Protein 3DZA (pdb70)

Nearest PDB structures (foldseek):
  3dza-assembly1_C  TM=9.975E-01  e=5.636E-26  Klebsiella pneumoniae subsp. pneumoniae MGH 78578
  6uxt-assembly1_A  TM=9.422E-01  e=3.547E-18  Shigella flexneri 2a str. 2457T
  6a09-assembly1_A  TM=9.112E-01  e=1.491E-15  Salmonella enterica subsp. enterica
  2nw7-assembly1_D  TM=6.677E-01  e=9.201E+00  Xanthomonas campestris pv. campestris
  3bk9-assembly1_A  TM=6.685E-01  e=9.201E+00  Xanthomonas campestris pv. campestris

Structure (mmCIF, N/CA/C/O backbone):
data_3DZA
#
_entry.id   3DZA
#
_cell.length_a   68.207
_cell.length_b   79.016
_cell.length_c   137.990
_cell.angle_alpha   90.000
_cell.angle_beta   90.000
_cell.angle_gamma   90.000
#
_symmetry.space_group_name_H-M   'P 21 21 21'
#
loop_
_entity.id
_entity.type
_entity.pdbx_description
1 polymer 'uncharacterized putative membrane protein'
2 non-polymer 'ZINC ION'
3 non-polymer 1,2-ETHANEDIOL
4 non-polymer 'ACETATE ION'
5 water water
#
loop_
_atom_site.group_PDB
_atom_site.id
_atom_site.type_symbol
_atom_site.label_atom_id
_atom_site.label_alt_id
_atom_site.label_comp_id
_atom_site.label_asym_id
_atom_site.label_entity_id
_atom_site.label_seq_id
_atom_site.pdbx_PDB_ins_code
_atom_site.Cartn_x
_atom_site.Cartn_y
_atom_site.Cartn_z
_atom_site.occupancy
_atom_site.B_iso_or_equiv
_atom_site.auth_seq_id
_atom_site.auth_comp_id
_atom_site.auth_asym_id
_atom_site.auth_atom_id
_atom_site.pdbx_PDB_model_num
ATOM 1 N N . ALA A 1 9 ? 82.024 -15.070 1.736 1.00 34.83 38 ALA A N 1
ATOM 2 C CA . ALA A 1 9 ? 81.589 -15.571 3.070 1.00 34.55 38 ALA A CA 1
ATOM 3 C C . ALA A 1 9 ? 80.759 -14.476 3.761 1.00 35.80 38 ALA A C 1
ATOM 4 O O . ALA A 1 9 ? 81.231 -13.338 3.909 1.00 35.17 38 ALA A O 1
ATOM 6 N N . PRO A 1 10 ? 79.518 -14.807 4.179 1.00 34.59 39 PRO A N 1
ATOM 7 C CA . PRO A 1 10 ? 78.677 -13.781 4.821 1.00 33.75 39 PRO A CA 1
ATOM 8 C C . PRO A 1 10 ? 79.223 -13.353 6.183 1.00 32.04 39 PRO A C 1
ATOM 9 O O . PRO A 1 10 ? 79.975 -14.112 6.818 1.00 30.00 39 PRO A O 1
ATOM 13 N N . ALA A 1 11 ? 78.848 -12.147 6.621 1.00 30.42 40 ALA A N 1
ATOM 14 C CA . ALA A 1 11 ? 79.265 -11.651 7.931 1.00 29.29 40 ALA A CA 1
ATOM 15 C C . ALA A 1 11 ? 78.805 -12.654 9.001 1.00 28.99 40 ALA A C 1
ATOM 16 O O . ALA A 1 11 ? 77.668 -13.141 8.948 1.00 26.88 40 ALA A O 1
ATOM 18 N N . ALA A 1 12 ? 79.697 -12.993 9.933 1.00 27.20 41 ALA A N 1
ATOM 19 C CA . ALA A 1 12 ? 79.303 -13.767 11.119 1.00 28.25 41 ALA A CA 1
ATOM 20 C C . ALA A 1 12 ? 78.541 -12.843 12.066 1.00 27.11 41 ALA A C 1
ATOM 21 O O . ALA A 1 12 ? 78.752 -11.627 12.042 1.00 27.29 41 ALA A O 1
ATOM 23 N N . ALA A 1 13 ? 77.673 -13.422 12.897 1.00 24.05 42 ALA A N 1
ATOM 24 C CA . ALA A 1 13 ? 76.923 -12.633 13.889 1.00 24.06 42 ALA A CA 1
ATOM 25 C C . ALA A 1 13 ? 77.935 -11.959 14.852 1.00 25.34 42 ALA A C 1
ATOM 26 O O . ALA A 1 13 ? 78.945 -12.553 15.249 1.00 25.53 42 ALA A O 1
ATOM 28 N N . ALA A 1 14 ? 77.685 -10.694 15.159 1.00 21.86 43 ALA A N 1
ATOM 29 C CA . ALA A 1 14 ? 78.559 -9.877 16.005 1.00 19.55 43 ALA A CA 1
ATOM 30 C C . ALA A 1 14 ? 77.611 -8.788 16.532 1.00 15.27 43 ALA A C 1
ATOM 31 O O . ALA A 1 14 ? 77.874 -7.596 16.439 1.00 16.28 43 ALA A O 1
ATOM 33 N N . THR A 1 15 ? 76.478 -9.247 17.054 1.00 13.53 44 THR A N 1
ATOM 34 C CA . THR A 1 15 ? 75.320 -8.377 17.261 1.00 11.39 44 THR A CA 1
ATOM 35 C C . THR A 1 15 ? 75.604 -7.228 18.194 1.00 12.28 44 THR A C 1
ATOM 36 O O . THR A 1 15 ? 75.203 -6.089 17.931 1.00 10.87 44 THR A O 1
ATOM 40 N N . THR A 1 16 ? 76.299 -7.491 19.298 1.00 12.59 45 THR A N 1
ATOM 41 C CA . THR A 1 16 ? 76.580 -6.443 20.261 1.00 13.29 45 THR A CA 1
ATOM 42 C C . THR A 1 16 ? 77.433 -5.342 19.623 1.00 13.86 45 THR A C 1
ATOM 43 O O . THR A 1 16 ? 77.102 -4.165 19.722 1.00 11.57 45 THR A O 1
ATOM 47 N N . GLN A 1 17 ? 78.490 -5.735 18.913 1.00 12.03 46 GLN A N 1
ATOM 48 C CA A GLN A 1 17 ? 79.354 -4.762 18.233 0.50 14.28 46 GLN A CA 1
ATOM 49 C CA B GLN A 1 17 ? 79.356 -4.772 18.234 0.50 13.15 46 GLN A CA 1
ATOM 50 C C . GLN A 1 17 ? 78.617 -4.021 17.119 1.00 11.39 46 GLN A C 1
ATOM 51 O O . GLN A 1 17 ? 78.703 -2.810 17.014 1.00 12.48 46 GLN A O 1
ATOM 62 N N . VAL A 1 18 ? 77.863 -4.748 16.304 1.00 10.33 47 VAL A N 1
ATOM 63 C CA . VAL A 1 18 ? 77.135 -4.155 15.183 1.00 8.92 47 VAL A CA 1
ATOM 64 C C . VAL A 1 18 ? 76.090 -3.119 15.683 1.00 9.21 47 VAL A C 1
ATOM 65 O O . VAL A 1 18 ? 75.993 -1.997 15.151 1.00 11.30 47 VAL A O 1
ATOM 69 N N . GLN A 1 19 ? 75.299 -3.522 16.672 1.00 10.37 48 GLN A N 1
ATOM 70 C CA . GLN A 1 19 ? 74.292 -2.601 17.237 1.00 10.16 48 GLN A CA 1
ATOM 71 C C . GLN A 1 19 ? 74.938 -1.389 17.884 1.00 10.65 48 GLN A C 1
ATOM 72 O O . GLN A 1 19 ? 74.438 -0.298 17.765 1.00 11.05 48 GLN A O 1
ATOM 78 N N . LYS A 1 20 ? 76.046 -1.585 18.582 1.00 11.04 49 LYS A N 1
ATOM 79 C CA . LYS A 1 20 ? 76.686 -0.474 19.291 1.00 13.36 49 LYS A CA 1
ATOM 80 C C . LYS A 1 20 ? 77.209 0.558 18.293 1.00 11.59 49 LYS A C 1
ATOM 81 O O . LYS A 1 20 ? 76.997 1.741 18.459 1.00 12.01 49 LYS A O 1
ATOM 87 N N . GLU A 1 21 ? 77.939 0.096 17.284 1.00 10.29 50 GLU A N 1
ATOM 88 C CA A GLU A 1 21 ? 78.489 0.997 16.270 0.50 13.14 50 GLU A CA 1
ATOM 89 C CA B GLU A 1 21 ? 78.492 0.985 16.253 0.50 12.36 50 GLU A CA 1
ATOM 90 C C . GLU A 1 21 ? 77.375 1.743 15.534 1.00 12.54 50 GLU A C 1
ATOM 91 O O . GLU A 1 21 ? 77.454 2.960 15.317 1.00 13.60 50 GLU A O 1
ATOM 102 N N . ALA A 1 22 ? 76.324 1.020 15.165 1.00 11.64 51 ALA A N 1
ATOM 103 C CA . ALA A 1 22 ? 75.201 1.640 14.477 1.00 11.68 51 ALA A CA 1
ATOM 104 C C . ALA A 1 22 ? 74.479 2.622 15.382 1.00 9.91 51 ALA A C 1
ATOM 105 O O . ALA A 1 22 ? 74.163 3.746 14.966 1.00 11.91 51 ALA A O 1
ATOM 107 N N . ALA A 1 23 ? 74.160 2.196 16.607 1.00 9.50 52 ALA A N 1
ATOM 108 C CA . ALA A 1 23 ? 73.411 3.069 17.517 1.00 8.38 52 ALA A CA 1
ATOM 109 C C . ALA A 1 23 ? 74.227 4.324 17.910 1.00 10.63 52 ALA A C 1
ATOM 110 O O . ALA A 1 23 ? 73.675 5.417 18.055 1.00 9.87 52 ALA A O 1
ATOM 112 N N . ASP A 1 24 ? 75.532 4.168 18.102 1.00 10.56 53 ASP A N 1
ATOM 113 C CA . ASP A 1 24 ? 76.363 5.331 18.396 1.00 11.61 53 ASP A CA 1
ATOM 114 C C . ASP A 1 24 ? 76.214 6.410 17.306 1.00 12.30 53 ASP A C 1
ATOM 115 O O . ASP A 1 24 ? 76.017 7.580 17.626 1.00 15.86 53 ASP A O 1
ATOM 120 N N . VAL A 1 25 ? 76.297 6.038 16.032 1.00 13.35 54 VAL A N 1
ATOM 121 C CA . VAL A 1 25 ? 76.134 7.050 14.950 1.00 15.72 54 VAL A CA 1
ATOM 122 C C . VAL A 1 25 ? 74.679 7.534 14.780 1.00 14.25 54 VAL A C 1
ATOM 123 O O . VAL A 1 25 ? 74.429 8.517 14.103 1.00 15.33 54 VAL A O 1
ATOM 127 N N . LEU A 1 26 ? 73.699 6.824 15.356 1.00 13.28 55 LEU A N 1
ATOM 128 C CA . LEU A 1 26 ? 72.306 7.269 15.322 1.00 12.92 55 LEU A CA 1
ATOM 129 C C . LEU A 1 26 ? 71.885 8.061 16.561 1.00 14.34 55 LEU A C 1
ATOM 130 O O . LEU A 1 26 ? 70.709 8.435 16.673 1.00 14.87 55 LEU A O 1
ATOM 135 N N . GLN A 1 27 ? 72.822 8.269 17.497 1.00 12.92 56 GLN A N 1
ATOM 136 C CA . GLN A 1 27 ? 72.506 8.993 18.744 1.00 13.99 56 GLN A CA 1
ATOM 137 C C . GLN A 1 27 ? 71.415 8.272 19.573 1.00 12.53 56 GLN A C 1
ATOM 138 O O . GLN A 1 27 ? 70.556 8.888 20.219 1.00 14.07 56 GLN A O 1
ATOM 141 N N . VAL A 1 28 ? 71.530 6.944 19.595 1.00 9.53 57 VAL A N 1
ATOM 142 C CA . VAL A 1 28 ? 70.659 6.073 20.383 1.00 8.59 57 VAL A CA 1
ATOM 143 C C . VAL A 1 28 ? 71.525 5.289 21.359 1.00 9.43 57 VAL A C 1
ATOM 144 O O . VAL A 1 28 ? 72.516 4.664 20.940 1.00 9.82 57 VAL A O 1
ATOM 148 N N . ALA A 1 29 ? 71.181 5.324 22.656 1.00 6.80 58 ALA A N 1
ATOM 149 C CA . ALA A 1 29 ? 71.937 4.584 23.678 1.00 8.90 58 ALA A CA 1
ATOM 150 C C . ALA A 1 29 ? 71.377 3.174 23.780 1.00 9.51 58 ALA A C 1
ATOM 151 O O . ALA A 1 29 ? 70.502 2.901 24.609 1.00 8.44 58 ALA A O 1
ATOM 153 N N . VAL A 1 30 ? 71.885 2.269 22.938 1.00 8.89 59 VAL A N 1
ATOM 154 C CA . VAL A 1 30 ? 71.395 0.898 22.930 1.00 7.99 59 VAL A CA 1
ATOM 155 C C . VAL A 1 30 ? 71.614 0.230 24.288 1.00 7.81 59 VAL A C 1
ATOM 156 O O . VAL A 1 30 ? 70.857 -0.659 24.669 1.00 7.87 59 VAL A O 1
ATOM 160 N N . GLN A 1 31 ? 72.604 0.714 25.053 1.00 6.81 60 GLN A N 1
ATOM 161 C CA . GLN A 1 31 ? 72.825 0.236 26.406 1.00 7.89 60 GLN A CA 1
ATOM 162 C C . GLN A 1 31 ? 71.583 0.414 27.275 1.00 8.01 60 GLN A C 1
ATOM 163 O O . GLN A 1 31 ? 71.235 -0.475 28.075 1.00 8.62 60 GLN A O 1
ATOM 169 N N . GLY A 1 32 ? 70.872 1.520 27.053 1.00 8.50 61 GLY A N 1
ATOM 170 C CA . GLY A 1 32 ? 69.604 1.732 27.703 1.00 7.55 61 GLY A CA 1
ATOM 171 C C . GLY A 1 32 ? 68.495 0.755 27.264 1.00 6.08 61 GLY A C 1
ATOM 172 O O . GLY A 1 32 ? 67.775 0.183 28.115 1.00 6.74 61 GLY A O 1
ATOM 173 N N . ALA A 1 33 ? 68.364 0.535 25.958 1.00 6.94 62 ALA A N 1
ATOM 174 C CA . ALA A 1 33 ? 67.423 -0.476 25.464 1.00 6.48 62 ALA A CA 1
ATOM 175 C C . ALA A 1 33 ? 67.736 -1.830 26.080 1.00 6.65 62 ALA A C 1
ATOM 176 O O . ALA A 1 33 ? 66.823 -2.580 26.450 1.00 8.02 62 ALA A O 1
ATOM 178 N N . ASN A 1 34 ? 69.021 -2.164 26.164 1.00 7.86 63 ASN A N 1
ATOM 179 C CA . ASN A 1 34 ? 69.431 -3.424 26.768 1.00 7.88 63 ASN A CA 1
ATOM 180 C C . ASN A 1 34 ? 69.023 -3.538 28.239 1.00 6.65 63 ASN A C 1
ATOM 181 O O . ASN A 1 34 ? 68.506 -4.598 28.684 1.00 8.95 63 ASN A O 1
ATOM 186 N N . ALA A 1 35 ? 69.247 -2.463 28.993 1.00 5.71 64 ALA A N 1
ATOM 187 C CA . ALA A 1 35 ? 68.813 -2.387 30.394 1.00 6.31 64 ALA A CA 1
ATOM 188 C C . ALA A 1 35 ? 67.304 -2.588 30.517 1.00 6.15 64 ALA A C 1
ATOM 189 O O . ALA A 1 35 ? 66.829 -3.293 31.398 1.00 6.80 64 ALA A O 1
ATOM 199 N N . ARG A 1 37 ? 65.291 -4.147 28.345 1.00 8.32 66 ARG A N 1
ATOM 200 C CA . ARG A 1 37 ? 64.936 -5.538 28.002 1.00 8.55 66 ARG A CA 1
ATOM 201 C C . ARG A 1 37 ? 65.277 -6.462 29.187 1.00 5.38 66 ARG A C 1
ATOM 202 O O . ARG A 1 37 ? 64.526 -7.396 29.505 1.00 5.40 66 ARG A O 1
ATOM 210 N N . ASP A 1 38 ? 66.393 -6.198 29.854 1.00 7.22 67 ASP A N 1
ATOM 211 C CA . ASP A 1 38 ? 66.728 -6.937 31.073 1.00 6.87 67 ASP A CA 1
ATOM 212 C C . ASP A 1 38 ? 65.562 -6.862 32.055 1.00 5.56 67 ASP A C 1
ATOM 213 O O . ASP A 1 38 ? 65.131 -7.865 32.658 1.00 7.14 67 ASP A O 1
ATOM 218 N N . ILE A 1 39 ? 65.072 -5.634 32.264 1.00 5.10 68 ILE A N 1
ATOM 219 C CA . ILE A 1 39 ? 63.959 -5.361 33.176 1.00 7.13 68 ILE A CA 1
ATOM 220 C C . ILE A 1 39 ? 62.675 -6.142 32.768 1.00 7.32 68 ILE A C 1
ATOM 221 O O . ILE A 1 39 ? 62.014 -6.815 33.590 1.00 6.49 68 ILE A O 1
ATOM 226 N N . GLN A 1 40 ? 62.359 -6.054 31.484 1.00 7.74 69 GLN A N 1
ATOM 227 C CA . GLN A 1 40 ? 61.249 -6.791 30.877 1.00 5.65 69 GLN A CA 1
ATOM 228 C C . GLN A 1 40 ? 61.340 -8.290 31.164 1.00 6.08 69 GLN A C 1
ATOM 229 O O . GLN A 1 40 ? 60.378 -8.927 31.641 1.00 7.32 69 GLN A O 1
ATOM 235 N N . PHE A 1 41 ? 62.502 -8.866 30.864 1.00 6.51 70 PHE A N 1
ATOM 236 C CA . PHE A 1 41 ? 62.713 -10.285 31.068 1.00 8.44 70 PHE A CA 1
ATOM 237 C C . PHE A 1 41 ? 62.702 -10.631 32.564 1.00 7.40 70 PHE A C 1
ATOM 238 O O . PHE A 1 41 ? 62.266 -11.714 32.926 1.00 7.77 70 PHE A O 1
ATOM 246 N N . ALA A 1 42 ? 63.175 -9.736 33.431 1.00 7.88 71 ALA A N 1
ATOM 247 C CA . ALA A 1 42 ? 63.141 -9.966 34.897 1.00 5.69 71 ALA A CA 1
ATOM 248 C C . ALA A 1 42 ? 61.685 -10.149 35.370 1.00 5.45 71 ALA A C 1
ATOM 249 O O . ALA A 1 42 ? 61.375 -11.081 36.131 1.00 7.57 71 ALA A O 1
ATOM 251 N N . ARG A 1 43 ? 60.781 -9.275 34.911 1.00 5.80 72 ARG A N 1
ATOM 252 C CA . ARG A 1 43 ? 59.404 -9.421 35.285 1.00 6.30 72 ARG A CA 1
ATOM 253 C C . ARG A 1 43 ? 58.828 -10.772 34.767 1.00 7.69 72 ARG A C 1
ATOM 254 O O . ARG A 1 43 ? 58.090 -11.479 35.484 1.00 8.22 72 ARG A O 1
ATOM 262 N N . LEU A 1 44 ? 59.159 -11.120 33.530 1.00 7.38 73 LEU A N 1
ATOM 263 C CA . LEU A 1 44 ? 58.721 -12.389 32.960 1.00 7.06 73 LEU A CA 1
ATOM 264 C C . LEU A 1 44 ? 59.213 -13.524 33.861 1.00 7.38 73 LEU A C 1
ATOM 265 O O . LEU A 1 44 ? 58.471 -14.467 34.208 1.00 9.24 73 LEU A O 1
ATOM 270 N N . ALA A 1 45 ? 60.490 -13.456 34.204 1.00 7.35 74 ALA A N 1
ATOM 271 C CA . ALA A 1 45 ? 61.136 -14.531 34.980 1.00 8.62 74 ALA A CA 1
ATOM 272 C C . ALA A 1 45 ? 60.463 -14.721 36.343 1.00 8.60 74 ALA A C 1
ATOM 273 O O . ALA A 1 45 ? 60.198 -15.843 36.778 1.00 8.46 74 ALA A O 1
ATOM 275 N N . LEU A 1 46 ? 60.144 -13.626 37.005 1.00 7.21 75 LEU A N 1
ATOM 276 C CA . LEU A 1 46 ? 59.481 -13.701 38.311 1.00 8.46 75 LEU A CA 1
ATOM 277 C C . LEU A 1 46 ? 58.202 -14.539 38.232 1.00 10.39 75 LEU A C 1
ATOM 278 O O . LEU A 1 46 ? 57.965 -15.413 39.084 1.00 9.02 75 LEU A O 1
ATOM 283 N N . PHE A 1 47 ? 57.406 -14.285 37.208 1.00 10.19 76 PHE A N 1
ATOM 284 C CA . PHE A 1 47 ? 56.118 -14.952 37.063 1.00 10.26 76 PHE A CA 1
ATOM 285 C C . PHE A 1 47 ? 56.220 -16.333 36.467 1.00 10.87 76 PHE A C 1
ATOM 286 O O . PHE A 1 47 ? 55.193 -16.995 36.266 1.00 12.29 76 PHE A O 1
ATOM 294 N N . HIS A 1 48 ? 57.432 -16.770 36.131 1.00 9.55 77 HIS A N 1
ATOM 295 C CA . HIS A 1 48 ? 57.679 -18.181 35.811 1.00 10.15 77 HIS A CA 1
ATOM 296 C C . HIS A 1 48 ? 58.317 -18.926 37.005 1.00 10.71 77 HIS A C 1
ATOM 297 O O . HIS A 1 48 ? 58.807 -20.037 36.857 1.00 13.75 77 HIS A O 1
ATOM 304 N N . GLY A 1 49 ? 58.337 -18.309 38.174 1.00 11.86 78 GLY A N 1
ATOM 305 C CA . GLY A 1 49 ? 58.953 -18.934 39.347 1.00 11.00 78 GLY A CA 1
ATOM 306 C C . GLY A 1 49 ? 60.455 -19.068 39.192 1.00 12.73 78 GLY A C 1
ATOM 307 O O . GLY A 1 49 ? 61.039 -20.040 39.634 1.00 11.88 78 GLY A O 1
ATOM 308 N N . GLN A 1 50 ? 61.071 -18.069 38.562 1.00 11.19 79 GLN A N 1
ATOM 309 C CA . GLN A 1 50 ? 62.512 -18.063 38.331 1.00 11.76 79 GLN A CA 1
ATOM 310 C C . GLN A 1 50 ? 63.200 -16.865 38.972 1.00 12.63 79 GLN A C 1
ATOM 311 O O . GLN A 1 50 ? 63.746 -16.014 38.266 1.00 11.39 79 GLN A O 1
ATOM 317 N N . PRO A 1 51 ? 63.205 -16.809 40.320 1.00 13.47 80 PRO A N 1
ATOM 318 C CA . PRO A 1 51 ? 63.772 -15.636 41.007 1.00 12.78 80 PRO A CA 1
ATOM 319 C C . PRO A 1 51 ? 65.261 -15.391 40.755 1.00 11.17 80 PRO A C 1
ATOM 320 O O . PRO A 1 51 ? 65.716 -14.264 40.776 1.00 13.09 80 PRO A O 1
ATOM 324 N N . ASP A 1 52 ? 66.009 -16.465 40.575 1.00 12.39 81 ASP A N 1
ATOM 325 C CA . ASP A 1 52 ? 67.407 -16.406 40.298 1.00 14.18 81 ASP A CA 1
ATOM 326 C C . ASP A 1 52 ? 67.660 -15.697 38.960 1.00 10.46 81 ASP A C 1
ATOM 327 O O . ASP A 1 52 ? 68.538 -14.840 38.866 1.00 11.59 81 ASP A O 1
ATOM 332 N N . SER A 1 53 ? 66.932 -16.095 37.917 1.00 8.72 82 SER A N 1
ATOM 333 C CA . SER A 1 53 ? 67.046 -15.401 36.618 1.00 9.14 82 SER A CA 1
ATOM 334 C C . SER A 1 53 ? 66.672 -13.921 36.819 1.00 8.95 82 SER A C 1
ATOM 335 O O . SER A 1 53 ? 67.320 -13.040 36.281 1.00 8.73 82 SER A O 1
ATOM 338 N N . ALA A 1 54 ? 65.591 -13.662 37.554 1.00 9.34 83 ALA A N 1
ATOM 339 C CA . ALA A 1 54 ? 65.158 -12.276 37.811 1.00 8.88 83 ALA A CA 1
ATOM 340 C C . ALA A 1 54 ? 66.274 -11.468 38.455 1.00 10.02 83 ALA A C 1
ATOM 341 O O . ALA A 1 54 ? 66.529 -10.328 38.060 1.00 9.60 83 ALA A O 1
ATOM 343 N N . LYS A 1 55 ? 66.976 -12.057 39.435 1.00 10.23 84 LYS A N 1
ATOM 344 C CA . LYS A 1 55 ? 68.108 -11.386 40.089 1.00 11.04 84 LYS A CA 1
ATOM 345 C C . LYS A 1 55 ? 69.238 -11.088 39.103 1.00 11.48 84 LYS A C 1
ATOM 346 O O . LYS A 1 55 ? 69.798 -9.973 39.072 1.00 11.15 84 LYS A O 1
ATOM 352 N N . LYS A 1 56 ? 69.598 -12.085 38.307 1.00 9.48 85 LYS A N 1
ATOM 353 C CA . LYS A 1 56 ? 70.677 -11.887 37.363 1.00 9.78 85 LYS A CA 1
ATOM 354 C C . LYS A 1 56 ? 70.349 -10.783 36.367 1.00 10.35 85 LYS A C 1
ATOM 355 O O . LYS A 1 56 ? 71.220 -9.978 36.014 1.00 9.58 85 LYS A O 1
ATOM 361 N N . LEU A 1 57 ? 69.088 -10.763 35.905 1.00 7.58 86 LEU A N 1
ATOM 362 C CA . LEU A 1 57 ? 68.650 -9.769 34.897 1.00 6.63 86 LEU A CA 1
ATOM 363 C C . LEU A 1 57 ? 68.630 -8.361 35.493 1.00 9.93 86 LEU A C 1
ATOM 364 O O . LEU A 1 57 ? 69.094 -7.383 34.861 1.00 9.95 86 LEU A O 1
ATOM 369 N N . THR A 1 58 ? 68.093 -8.243 36.703 1.00 9.34 87 THR A N 1
ATOM 370 C CA A THR A 1 58 ? 68.036 -6.940 37.385 0.70 7.89 87 THR A CA 1
ATOM 371 C CA B THR A 1 58 ? 68.037 -6.932 37.372 0.30 8.77 87 THR A CA 1
ATOM 372 C C . THR A 1 58 ? 69.430 -6.443 37.736 1.00 8.95 87 THR A C 1
ATOM 373 O O . THR A 1 58 ? 69.720 -5.285 37.609 1.00 8.89 87 THR A O 1
ATOM 380 N N . ASP A 1 59 ? 70.325 -7.345 38.149 1.00 8.80 88 ASP A N 1
ATOM 381 C CA . ASP A 1 59 ? 71.723 -6.977 38.391 1.00 11.58 88 ASP A CA 1
ATOM 382 C C . ASP A 1 59 ? 72.416 -6.500 37.108 1.00 8.16 88 ASP A C 1
ATOM 383 O O . ASP A 1 59 ? 73.167 -5.542 37.133 1.00 9.27 88 ASP A O 1
ATOM 388 N N . ASP A 1 60 ? 72.093 -7.141 35.991 1.00 8.75 89 ASP A N 1
ATOM 389 C CA . ASP A 1 60 ? 72.651 -6.707 34.720 1.00 10.35 89 ASP A CA 1
ATOM 390 C C . ASP A 1 60 ? 72.156 -5.322 34.354 1.00 9.06 89 ASP A C 1
ATOM 391 O O . ASP A 1 60 ? 72.920 -4.506 33.879 1.00 8.59 89 ASP A O 1
ATOM 396 N N . ALA A 1 61 ? 70.865 -5.080 34.554 1.00 7.66 90 ALA A N 1
ATOM 397 C CA . ALA A 1 61 ? 70.301 -3.724 34.326 1.00 7.24 90 ALA A CA 1
ATOM 398 C C . ALA A 1 61 ? 71.048 -2.686 35.163 1.00 8.70 90 ALA A C 1
ATOM 399 O O . ALA A 1 61 ? 71.433 -1.622 34.664 1.00 7.68 90 ALA A O 1
ATOM 401 N N . ALA A 1 62 ? 71.260 -3.000 36.441 1.00 8.27 91 ALA A N 1
ATOM 402 C CA . ALA A 1 62 ? 72.005 -2.120 37.332 1.00 7.59 91 ALA A CA 1
ATOM 403 C C . ALA A 1 62 ? 73.418 -1.837 36.816 1.00 9.52 91 ALA A C 1
ATOM 404 O O . ALA A 1 62 ? 73.867 -0.700 36.852 1.00 9.93 91 ALA A O 1
ATOM 406 N N . ALA A 1 63 ? 74.118 -2.869 36.352 1.00 9.87 92 ALA A N 1
ATOM 407 C CA . ALA A 1 63 ? 75.474 -2.701 35.845 1.00 8.69 92 ALA A CA 1
ATOM 408 C C . ALA A 1 63 ? 75.515 -1.800 34.611 1.00 8.76 92 ALA A C 1
ATOM 409 O O . ALA A 1 63 ? 76.362 -0.902 34.511 1.00 10.82 92 ALA A O 1
ATOM 411 N N . LEU A 1 64 ? 74.557 -1.988 33.713 1.00 8.32 93 LEU A N 1
ATOM 412 C CA . LEU A 1 64 ? 74.481 -1.204 32.479 1.00 9.15 93 LEU A CA 1
ATOM 413 C C . LEU A 1 64 ? 74.174 0.279 32.777 1.00 9.50 93 LEU A C 1
ATOM 414 O O . LEU A 1 64 ? 74.808 1.205 32.239 1.00 9.10 93 LEU A O 1
ATOM 419 N N . LEU A 1 65 ? 73.225 0.490 33.682 1.00 8.79 94 LEU A N 1
ATOM 420 C CA . LEU A 1 65 ? 72.828 1.834 34.065 1.00 9.69 94 LEU A CA 1
ATOM 421 C C . LEU A 1 65 ? 73.920 2.541 34.858 1.00 9.13 94 LEU A C 1
ATOM 422 O O . LEU A 1 65 ? 73.944 3.761 34.909 1.00 10.24 94 LEU A O 1
ATOM 427 N N . ALA A 1 66 ? 74.771 1.773 35.531 1.00 8.42 95 ALA A N 1
ATOM 428 C CA . ALA A 1 66 ? 75.903 2.337 36.317 1.00 9.81 95 ALA A CA 1
ATOM 429 C C . ALA A 1 66 ? 77.046 2.919 35.487 1.00 11.20 95 ALA A C 1
ATOM 430 O O . ALA A 1 66 ? 77.998 3.500 36.058 1.00 13.12 95 ALA A O 1
ATOM 432 N N . ALA A 1 67 ? 77.014 2.726 34.172 1.00 10.12 96 ALA A N 1
ATOM 433 C CA . ALA A 1 67 ? 77.942 3.405 33.268 1.00 9.30 96 ALA A CA 1
ATOM 434 C C . ALA A 1 67 ? 77.942 4.892 33.615 1.00 12.46 96 ALA A C 1
ATOM 435 O O . ALA A 1 67 ? 76.905 5.467 33.980 1.00 11.63 96 ALA A O 1
ATOM 437 N N . ASP A 1 68 ? 79.113 5.530 33.584 1.00 13.41 97 ASP A N 1
ATOM 438 C CA . ASP A 1 68 ? 79.177 6.874 34.169 1.00 15.65 97 ASP A CA 1
ATOM 439 C C . ASP A 1 68 ? 78.375 7.928 33.396 1.00 12.21 97 ASP A C 1
ATOM 440 O O . ASP A 1 68 ? 78.085 7.790 32.194 1.00 11.68 97 ASP A O 1
ATOM 445 N N . ASP A 1 69 ? 78.003 8.985 34.108 1.00 13.41 98 ASP A N 1
ATOM 446 C CA . ASP A 1 69 ? 77.175 10.008 33.522 1.00 13.77 98 ASP A CA 1
ATOM 447 C C . ASP A 1 69 ? 77.773 10.597 32.246 1.00 13.73 98 ASP A C 1
ATOM 448 O O . ASP A 1 69 ? 77.054 10.845 31.279 1.00 12.19 98 ASP A O 1
ATOM 453 N N . ALA A 1 70 ? 79.090 10.811 32.231 1.00 13.70 99 ALA A N 1
ATOM 454 C CA . ALA A 1 70 ? 79.750 11.297 31.021 1.00 14.97 99 ALA A CA 1
ATOM 455 C C . ALA A 1 70 ? 79.432 10.480 29.792 1.00 16.08 99 ALA A C 1
ATOM 456 O O . ALA A 1 70 ? 79.226 11.027 28.707 1.00 16.60 99 ALA A O 1
ATOM 458 N N . SER A 1 71 ? 79.383 9.165 29.950 1.00 14.46 100 SER A N 1
ATOM 459 C CA . SER A 1 71 ? 79.138 8.281 28.831 1.00 14.25 100 SER A CA 1
ATOM 460 C C . SER A 1 71 ? 77.681 8.365 28.306 1.00 12.34 100 SER A C 1
ATOM 461 O O . SER A 1 71 ? 77.479 8.226 27.112 1.00 14.15 100 SER A O 1
ATOM 464 N N . TRP A 1 72 ? 76.702 8.622 29.193 1.00 12.15 101 TRP A N 1
ATOM 465 C CA . TRP A 1 72 ? 75.291 8.785 28.784 1.00 11.11 101 TRP A CA 1
ATOM 466 C C . TRP A 1 72 ? 75.008 10.140 28.109 1.00 11.74 101 TRP A C 1
ATOM 467 O O . TRP A 1 72 ? 74.068 10.279 27.326 1.00 11.23 101 TRP A O 1
ATOM 478 N N . ALA A 1 73 ? 75.869 11.122 28.406 1.00 14.13 102 ALA A N 1
ATOM 479 C CA . ALA A 1 73 ? 75.603 12.540 28.124 1.00 13.92 102 ALA A CA 1
ATOM 480 C C . ALA A 1 73 ? 75.312 12.796 26.643 1.00 11.38 102 ALA A C 1
ATOM 481 O O . ALA A 1 73 ? 74.397 13.580 26.317 1.00 11.40 102 ALA A O 1
ATOM 483 N N . LYS A 1 74 ? 76.050 12.126 25.732 1.00 13.57 103 LYS A N 1
ATOM 484 C CA . LYS A 1 74 ? 75.820 12.353 24.303 1.00 15.83 103 LYS A CA 1
ATOM 485 C C . LYS A 1 74 ? 74.504 11.829 23.794 1.00 14.64 103 LYS A C 1
ATOM 486 O O . LYS A 1 74 ? 74.092 12.189 22.706 1.00 15.36 103 LYS A O 1
ATOM 492 N N . PHE A 1 75 ? 73.829 11.013 24.597 1.00 10.80 104 PHE A N 1
ATOM 493 C CA . PHE A 1 75 ? 72.533 10.473 24.231 1.00 10.36 104 PHE A CA 1
ATOM 494 C C . PHE A 1 75 ? 71.350 11.144 24.936 1.00 11.32 104 PHE A C 1
ATOM 495 O O . PHE A 1 75 ? 70.209 10.790 24.693 1.00 10.73 104 PHE A O 1
ATOM 503 N N . VAL A 1 76 ? 71.635 12.115 25.796 1.00 11.30 105 VAL A N 1
ATOM 504 C CA . VAL A 1 76 ? 70.592 12.893 26.468 1.00 10.26 105 VAL A CA 1
ATOM 505 C C . VAL A 1 76 ? 69.856 13.839 25.521 1.00 11.33 105 VAL A C 1
ATOM 506 O O . VAL A 1 76 ? 70.497 14.606 24.758 1.00 12.47 105 VAL A O 1
ATOM 510 N N . LYS A 1 77 ? 68.522 13.793 25.556 1.00 10.48 106 LYS A N 1
ATOM 511 C CA . LYS A 1 77 ? 67.684 14.722 24.790 1.00 11.75 106 LYS A CA 1
ATOM 512 C C . LYS A 1 77 ? 67.557 15.949 25.664 1.00 12.78 106 LYS A C 1
ATOM 513 O O . LYS A 1 77 ? 66.740 16.015 26.555 1.00 13.31 106 LYS A O 1
ATOM 519 N N . THR A 1 78 ? 68.426 16.926 25.447 1.00 16.89 107 THR A N 1
ATOM 520 C CA . THR A 1 78 ? 68.567 17.986 26.443 1.00 19.17 107 THR A CA 1
ATOM 521 C C . THR A 1 78 ? 67.338 18.892 26.404 1.00 21.09 107 THR A C 1
ATOM 522 O O . THR A 1 78 ? 66.967 19.467 27.444 1.00 22.81 107 THR A O 1
ATOM 526 N N . ASP A 1 79 ? 66.716 18.974 25.217 1.00 20.13 108 ASP A N 1
ATOM 527 C CA . ASP A 1 79 ? 65.481 19.742 24.996 1.00 22.31 108 ASP A CA 1
ATOM 528 C C . ASP A 1 79 ? 64.182 18.936 25.102 1.00 21.32 108 ASP A C 1
ATOM 529 O O . ASP A 1 79 ? 63.162 19.350 24.541 1.00 23.30 108 ASP A O 1
ATOM 534 N N . ALA A 1 80 ? 64.226 17.810 25.812 1.00 19.48 109 ALA A N 1
ATOM 535 C CA . ALA A 1 80 ? 63.037 17.002 26.088 1.00 20.57 109 ALA A CA 1
ATOM 536 C C . ALA A 1 80 ? 62.011 17.870 26.813 1.00 21.28 109 ALA A C 1
ATOM 537 O O . ALA A 1 80 ? 62.327 18.422 27.879 1.00 21.44 109 ALA A O 1
ATOM 539 N N . LYS A 1 81 ? 60.814 17.978 26.223 1.00 20.89 110 LYS A N 1
ATOM 540 C CA . LYS A 1 81 ? 59.743 18.838 26.728 1.00 21.82 110 LYS A CA 1
ATOM 541 C C . LYS A 1 81 ? 58.669 18.146 27.590 1.00 21.75 110 LYS A C 1
ATOM 542 O O . LYS A 1 81 ? 58.017 18.814 28.401 1.00 23.35 110 LYS A O 1
ATOM 546 N N . ALA A 1 82 ? 58.474 16.836 27.417 1.00 15.08 111 ALA A N 1
ATOM 547 C CA . ALA A 1 82 ? 57.529 16.093 28.248 1.00 14.51 111 ALA A CA 1
ATOM 548 C C . ALA A 1 82 ? 58.340 15.233 29.185 1.00 16.53 111 ALA A C 1
ATOM 549 O O . ALA A 1 82 ? 58.904 14.228 28.771 1.00 21.43 111 ALA A O 1
ATOM 551 N N . LYS A 1 83 ? 58.448 15.664 30.422 1.00 9.58 112 LYS A N 1
ATOM 552 C CA . LYS A 1 83 ? 59.111 14.908 31.454 1.00 10.45 112 LYS A CA 1
ATOM 553 C C . LYS A 1 83 ? 58.162 14.558 32.571 1.00 9.91 112 LYS A C 1
ATOM 554 O O . LYS A 1 83 ? 57.358 15.395 32.993 1.00 10.35 112 LYS A O 1
ATOM 568 N N . ILE A 1 85 ? 59.478 13.437 35.558 1.00 10.12 114 ILE A N 1
ATOM 569 C CA . ILE A 1 85 ? 60.229 13.900 36.712 1.00 10.98 114 ILE A CA 1
ATOM 570 C C . ILE A 1 85 ? 61.404 14.694 36.203 1.00 10.30 114 ILE A C 1
ATOM 571 O O . ILE A 1 85 ? 61.796 14.575 35.059 1.00 10.18 114 ILE A O 1
ATOM 576 N N . ALA A 1 86 ? 61.984 15.507 37.071 1.00 9.35 115 ALA A N 1
ATOM 577 C CA . ALA A 1 86 ? 63.127 16.297 36.685 1.00 8.92 115 ALA A CA 1
ATOM 578 C C . ALA A 1 86 ? 64.288 15.312 36.623 1.00 12.31 115 ALA A C 1
ATOM 579 O O . ALA A 1 86 ? 64.678 14.740 37.628 1.00 15.05 115 ALA A O 1
ATOM 581 N N . ASP A 1 87 ? 64.771 15.056 35.425 1.00 11.32 116 ASP A N 1
ATOM 582 C CA . ASP A 1 87 ? 65.820 14.079 35.183 1.00 10.15 116 ASP A CA 1
ATOM 583 C C . ASP A 1 87 ? 66.457 14.343 33.818 1.00 10.96 116 ASP A C 1
ATOM 584 O O . ASP A 1 87 ? 65.945 15.128 33.008 1.00 11.70 116 ASP A O 1
ATOM 589 N N . ARG A 1 88 ? 67.571 13.660 33.591 1.00 10.67 117 ARG A N 1
ATOM 590 C CA . ARG A 1 88 ? 68.207 13.565 32.306 1.00 11.41 117 ARG A CA 1
ATOM 591 C C . ARG A 1 88 ? 67.543 12.423 31.537 1.00 9.49 117 ARG A C 1
ATOM 592 O O . ARG A 1 88 ? 67.692 11.261 31.927 1.00 10.32 117 ARG A O 1
ATOM 600 N N . TYR A 1 89 ? 66.813 12.757 30.472 1.00 9.08 118 TYR A N 1
ATOM 601 C CA . TYR A 1 89 ? 66.155 11.740 29.645 1.00 7.22 118 TYR A CA 1
ATOM 602 C C . TYR A 1 89 ? 67.058 11.353 28.478 1.00 9.11 118 TYR A C 1
ATOM 603 O O . TYR A 1 89 ? 67.468 12.204 27.674 1.00 10.26 118 TYR A O 1
ATOM 612 N N . VAL A 1 90 ? 67.383 10.068 28.429 1.00 6.47 119 VAL A N 1
ATOM 613 C CA . VAL A 1 90 ? 68.261 9.491 27.431 1.00 6.80 119 VAL A CA 1
ATOM 614 C C . VAL A 1 90 ? 67.457 8.858 26.302 1.00 7.12 119 VAL A C 1
ATOM 615 O O . VAL A 1 90 ? 66.464 8.165 26.567 1.00 6.96 119 VAL A O 1
ATOM 619 N N . ILE A 1 91 ? 67.849 9.125 25.069 1.00 7.31 120 ILE A N 1
ATOM 620 C CA . ILE A 1 91 ? 67.230 8.459 23.912 1.00 7.14 120 ILE A CA 1
ATOM 621 C C . ILE A 1 91 ? 67.814 7.061 23.887 1.00 5.57 120 ILE A C 1
ATOM 622 O O . ILE A 1 91 ? 68.976 6.885 23.553 1.00 8.40 120 ILE A O 1
ATOM 627 N N . ILE A 1 92 ? 67.021 6.083 24.350 1.00 7.02 121 ILE A N 1
ATOM 628 C CA . ILE A 1 92 ? 67.495 4.697 24.468 1.00 6.71 121 ILE A CA 1
ATOM 629 C C . ILE A 1 92 ? 67.029 3.796 23.312 1.00 7.55 121 ILE A C 1
ATOM 630 O O . ILE A 1 92 ? 67.535 2.687 23.136 1.00 9.23 121 ILE A O 1
ATOM 635 N N . ASN A 1 93 ? 66.062 4.272 22.555 1.00 7.88 122 ASN A N 1
ATOM 636 C CA . ASN A 1 93 ? 65.544 3.508 21.446 1.00 7.16 122 ASN A CA 1
ATOM 637 C C . ASN A 1 93 ? 64.836 4.467 20.487 1.00 9.02 122 ASN A C 1
ATOM 638 O O . ASN A 1 93 ? 64.407 5.532 20.865 1.00 8.13 122 ASN A O 1
ATOM 643 N N . ALA A 1 94 ? 64.744 4.066 19.234 1.00 8.18 123 ALA A N 1
ATOM 644 C CA . ALA A 1 94 ? 64.092 4.876 18.216 1.00 8.41 123 ALA A CA 1
ATOM 645 C C . ALA A 1 94 ? 63.722 3.960 17.070 1.00 8.53 123 ALA A C 1
ATOM 646 O O . ALA A 1 94 ? 64.357 2.915 16.834 1.00 9.72 123 ALA A O 1
ATOM 648 N N . SER A 1 95 ? 62.691 4.375 16.351 1.00 7.68 124 SER A N 1
ATOM 649 C CA . SER A 1 95 ? 62.205 3.619 15.208 1.00 9.40 124 SER A CA 1
ATOM 650 C C . SER A 1 95 ? 61.592 4.553 14.173 1.00 8.63 124 SER A C 1
ATOM 651 O O . SER A 1 95 ? 61.252 5.700 14.499 1.00 8.43 124 SER A O 1
ATOM 654 N N . ILE A 1 96 ? 61.436 4.059 12.947 1.00 8.78 125 ILE A N 1
ATOM 655 C CA . ILE A 1 96 ? 60.859 4.848 11.865 1.00 7.26 125 ILE A CA 1
ATOM 656 C C . ILE A 1 96 ? 59.358 4.769 11.883 1.00 7.56 125 ILE A C 1
ATOM 657 O O . ILE A 1 96 ? 58.804 3.670 11.949 1.00 8.50 125 ILE A O 1
ATOM 662 N N . ALA A 1 97 ? 58.698 5.929 11.825 1.00 8.05 126 ALA A N 1
ATOM 663 C CA . ALA A 1 97 ? 57.259 6.023 11.548 1.00 8.74 126 ALA A CA 1
ATOM 664 C C . ALA A 1 97 ? 57.107 6.474 10.096 1.00 8.16 126 ALA A C 1
ATOM 665 O O . ALA A 1 97 ? 57.731 7.458 9.682 1.00 9.98 126 ALA A O 1
ATOM 667 N N . LEU A 1 98 ? 56.321 5.727 9.319 1.00 7.36 127 LEU A N 1
ATOM 668 C CA . LEU A 1 98 ? 56.231 5.934 7.866 1.00 8.11 127 LEU A CA 1
ATOM 669 C C . LEU A 1 98 ? 54.796 5.854 7.398 1.00 8.47 127 LEU A C 1
ATOM 670 O O . LEU A 1 98 ? 54.072 4.947 7.782 1.00 8.30 127 LEU A O 1
ATOM 675 N N . SER A 1 99 ? 54.407 6.818 6.563 1.00 8.71 128 SER A N 1
ATOM 676 C CA . SER A 1 99 ? 53.070 6.865 5.986 1.00 7.28 128 SER A CA 1
ATOM 677 C C . SER A 1 99 ? 53.122 7.236 4.507 1.00 9.24 128 SER A C 1
ATOM 678 O O . SER A 1 99 ? 53.732 8.237 4.124 1.00 8.19 128 SER A O 1
ATOM 681 N N . GLU A 1 100 ? 52.499 6.381 3.693 1.00 7.78 129 GLU A N 1
ATOM 682 C CA . GLU A 1 100 ? 52.232 6.673 2.282 1.00 9.09 129 GLU A CA 1
ATOM 683 C C . GLU A 1 100 ? 50.964 5.921 1.883 1.00 7.46 129 GLU A C 1
ATOM 684 O O . GLU A 1 100 ? 50.424 5.161 2.675 1.00 8.84 129 GLU A O 1
ATOM 690 N N . ASP A 1 101 ? 50.492 6.136 0.665 1.00 9.23 130 ASP A N 1
ATOM 691 C CA . ASP A 1 101 ? 49.228 5.539 0.230 1.00 7.62 130 ASP A CA 1
ATOM 692 C C . ASP A 1 101 ? 49.369 4.214 -0.500 1.00 7.72 130 ASP A C 1
ATOM 693 O O . ASP A 1 101 ? 48.350 3.561 -0.769 1.00 9.90 130 ASP A O 1
ATOM 698 N N . TYR A 1 102 ? 50.606 3.837 -0.818 1.00 8.35 131 TYR A N 1
ATOM 699 C CA . TYR A 1 102 ? 50.948 2.553 -1.414 1.00 6.93 131 TYR A CA 1
ATOM 700 C C . TYR A 1 102 ? 50.458 2.439 -2.855 1.00 9.97 131 TYR A C 1
ATOM 701 O O . TYR A 1 102 ? 50.462 1.334 -3.418 1.00 9.65 131 TYR A O 1
ATOM 710 N N . VAL A 1 103 ? 50.050 3.581 -3.429 1.00 8.69 132 VAL A N 1
ATOM 711 C CA . VAL A 1 103 ? 49.670 3.665 -4.839 1.00 10.05 132 VAL A CA 1
ATOM 712 C C . VAL A 1 103 ? 50.845 4.216 -5.627 1.00 11.46 132 VAL A C 1
ATOM 713 O O . VAL A 1 103 ? 51.321 5.324 -5.377 1.00 13.91 132 VAL A O 1
ATOM 717 N N . ALA A 1 104 ? 51.324 3.442 -6.595 1.00 13.50 133 ALA A N 1
ATOM 718 C CA . ALA A 1 104 ? 52.413 3.917 -7.439 1.00 12.59 133 ALA A CA 1
ATOM 719 C C . ALA A 1 104 ? 51.918 4.994 -8.411 1.00 13.47 133 ALA A C 1
ATOM 720 O O . ALA A 1 104 ? 50.833 4.903 -8.994 1.00 15.13 133 ALA A O 1
ATOM 722 N N . THR A 1 105 ? 52.716 6.030 -8.557 1.00 11.64 134 THR A N 1
ATOM 723 C CA . THR A 1 105 ? 52.482 7.058 -9.559 1.00 12.62 134 THR A CA 1
ATOM 724 C C . THR A 1 105 ? 53.828 7.400 -10.147 1.00 11.55 134 THR A C 1
ATOM 725 O O . THR A 1 105 ? 54.855 7.147 -9.545 1.00 11.05 134 THR A O 1
ATOM 729 N N . PRO A 1 106 ? 53.836 7.970 -11.354 1.00 13.29 135 PRO A N 1
ATOM 730 C CA . PRO A 1 106 ? 55.127 8.400 -11.890 1.00 9.54 135 PRO A CA 1
ATOM 731 C C . PRO A 1 106 ? 55.893 9.373 -11.008 1.00 10.78 135 PRO A C 1
ATOM 732 O O . PRO A 1 106 ? 57.084 9.269 -10.858 1.00 11.27 135 PRO A O 1
ATOM 736 N N . GLU A 1 107 ? 55.180 10.309 -10.413 1.00 13.00 136 GLU A N 1
ATOM 737 C CA . GLU A 1 107 ? 55.798 11.259 -9.515 1.00 14.30 136 GLU A CA 1
ATOM 738 C C . GLU A 1 107 ? 56.449 10.583 -8.301 1.00 12.62 136 GLU A C 1
ATOM 739 O O . GLU A 1 107 ? 57.571 10.902 -7.950 1.00 12.09 136 GLU A O 1
ATOM 745 N N . LYS A 1 108 ? 55.772 9.600 -7.706 1.00 10.73 137 LYS A N 1
ATOM 746 C CA A LYS A 1 108 ? 56.344 8.864 -6.587 0.70 11.70 137 LYS A CA 1
ATOM 747 C CA B LYS A 1 108 ? 56.338 8.865 -6.586 0.30 10.88 137 LYS A CA 1
ATOM 748 C C . LYS A 1 108 ? 57.533 8.004 -6.998 1.00 10.01 137 LYS A C 1
ATOM 749 O O . LYS A 1 108 ? 58.550 7.941 -6.272 1.00 10.48 137 LYS A O 1
ATOM 760 N N . GLU A 1 109 ? 57.434 7.354 -8.159 1.00 10.80 138 GLU A N 1
ATOM 761 C CA . GLU A 1 109 ? 58.513 6.513 -8.653 1.00 10.84 138 GLU A CA 1
ATOM 762 C C . GLU A 1 109 ? 59.766 7.335 -8.821 1.00 10.97 138 GLU A C 1
ATOM 763 O O . GLU A 1 109 ? 60.824 6.953 -8.383 1.00 10.74 138 GLU A O 1
ATOM 769 N N . SER A 1 110 ? 59.623 8.476 -9.475 1.00 13.16 139 SER A N 1
ATOM 770 C CA . SER A 1 110 ? 60.742 9.376 -9.662 1.00 12.26 139 SER A CA 1
ATOM 771 C C . SER A 1 110 ? 61.322 9.912 -8.342 1.00 12.27 139 SER A C 1
ATOM 772 O O . SER A 1 110 ? 62.537 9.950 -8.159 1.00 11.16 139 SER A O 1
ATOM 775 N N . ALA A 1 111 ? 60.438 10.270 -7.412 1.00 10.97 140 ALA A N 1
ATOM 776 C CA . ALA A 1 111 ? 60.844 10.795 -6.114 1.00 11.12 140 ALA A CA 1
ATOM 777 C C . ALA A 1 111 ? 61.604 9.715 -5.323 1.00 9.62 140 ALA A C 1
ATOM 778 O O . ALA A 1 111 ? 62.631 9.980 -4.695 1.00 9.97 140 ALA A O 1
ATOM 780 N N . ILE A 1 112 ? 61.112 8.480 -5.371 1.00 8.03 141 ILE A N 1
ATOM 781 C CA . ILE A 1 112 ? 61.778 7.395 -4.650 1.00 10.48 141 ILE A CA 1
ATOM 782 C C . ILE A 1 112 ? 63.188 7.170 -5.207 1.00 11.25 141 ILE A C 1
ATOM 783 O O . ILE A 1 112 ? 64.129 7.006 -4.436 1.00 11.05 141 ILE A O 1
ATOM 788 N N . GLN A 1 113 ? 63.347 7.196 -6.529 1.00 11.87 142 GLN A N 1
ATOM 789 C CA A GLN A 1 113 ? 64.664 7.000 -7.167 0.70 11.45 142 GLN A CA 1
ATOM 790 C CA B GLN A 1 113 ? 64.666 6.984 -7.138 0.30 11.56 142 GLN A CA 1
ATOM 791 C C . GLN A 1 113 ? 65.617 8.117 -6.737 1.00 10.01 142 GLN A C 1
ATOM 792 O O . GLN A 1 113 ? 66.766 7.887 -6.327 1.00 11.99 142 GLN A O 1
ATOM 803 N N . SER A 1 114 ? 65.125 9.333 -6.841 1.00 12.03 143 SER A N 1
ATOM 804 C CA . SER A 1 114 ? 65.881 10.509 -6.431 1.00 12.22 143 SER A CA 1
ATOM 805 C C . SER A 1 114 ? 66.311 10.423 -4.956 1.00 11.81 143 SER A C 1
ATOM 806 O O . SER A 1 114 ? 67.482 10.667 -4.614 1.00 11.98 143 SER A O 1
ATOM 809 N N . ALA A 1 115 ? 65.362 10.073 -4.079 1.00 9.77 144 ALA A N 1
ATOM 810 C CA . ALA A 1 115 ? 65.651 9.906 -2.648 1.00 10.91 144 ALA A CA 1
ATOM 811 C C . ALA A 1 115 ? 66.730 8.854 -2.408 1.00 10.18 144 ALA A C 1
ATOM 812 O O . ALA A 1 115 ? 67.642 9.066 -1.597 1.00 11.05 144 ALA A O 1
ATOM 814 N N . ASN A 1 116 ? 66.610 7.720 -3.097 1.00 10.09 145 ASN A N 1
ATOM 815 C CA . ASN A 1 116 ? 67.597 6.658 -2.998 1.00 9.34 145 ASN A CA 1
ATOM 816 C C . ASN A 1 116 ? 68.984 7.155 -3.334 1.00 8.47 145 ASN A C 1
ATOM 817 O O . ASN A 1 116 ? 69.937 6.852 -2.634 1.00 12.03 145 ASN A O 1
ATOM 822 N N . GLU A 1 117 ? 69.088 7.931 -4.414 1.00 12.45 146 GLU A N 1
ATOM 823 C CA . GLU A 1 117 ? 70.385 8.474 -4.840 1.00 14.24 146 GLU A CA 1
ATOM 824 C C . GLU A 1 117 ? 70.946 9.465 -3.808 1.00 12.85 146 GLU A C 1
ATOM 825 O O . GLU A 1 117 ? 72.146 9.498 -3.543 1.00 13.00 146 GLU A O 1
ATOM 831 N N . LYS A 1 118 ? 70.071 10.255 -3.197 1.00 12.80 147 LYS A N 1
ATOM 832 C CA . LYS A 1 118 ? 70.473 11.186 -2.139 1.00 13.54 147 LYS A CA 1
ATOM 833 C C . LYS A 1 118 ? 70.955 10.447 -0.888 1.00 13.55 147 LYS A C 1
ATOM 834 O O . LYS A 1 118 ? 71.995 10.761 -0.344 1.00 14.57 147 LYS A O 1
ATOM 840 N N . LEU A 1 119 ? 70.221 9.414 -0.463 1.00 12.31 148 LEU A N 1
ATOM 841 C CA . LEU A 1 119 ? 70.633 8.638 0.706 1.00 12.56 148 LEU A CA 1
ATOM 842 C C . LEU A 1 119 ? 71.972 7.939 0.453 1.00 13.68 148 LEU A C 1
ATOM 843 O O . LEU A 1 119 ? 72.769 7.786 1.376 1.00 14.59 148 LEU A O 1
ATOM 848 N N . ALA A 1 120 ? 72.199 7.497 -0.785 1.00 14.26 149 ALA A N 1
ATOM 849 C CA . ALA A 1 120 ? 73.478 6.873 -1.148 1.00 15.46 149 ALA A CA 1
ATOM 850 C C . ALA A 1 120 ? 74.651 7.792 -0.846 1.00 17.31 149 ALA A C 1
ATOM 851 O O . ALA A 1 120 ? 75.732 7.325 -0.485 1.00 19.24 149 ALA A O 1
ATOM 853 N N . LYS A 1 121 ? 74.421 9.099 -0.988 1.00 16.22 150 LYS A N 1
ATOM 854 C CA A LYS A 1 121 ? 75.433 10.130 -0.782 0.70 17.02 150 LYS A CA 1
ATOM 855 C CA B LYS A 1 121 ? 75.482 10.081 -0.755 0.30 16.04 150 LYS A CA 1
ATOM 856 C C . LYS A 1 121 ? 75.366 10.766 0.618 1.00 16.93 150 LYS A C 1
ATOM 857 O O . LYS A 1 121 ? 76.049 11.750 0.884 1.00 18.68 150 LYS A O 1
ATOM 868 N N . GLY A 1 122 ? 74.522 10.232 1.500 1.00 16.51 151 GLY A N 1
ATOM 869 C CA . GLY A 1 122 ? 74.362 10.770 2.853 1.00 17.46 151 GLY A CA 1
ATOM 870 C C . GLY A 1 122 ? 73.576 12.069 2.954 1.00 17.93 151 GLY A C 1
ATOM 871 O O . GLY A 1 122 ? 73.616 12.751 3.988 1.00 20.49 151 GLY A O 1
ATOM 872 N N . ASP A 1 123 ? 72.865 12.417 1.883 1.00 16.01 152 ASP A N 1
ATOM 873 C CA . ASP A 1 123 ? 72.045 13.628 1.833 1.00 16.63 152 ASP A CA 1
ATOM 874 C C . ASP A 1 123 ? 70.674 13.317 2.425 1.00 14.74 152 ASP A C 1
ATOM 875 O O . ASP A 1 123 ? 69.680 13.230 1.720 1.00 16.30 152 ASP A O 1
ATOM 880 N N . GLN A 1 124 ? 70.642 13.169 3.744 1.00 14.12 153 GLN A N 1
ATOM 881 C CA . GLN A 1 124 ? 69.385 12.839 4.452 1.00 13.13 153 GLN A CA 1
ATOM 882 C C . GLN A 1 124 ? 68.291 13.896 4.245 1.00 13.20 153 GLN A C 1
ATOM 883 O O . GLN A 1 124 ? 67.135 13.566 3.931 1.00 12.52 153 GLN A O 1
ATOM 889 N N . LYS A 1 125 ? 68.629 15.165 4.484 1.00 13.05 154 LYS A N 1
ATOM 890 C CA . LYS A 1 125 ? 67.653 16.236 4.322 1.00 14.83 154 LYS A CA 1
ATOM 891 C C . LYS A 1 125 ? 67.037 16.234 2.918 1.00 11.92 154 LYS A C 1
ATOM 892 O O . LYS A 1 125 ? 65.822 16.336 2.775 1.00 11.54 154 LYS A O 1
ATOM 898 N N . GLY A 1 126 ? 67.872 16.139 1.890 1.00 12.93 155 GLY A N 1
ATOM 899 C CA . GLY A 1 126 ? 67.363 16.156 0.533 1.00 12.65 155 GLY A CA 1
ATOM 900 C C . GLY A 1 126 ? 66.437 14.990 0.259 1.00 10.71 155 GLY A C 1
ATOM 901 O O . GLY A 1 126 ? 65.412 15.131 -0.386 1.00 12.11 155 GLY A O 1
ATOM 902 N N . ALA A 1 127 ? 66.826 13.819 0.755 1.00 11.71 156 ALA A N 1
ATOM 903 C CA . ALA A 1 127 ? 66.004 12.608 0.618 1.00 9.64 156 ALA A CA 1
ATOM 904 C C . ALA A 1 127 ? 64.670 12.733 1.302 1.00 9.12 156 ALA A C 1
ATOM 905 O O . ALA A 1 127 ? 63.651 12.488 0.681 1.00 9.00 156 ALA A O 1
ATOM 907 N N . ILE A 1 128 ? 64.660 13.138 2.573 1.00 10.60 157 ILE A N 1
ATOM 908 C CA . ILE A 1 128 ? 63.410 13.250 3.308 1.00 10.41 157 ILE A CA 1
ATOM 909 C C . ILE A 1 128 ? 62.478 14.289 2.674 1.00 11.20 157 ILE A C 1
ATOM 910 O O . ILE A 1 128 ? 61.279 14.059 2.506 1.00 9.21 157 ILE A O 1
ATOM 915 N N . ASP A 1 129 ? 63.043 15.420 2.262 1.00 10.92 158 ASP A N 1
ATOM 916 C CA . ASP A 1 129 ? 62.256 16.471 1.626 1.00 10.95 158 ASP A CA 1
ATOM 917 C C . ASP A 1 129 ? 61.663 15.997 0.287 1.00 9.80 158 ASP A C 1
ATOM 918 O O . ASP A 1 129 ? 60.494 16.245 -0.015 1.00 11.26 158 ASP A O 1
ATOM 923 N N . THR A 1 130 ? 62.445 15.275 -0.496 1.00 8.67 159 THR A N 1
ATOM 924 C CA . THR A 1 130 ? 61.964 14.742 -1.764 1.00 9.37 159 THR A CA 1
ATOM 925 C C . THR A 1 130 ? 60.808 13.755 -1.590 1.00 8.78 159 THR A C 1
ATOM 926 O O . THR A 1 130 ? 59.807 13.826 -2.277 1.00 10.42 159 THR A O 1
ATOM 930 N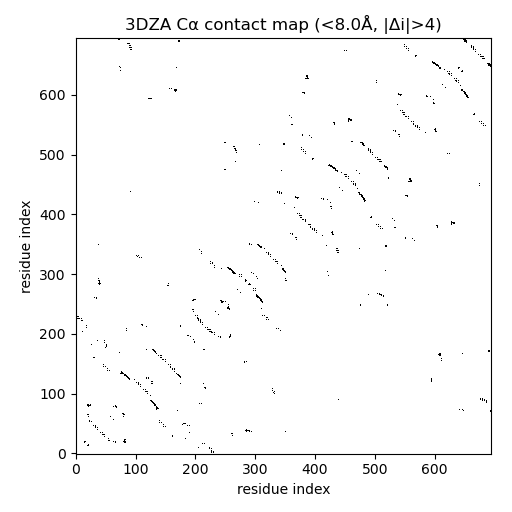 N . LEU A 1 131 ? 60.943 12.860 -0.612 1.00 9.29 160 LEU A N 1
ATOM 931 C CA . LEU A 1 131 ? 59.868 11.916 -0.314 1.00 8.58 160 LEU A CA 1
ATOM 932 C C . LEU A 1 131 ? 58.613 12.664 0.171 1.00 7.86 160 LEU A C 1
ATOM 933 O O . LEU A 1 131 ? 57.467 12.361 -0.237 1.00 9.89 160 LEU A O 1
ATOM 938 N N . ARG A 1 132 ? 58.831 13.609 1.079 1.00 9.74 161 ARG A N 1
ATOM 939 C CA . ARG A 1 132 ? 57.732 14.388 1.655 1.00 10.81 161 ARG A CA 1
ATOM 940 C C . ARG A 1 132 ? 56.914 15.048 0.560 1.00 11.01 161 ARG A C 1
ATOM 941 O O . ARG A 1 132 ? 55.700 15.011 0.610 1.00 9.82 161 ARG A O 1
ATOM 949 N N . LEU A 1 133 ? 57.571 15.663 -0.435 1.00 11.13 162 LEU A N 1
ATOM 950 C CA . LEU A 1 133 ? 56.866 16.390 -1.503 1.00 12.91 162 LEU A CA 1
ATOM 951 C C . LEU A 1 133 ? 56.067 15.433 -2.389 1.00 13.84 162 LEU A C 1
ATOM 952 O O . LEU A 1 133 ? 55.092 15.850 -2.998 1.00 17.36 162 LEU A O 1
ATOM 957 N N . ALA A 1 134 ? 56.474 14.153 -2.424 1.00 13.91 163 ALA A N 1
ATOM 958 C CA . ALA A 1 134 ? 55.762 13.094 -3.151 1.00 12.25 163 ALA A CA 1
ATOM 959 C C . ALA A 1 134 ? 54.714 12.369 -2.315 1.00 12.55 163 ALA A C 1
ATOM 960 O O . ALA A 1 134 ? 54.152 11.398 -2.781 1.00 15.09 163 ALA A O 1
ATOM 962 N N . GLY A 1 135 ? 54.449 12.830 -1.084 1.00 10.57 164 GLY A N 1
ATOM 963 C CA . GLY A 1 135 ? 53.433 12.201 -0.246 1.00 12.45 164 GLY A CA 1
ATOM 964 C C . GLY A 1 135 ? 53.897 10.997 0.557 1.00 10.67 164 GLY A C 1
ATOM 965 O O . GLY A 1 135 ? 53.086 10.183 0.974 1.00 11.81 164 GLY A O 1
ATOM 966 N N . ILE A 1 136 ? 55.201 10.897 0.773 1.00 8.31 165 ILE A N 1
ATOM 967 C CA . ILE A 1 136 ? 55.784 9.860 1.589 1.00 7.46 165 ILE A CA 1
ATOM 968 C C . ILE A 1 136 ? 56.343 10.511 2.825 1.00 8.10 165 ILE A C 1
ATOM 969 O O . ILE A 1 136 ? 57.317 11.255 2.760 1.00 9.93 165 ILE A O 1
ATOM 974 N N . GLY A 1 137 ? 55.692 10.226 3.949 1.00 5.88 166 GLY A N 1
ATOM 975 C CA . GLY A 1 137 ? 56.085 10.812 5.238 1.00 7.86 166 GLY A CA 1
ATOM 976 C C . GLY A 1 137 ? 56.942 9.886 6.061 1.00 8.00 166 GLY A C 1
ATOM 977 O O . GLY A 1 137 ? 56.646 8.717 6.150 1.00 7.48 166 GLY A O 1
ATOM 978 N N . VAL A 1 138 ? 57.999 10.420 6.682 1.00 7.04 167 VAL A N 1
ATOM 979 C CA . VAL A 1 138 ? 58.935 9.623 7.463 1.00 8.51 167 VAL A CA 1
ATOM 980 C C . VAL A 1 138 ? 59.442 10.463 8.631 1.00 11.90 167 VAL A C 1
ATOM 981 O O . VAL A 1 138 ? 60.023 11.538 8.419 1.00 10.05 167 VAL A O 1
ATOM 985 N N . ILE A 1 139 ? 59.188 10.011 9.856 1.00 7.62 168 ILE A N 1
ATOM 986 C CA . ILE A 1 139 ? 59.704 10.659 11.067 1.00 7.19 168 ILE A CA 1
ATOM 987 C C . ILE A 1 139 ? 60.238 9.579 12.018 1.00 8.83 168 ILE A C 1
ATOM 988 O O . ILE A 1 139 ? 60.166 8.390 11.707 1.00 9.65 168 ILE A O 1
ATOM 993 N N . GLU A 1 140 ? 60.811 10.015 13.135 1.00 8.81 169 GLU A N 1
ATOM 994 C CA . GLU A 1 140 ? 61.397 9.134 14.128 1.00 11.02 169 GLU A CA 1
ATOM 995 C C . GLU A 1 140 ? 60.508 9.075 15.390 1.00 10.77 169 GLU A C 1
ATOM 996 O O . GLU A 1 140 ? 60.150 10.121 15.945 1.00 10.87 169 GLU A O 1
ATOM 1002 N N . ASN A 1 141 ? 60.152 7.863 15.834 1.00 9.36 170 ASN A N 1
ATOM 1003 C CA . ASN A 1 141 ? 59.631 7.654 17.181 1.00 8.70 170 ASN A CA 1
ATOM 1004 C C . ASN A 1 141 ? 60.815 7.485 18.109 1.00 8.01 170 ASN A C 1
ATOM 1005 O O . ASN A 1 141 ? 61.813 6.863 17.743 1.00 10.00 170 ASN A O 1
ATOM 1010 N N . GLN A 1 142 ? 60.738 8.125 19.265 1.00 7.46 171 GLN A N 1
ATOM 1011 C CA . GLN A 1 142 ? 61.828 8.065 20.240 1.00 8.86 171 GLN A CA 1
ATOM 1012 C C . GLN A 1 142 ? 61.319 7.570 21.573 1.00 8.35 171 GLN A C 1
ATOM 1013 O O . GLN A 1 142 ? 60.161 7.840 21.968 1.00 10.85 171 GLN A O 1
ATOM 1019 N N . TYR A 1 143 ? 62.198 6.849 22.268 1.00 7.67 172 TYR A N 1
ATOM 1020 C CA . TYR A 1 143 ? 61.903 6.314 23.595 1.00 7.39 172 TYR A CA 1
ATOM 1021 C C . TYR A 1 143 ? 62.903 6.881 24.564 1.00 8.86 172 TYR A C 1
ATOM 1022 O O . TYR A 1 143 ? 64.096 6.684 24.372 1.00 7.66 172 TYR A O 1
ATOM 1031 N N . LEU A 1 144 ? 62.418 7.607 25.571 1.00 6.76 173 LEU A N 1
ATOM 1032 C CA . LEU A 1 144 ? 63.262 8.442 26.439 1.00 7.84 173 LEU A CA 1
ATOM 1033 C C . LEU A 1 144 ? 63.262 7.889 27.846 1.00 7.46 173 LEU A C 1
ATOM 1034 O O . LEU A 1 144 ? 62.192 7.771 28.442 1.00 7.53 173 LEU A O 1
ATOM 1047 N N . PRO A 1 146 ? 64.440 8.187 31.866 1.00 7.35 175 PRO A N 1
ATOM 1048 C CA . PRO A 1 146 ? 65.019 9.070 32.892 1.00 7.21 175 PRO A CA 1
ATOM 1049 C C . PRO A 1 146 ? 66.155 8.328 33.581 1.00 9.15 175 PRO A C 1
ATOM 1050 O O . PRO A 1 146 ? 65.948 7.277 34.190 1.00 7.53 175 PRO A O 1
ATOM 1054 N N . LEU A 1 147 ? 67.355 8.868 33.465 1.00 7.42 176 LEU A N 1
ATOM 1055 C CA . LEU A 1 147 ? 68.560 8.143 33.912 1.00 9.22 176 LEU A CA 1
ATOM 1056 C C . LEU A 1 147 ? 68.594 7.884 35.427 1.00 9.32 176 LEU A C 1
ATOM 1057 O O . LEU A 1 147 ? 68.746 6.733 35.866 1.00 8.89 176 LEU A O 1
ATOM 1062 N N . ASN A 1 148 ? 68.426 8.938 36.226 1.00 9.60 177 ASN A N 1
ATOM 1063 C CA A ASN A 1 148 ? 68.543 8.746 37.667 0.70 10.13 177 ASN A CA 1
ATOM 1064 C CA B ASN A 1 148 ? 68.492 8.828 37.693 0.30 8.86 177 ASN A CA 1
ATOM 1065 C C . ASN A 1 148 ? 67.345 7.994 38.228 1.00 7.66 177 ASN A C 1
ATOM 1066 O O . ASN A 1 148 ? 67.514 7.101 39.073 1.00 9.96 177 ASN A O 1
ATOM 1075 N N . GLN A 1 149 ? 66.153 8.285 37.732 1.00 7.36 178 GLN A N 1
ATOM 1076 C CA . GLN A 1 149 ? 64.960 7.567 38.233 1.00 9.03 178 GLN A CA 1
ATOM 1077 C C . GLN A 1 149 ? 64.989 6.051 37.904 1.00 8.07 178 GLN A C 1
ATOM 1078 O O . GLN A 1 149 ? 64.534 5.217 38.710 1.00 9.71 178 GLN A O 1
ATOM 1084 N N . THR A 1 150 ? 65.503 5.695 36.736 1.00 7.66 179 THR A N 1
ATOM 1085 C CA . THR A 1 150 ? 65.580 4.288 36.356 1.00 10.09 179 THR A CA 1
ATOM 1086 C C . THR A 1 150 ? 66.623 3.549 37.207 1.00 8.27 179 THR A C 1
ATOM 1087 O O . THR A 1 150 ? 66.332 2.459 37.722 1.00 7.88 179 THR A O 1
ATOM 1091 N N . ARG A 1 151 ? 67.809 4.162 37.391 1.00 9.15 180 ARG A N 1
ATOM 1092 C CA . ARG A 1 151 ? 68.804 3.672 38.368 1.00 9.05 180 ARG A CA 1
ATOM 1093 C C . ARG A 1 151 ? 68.181 3.412 39.726 1.00 10.05 180 ARG A C 1
ATOM 1094 O O . ARG A 1 151 ? 68.407 2.385 40.315 1.00 8.88 180 ARG A O 1
ATOM 1102 N N . LYS A 1 152 ? 67.394 4.366 40.216 1.00 8.84 181 LYS A N 1
ATOM 1103 C CA A LYS A 1 152 ? 66.728 4.266 41.519 0.50 8.59 181 LYS A CA 1
ATOM 1104 C CA B LYS A 1 152 ? 66.728 4.268 41.511 0.50 10.00 181 LYS A CA 1
ATOM 1105 C C . LYS A 1 152 ? 65.738 3.108 41.552 1.00 7.95 181 LYS A C 1
ATOM 1106 O O . LYS A 1 152 ? 65.732 2.295 42.481 1.00 7.93 181 LYS A O 1
ATOM 1115 N N . ALA A 1 153 ? 64.934 2.988 40.515 1.00 7.70 182 ALA A N 1
ATOM 1116 C CA . ALA A 1 153 ? 63.914 1.917 40.446 1.00 5.28 182 ALA A CA 1
ATOM 1117 C C . ALA A 1 153 ? 64.585 0.534 40.431 1.00 8.19 182 ALA A C 1
ATOM 1118 O O . ALA A 1 153 ? 64.129 -0.417 41.088 1.00 7.39 182 ALA A O 1
ATOM 1120 N N . VAL A 1 154 ? 65.672 0.412 39.671 1.00 7.42 183 VAL A N 1
ATOM 1121 C CA . VAL A 1 154 ? 66.362 -0.881 39.574 1.00 8.61 183 VAL A CA 1
ATOM 1122 C C . VAL A 1 154 ? 66.983 -1.270 40.920 1.00 9.20 183 VAL A C 1
ATOM 1123 O O . VAL A 1 154 ? 66.812 -2.404 41.364 1.00 8.80 183 VAL A O 1
ATOM 1127 N N . ALA A 1 155 ? 67.663 -0.320 41.580 1.00 7.70 184 ALA A N 1
ATOM 1128 C CA . ALA A 1 155 ? 68.185 -0.542 42.928 1.00 9.21 184 ALA A CA 1
ATOM 1129 C C . ALA A 1 155 ? 67.107 -0.959 43.943 1.00 8.51 184 ALA A C 1
ATOM 1130 O O . ALA A 1 155 ? 67.278 -1.877 44.772 1.00 8.64 184 ALA A O 1
ATOM 1132 N N . GLN A 1 156 ? 65.950 -0.316 43.844 1.00 8.35 185 GLN A N 1
ATOM 1133 C CA . GLN A 1 156 ? 64.849 -0.604 44.718 1.00 10.65 185 GLN A CA 1
ATOM 1134 C C . GLN A 1 156 ? 64.340 -2.025 44.454 1.00 8.18 185 GLN A C 1
ATOM 1135 O O . GLN A 1 156 ? 64.036 -2.769 45.390 1.00 8.41 185 GLN A O 1
ATOM 1141 N N . SER A 1 157 ? 64.289 -2.410 43.180 1.00 8.05 186 SER A N 1
ATOM 1142 C CA A SER A 1 157 ? 63.860 -3.749 42.801 0.70 6.86 186 SER A CA 1
ATOM 1143 C CA B SER A 1 157 ? 63.863 -3.762 42.810 0.30 8.08 186 SER A CA 1
ATOM 1144 C C . SER A 1 157 ? 64.866 -4.810 43.313 1.00 7.85 186 SER A C 1
ATOM 1145 O O . SER A 1 157 ? 64.471 -5.884 43.774 1.00 9.39 186 SER A O 1
ATOM 1150 N N . GLN A 1 158 ? 66.154 -4.493 43.254 1.00 8.10 187 GLN A N 1
ATOM 1151 C CA . GLN A 1 158 ? 67.180 -5.427 43.759 1.00 9.30 187 GLN A CA 1
ATOM 1152 C C . GLN A 1 158 ? 66.957 -5.745 45.237 1.00 10.08 187 GLN A C 1
ATOM 1153 O O . GLN A 1 158 ? 67.050 -6.894 45.671 1.00 9.96 187 GLN A O 1
ATOM 1159 N N . GLU A 1 159 ? 66.646 -4.701 46.002 1.00 10.50 188 GLU A N 1
ATOM 1160 C CA . GLU A 1 159 ? 66.408 -4.824 47.438 1.00 10.92 188 GLU A CA 1
ATOM 1161 C C . GLU A 1 159 ? 65.148 -5.620 47.735 1.00 9.17 188 GLU A C 1
ATOM 1162 O O . GLU A 1 159 ? 65.145 -6.518 48.597 1.00 11.93 188 GLU A O 1
ATOM 1168 N N . LEU A 1 160 ? 64.077 -5.343 47.008 1.00 8.24 189 LEU A N 1
ATOM 1169 C CA . LEU A 1 160 ? 62.844 -6.131 47.167 1.00 8.00 189 LEU A CA 1
ATOM 1170 C C . LEU A 1 160 ? 63.075 -7.621 46.819 1.00 10.11 189 LEU A C 1
ATOM 1171 O O . LEU A 1 160 ? 62.547 -8.508 47.496 1.00 9.79 189 LEU A O 1
ATOM 1176 N N . LEU A 1 161 ? 63.807 -7.903 45.748 1.00 9.11 190 LEU A N 1
ATOM 1177 C CA . LEU A 1 161 ? 64.094 -9.293 45.348 1.00 8.40 190 LEU A CA 1
ATOM 1178 C C . LEU A 1 161 ? 64.850 -9.997 46.472 1.00 10.86 190 LEU A C 1
ATOM 1179 O O . LEU A 1 161 ? 64.553 -11.138 46.796 1.00 10.93 190 LEU A O 1
ATOM 1184 N N . LYS A 1 162 ? 65.831 -9.305 47.045 1.00 12.08 191 LYS A N 1
ATOM 1185 C CA . LYS A 1 162 ? 66.608 -9.876 48.184 1.00 12.51 191 LYS A CA 1
ATOM 1186 C C . LYS A 1 162 ? 65.729 -10.252 49.373 1.00 12.33 191 LYS A C 1
ATOM 1187 O O . LYS A 1 162 ? 65.983 -11.228 50.089 1.00 14.04 191 LYS A O 1
ATOM 1193 N N . ALA A 1 163 ? 64.719 -9.423 49.606 1.00 12.04 192 ALA A N 1
ATOM 1194 C CA . ALA A 1 163 ? 63.715 -9.639 50.645 1.00 11.71 192 ALA A CA 1
ATOM 1195 C C . ALA A 1 163 ? 62.624 -10.662 50.275 1.00 12.86 192 ALA A C 1
ATOM 1196 O O . ALA A 1 163 ? 61.741 -10.943 51.091 1.00 11.57 192 ALA A O 1
ATOM 1198 N N . GLY A 1 164 ? 62.668 -11.208 49.060 1.00 11.17 193 GLY A N 1
ATOM 1199 C CA . GLY A 1 164 ? 61.707 -12.167 48.584 1.00 11.07 193 GLY A CA 1
ATOM 1200 C C . GLY A 1 164 ? 60.346 -11.583 48.220 1.00 11.47 193 GLY A C 1
ATOM 1201 O O . GLY A 1 164 ? 59.351 -12.329 48.076 1.00 11.59 193 GLY A O 1
ATOM 1202 N N . LYS A 1 165 ? 60.320 -10.259 48.044 1.00 9.28 194 LYS A N 1
ATOM 1203 C CA A LYS A 1 165 ? 59.099 -9.529 47.690 0.70 10.30 194 LYS A CA 1
ATOM 1204 C CA B LYS A 1 165 ? 59.091 -9.534 47.695 0.30 9.78 194 LYS A CA 1
ATOM 1205 C C . LYS A 1 165 ? 58.981 -9.403 46.176 1.00 10.49 194 LYS A C 1
ATOM 1206 O O . LYS A 1 165 ? 59.121 -8.302 45.593 1.00 7.44 194 LYS A O 1
ATOM 1217 N N . TYR A 1 166 ? 58.726 -10.554 45.547 1.00 7.75 195 TYR A N 1
ATOM 1218 C CA . TYR A 1 166 ? 58.760 -10.703 44.089 1.00 7.06 195 TYR A CA 1
ATOM 1219 C C . TYR A 1 166 ? 57.649 -9.924 43.397 1.00 7.81 195 TYR A C 1
ATOM 1220 O O . TYR A 1 166 ? 57.923 -9.205 42.428 1.00 7.94 195 TYR A O 1
ATOM 1229 N N . TYR A 1 167 ? 56.424 -10.034 43.894 1.00 7.11 196 TYR A N 1
ATOM 1230 C CA . TYR A 1 167 ? 55.312 -9.262 43.268 1.00 7.33 196 TYR A CA 1
ATOM 1231 C C . TYR A 1 167 ? 55.599 -7.739 43.286 1.00 7.30 196 TYR A C 1
ATOM 1232 O O . TYR A 1 167 ? 55.490 -7.016 42.279 1.00 6.99 196 TYR A O 1
ATOM 1241 N N . GLU A 1 168 ? 56.000 -7.230 44.433 1.00 8.41 197 GLU A N 1
ATOM 1242 C CA . GLU A 1 168 ? 56.367 -5.814 44.604 1.00 9.60 197 GLU A CA 1
ATOM 1243 C C . GLU A 1 168 ? 57.546 -5.376 43.696 1.00 7.70 197 GLU A C 1
ATOM 1244 O O . GLU A 1 168 ? 57.520 -4.305 43.072 1.00 6.55 197 GLU A O 1
ATOM 1250 N N . ALA A 1 169 ? 58.578 -6.202 43.630 1.00 7.11 198 ALA A N 1
ATOM 1251 C CA . ALA A 1 169 ? 59.701 -5.929 42.741 1.00 7.29 198 ALA A CA 1
ATOM 1252 C C . ALA A 1 169 ? 59.182 -5.836 41.290 1.00 7.40 198 ALA A C 1
ATOM 1253 O O . ALA A 1 169 ? 59.544 -4.917 40.536 1.00 7.10 198 ALA A O 1
ATOM 1255 N N . ASN A 1 170 ? 58.306 -6.766 40.907 1.00 5.05 199 ASN A N 1
ATOM 1256 C CA . ASN A 1 170 ? 57.660 -6.697 39.612 1.00 6.53 199 ASN A CA 1
ATOM 1257 C C . ASN A 1 170 ? 57.005 -5.334 39.358 1.00 5.29 199 ASN A C 1
ATOM 1258 O O . ASN A 1 170 ? 57.156 -4.774 38.257 1.00 6.05 199 ASN A O 1
ATOM 1263 N N . LEU A 1 171 ? 56.247 -4.801 40.329 1.00 4.85 200 LEU A N 1
ATOM 1264 C CA . LEU A 1 171 ? 55.549 -3.519 40.128 1.00 6.24 200 LEU A CA 1
ATOM 1265 C C . LEU A 1 171 ? 56.511 -2.317 40.063 1.00 5.86 200 LEU A C 1
ATOM 1266 O O . LEU A 1 171 ? 56.278 -1.354 39.327 1.00 6.49 200 LEU A O 1
ATOM 1271 N N . VAL A 1 172 ? 57.596 -2.363 40.833 1.00 6.38 201 VAL A N 1
ATOM 1272 C CA . VAL A 1 172 ? 58.634 -1.322 40.727 1.00 6.41 201 VAL A CA 1
ATOM 1273 C C . VAL A 1 172 ? 59.230 -1.301 39.328 1.00 7.19 201 VAL A C 1
ATOM 1274 O O . VAL A 1 172 ? 59.406 -0.247 38.732 1.00 6.70 201 VAL A O 1
ATOM 1278 N N . LEU A 1 173 ? 59.531 -2.488 38.812 1.00 5.80 202 LEU A N 1
ATOM 1279 C CA . LEU A 1 173 ? 60.061 -2.648 37.463 1.00 7.68 202 LEU A CA 1
ATOM 1280 C C . LEU A 1 173 ? 59.025 -2.203 36.418 1.00 6.35 202 LEU A C 1
ATOM 1281 O O . LEU A 1 173 ? 59.365 -1.557 35.421 1.00 7.31 202 LEU A O 1
ATOM 1286 N N . LYS A 1 174 ? 57.770 -2.531 36.663 1.00 6.58 203 LYS A N 1
ATOM 1287 C CA A LYS A 1 174 ? 56.678 -2.054 35.816 0.50 8.12 203 LYS A CA 1
ATOM 1288 C CA B LYS A 1 174 ? 56.675 -2.054 35.813 0.50 7.93 203 LYS A CA 1
ATOM 1289 C C . LYS A 1 174 ? 56.662 -0.526 35.765 1.00 7.83 203 LYS A C 1
ATOM 1290 O O . LYS A 1 174 ? 56.639 0.065 34.693 1.00 7.88 203 LYS A O 1
ATOM 1301 N N . GLY A 1 175 ? 56.720 0.107 36.928 1.00 7.26 204 GLY A N 1
ATOM 1302 C CA . GLY A 1 175 ? 56.838 1.559 37.004 1.00 7.67 204 GLY A CA 1
ATOM 1303 C C . GLY A 1 175 ? 58.056 2.072 36.219 1.00 5.23 204 GLY A C 1
ATOM 1304 O O . GLY A 1 175 ? 57.993 3.101 35.535 1.00 7.79 204 GLY A O 1
ATOM 1305 N N . ALA A 1 176 ? 59.194 1.399 36.306 1.00 6.69 205 ALA A N 1
ATOM 1306 C CA . ALA A 1 176 ? 60.348 1.804 35.510 1.00 7.86 205 ALA A CA 1
ATOM 1307 C C . ALA A 1 176 ? 60.052 1.776 34.002 1.00 7.22 205 ALA A C 1
ATOM 1308 O O . ALA A 1 176 ? 60.418 2.693 33.285 1.00 5.44 205 ALA A O 1
ATOM 1310 N N . GLU A 1 177 ? 59.345 0.745 33.540 1.00 7.13 206 GLU A N 1
ATOM 1311 C CA . GLU A 1 177 ? 58.973 0.663 32.131 1.00 7.11 206 GLU A CA 1
ATOM 1312 C C . GLU A 1 177 ? 58.026 1.798 31.783 1.00 6.28 206 GLU A C 1
ATOM 1313 O O . GLU A 1 177 ? 58.122 2.412 30.705 1.00 7.37 206 GLU A O 1
ATOM 1319 N N . GLU A 1 178 ? 57.113 2.072 32.700 1.00 5.99 207 GLU A N 1
ATOM 1320 C CA . GLU A 1 178 ? 56.099 3.133 32.527 1.00 6.76 207 GLU A CA 1
ATOM 1321 C C . GLU A 1 178 ? 56.679 4.545 32.520 1.00 8.89 207 GLU A C 1
ATOM 1322 O O . GLU A 1 178 ? 56.022 5.489 32.071 1.00 7.74 207 GLU A O 1
ATOM 1328 N N . GLY A 1 179 ? 57.893 4.667 33.044 1.00 6.63 208 GLY A N 1
ATOM 1329 C CA . GLY A 1 179 ? 58.670 5.910 33.040 1.00 6.92 208 GLY A CA 1
ATOM 1330 C C . GLY A 1 179 ? 59.285 6.226 31.718 1.00 6.38 208 GLY A C 1
ATOM 1331 O O . GLY A 1 179 ? 59.820 7.331 31.534 1.00 7.26 208 GLY A O 1
ATOM 1332 N N . ILE A 1 180 ? 59.240 5.281 30.772 1.00 6.65 209 ILE A N 1
ATOM 1333 C CA . ILE A 1 180 ? 59.803 5.524 29.425 1.00 6.68 209 ILE A CA 1
ATOM 1334 C C . ILE A 1 180 ? 58.804 6.393 28.681 1.00 8.84 209 ILE A C 1
ATOM 1335 O O . ILE A 1 180 ? 57.664 5.994 28.479 1.00 9.36 209 ILE A O 1
ATOM 1340 N N . VAL A 1 181 ? 59.255 7.570 28.266 1.00 8.07 210 VAL A N 1
ATOM 1341 C CA . VAL A 1 181 ? 58.410 8.548 27.576 1.00 7.66 210 VAL A CA 1
ATOM 1342 C C . VAL A 1 181 ? 58.545 8.399 26.061 1.00 9.08 210 VAL A C 1
ATOM 1343 O O . VAL A 1 181 ? 59.659 8.292 25.548 1.00 7.97 210 VAL A O 1
ATOM 1347 N N . VAL A 1 182 ? 57.396 8.390 25.377 1.00 8.91 211 VAL A N 1
ATOM 1348 C CA . VAL A 1 182 ? 57.372 8.268 23.926 1.00 10.50 211 VAL A CA 1
ATOM 1349 C C . VAL A 1 182 ? 57.299 9.658 23.334 1.00 11.74 211 VAL A C 1
ATOM 1350 O O . VAL A 1 182 ? 56.535 10.499 23.796 1.00 12.73 211 VAL A O 1
ATOM 1354 N N . ASP A 1 183 ? 58.116 9.903 22.321 1.00 10.19 212 ASP A N 1
ATOM 1355 C CA . ASP A 1 183 ? 58.124 11.208 21.666 1.00 10.70 212 ASP A CA 1
ATOM 1356 C C . ASP A 1 183 ? 58.285 10.940 20.164 1.00 11.31 212 ASP A C 1
ATOM 1357 O O . ASP A 1 183 ? 58.464 9.791 19.733 1.00 9.39 212 ASP A O 1
ATOM 1362 N N . SER A 1 184 ? 58.129 11.985 19.379 1.00 9.36 213 SER A N 1
ATOM 1363 C CA A SER A 1 184 ? 58.417 11.922 17.955 0.50 10.02 213 SER A CA 1
ATOM 1364 C CA B SER A 1 184 ? 58.403 11.921 17.951 0.50 10.13 213 SER A CA 1
ATOM 1365 C C . SER A 1 184 ? 59.263 13.107 17.559 1.00 10.84 213 SER A C 1
ATOM 1366 O O . SER A 1 184 ? 59.166 14.194 18.142 1.00 11.47 213 SER A O 1
ATOM 1371 N N . GLU A 1 185 ? 60.069 12.919 16.534 1.00 9.89 214 GLU A N 1
ATOM 1372 C CA . GLU A 1 185 ? 60.903 14.008 16.043 1.00 13.01 214 GLU A CA 1
ATOM 1373 C C . GLU A 1 185 ? 61.110 13.859 14.538 1.00 12.42 214 GLU A C 1
ATOM 1374 O O . GLU A 1 185 ? 61.170 12.744 14.013 1.00 10.74 214 GLU A O 1
ATOM 1388 N N . LEU A 1 187 ? 63.303 13.744 11.264 1.00 13.08 216 LEU A N 1
ATOM 1389 C CA . LEU A 1 187 ? 64.576 13.022 11.072 1.00 15.74 216 LEU A CA 1
ATOM 1390 C C . LEU A 1 187 ? 65.797 13.893 10.943 1.00 21.46 216 LEU A C 1
ATOM 1391 O O . LEU A 1 187 ? 66.915 13.504 11.374 1.00 24.33 216 LEU A O 1
ATOM 1396 N N . VAL A 1 188 ? 65.596 15.042 10.322 1.00 22.86 217 VAL A N 1
ATOM 1397 C CA . VAL A 1 188 ? 66.644 16.030 10.227 1.00 28.50 217 VAL A CA 1
ATOM 1398 C C . VAL A 1 188 ? 66.711 16.836 11.528 1.00 30.45 217 VAL A C 1
ATOM 1399 O O . VAL A 1 188 ? 67.764 16.856 12.187 1.00 34.70 217 VAL A O 1
ATOM 1403 N N . ALA B 1 9 ? 81.937 -7.698 45.018 1.00 58.37 38 ALA B N 1
ATOM 1404 C CA . ALA B 1 9 ? 81.512 -6.517 44.208 1.00 57.26 38 ALA B CA 1
ATOM 1405 C C . ALA B 1 9 ? 80.220 -6.834 43.441 1.00 57.24 38 ALA B C 1
ATOM 1406 O O . ALA B 1 9 ? 79.829 -8.004 43.342 1.00 57.55 38 ALA B O 1
ATOM 1408 N N . PRO B 1 10 ? 79.552 -5.793 42.893 1.00 56.00 39 PRO B N 1
ATOM 1409 C CA . PRO B 1 10 ? 78.363 -6.021 42.066 1.00 54.33 39 PRO B CA 1
ATOM 1410 C C . PRO B 1 10 ? 78.698 -6.808 40.802 1.00 52.04 39 PRO B C 1
ATOM 1411 O O . PRO B 1 10 ? 79.836 -6.737 40.313 1.00 50.59 39 PRO B O 1
ATOM 1415 N N . ALA B 1 11 ? 77.715 -7.546 40.282 1.00 49.63 40 ALA B N 1
ATOM 1416 C CA . ALA B 1 11 ? 77.852 -8.198 38.980 1.00 47.30 40 ALA B CA 1
ATOM 1417 C C . ALA B 1 11 ? 78.149 -7.137 37.910 1.00 45.00 40 ALA B C 1
ATOM 1418 O O . ALA B 1 11 ? 77.412 -6.148 37.798 1.00 43.53 40 ALA B O 1
ATOM 1420 N N . ALA B 1 12 ? 79.250 -7.329 37.172 1.00 42.27 41 ALA B N 1
ATOM 1421 C CA . ALA B 1 12 ? 79.544 -6.546 35.956 1.00 39.91 41 ALA B CA 1
ATOM 1422 C C . ALA B 1 12 ? 78.622 -7.020 34.840 1.00 36.26 41 ALA B C 1
ATOM 1423 O O . ALA B 1 12 ? 78.082 -8.140 34.904 1.00 34.65 41 ALA B O 1
ATOM 1425 N N . ALA B 1 13 ? 78.436 -6.184 33.821 1.00 31.33 42 ALA B N 1
ATOM 1426 C CA . ALA B 1 13 ? 77.484 -6.524 32.752 1.00 30.11 42 ALA B CA 1
ATOM 1427 C C . ALA B 1 13 ? 78.000 -7.708 31.926 1.00 28.58 42 ALA B C 1
ATOM 1428 O O . ALA B 1 13 ? 79.196 -7.805 31.633 1.00 30.63 42 ALA B O 1
ATOM 1430 N N . ALA B 1 14 ? 77.091 -8.618 31.596 1.00 25.69 43 ALA B N 1
ATOM 1431 C CA . ALA B 1 14 ? 77.354 -9.736 30.695 1.00 20.34 43 ALA B CA 1
ATOM 1432 C C . ALA B 1 14 ? 76.015 -9.970 30.029 1.00 15.42 43 ALA B C 1
ATOM 1433 O O . ALA B 1 14 ? 75.389 -11.038 30.166 1.00 12.62 43 ALA B O 1
ATOM 1435 N N . THR B 1 15 ? 75.544 -8.935 29.338 1.00 14.21 44 THR B N 1
ATOM 1436 C CA . THR B 1 15 ? 74.155 -8.861 28.945 1.00 11.77 44 THR B CA 1
ATOM 1437 C C . THR B 1 15 ? 73.733 -9.961 27.998 1.00 10.46 44 THR B C 1
ATOM 1438 O O . THR B 1 15 ? 72.682 -10.575 28.187 1.00 9.81 44 THR B O 1
ATOM 1442 N N . THR B 1 16 ? 74.545 -10.239 26.977 1.00 10.76 45 THR B N 1
ATOM 1443 C CA . THR B 1 16 ? 74.173 -11.270 26.029 1.00 10.39 45 THR B CA 1
ATOM 1444 C C . THR B 1 16 ? 74.036 -12.624 26.733 1.00 11.52 45 THR B C 1
ATOM 1445 O O . THR B 1 16 ? 73.088 -13.367 26.482 1.00 10.21 45 THR B O 1
ATOM 1449 N N . GLN B 1 17 ? 74.984 -12.950 27.610 1.00 11.29 46 GLN B N 1
ATOM 1450 C CA . GLN B 1 17 ? 74.923 -14.230 28.328 1.00 9.87 46 GLN B CA 1
ATOM 1451 C C . GLN B 1 17 ? 73.720 -14.288 29.273 1.00 10.04 46 GLN B C 1
ATOM 1452 O O . GLN B 1 17 ? 72.990 -15.273 29.289 1.00 8.99 46 GLN B O 1
ATOM 1458 N N . VAL B 1 18 ? 73.522 -13.239 30.062 1.00 9.82 47 VAL B N 1
ATOM 1459 C CA . VAL B 1 18 ? 72.394 -13.196 31.010 1.00 7.15 47 VAL B CA 1
ATOM 1460 C C . VAL B 1 18 ? 71.042 -13.286 30.313 1.00 8.15 47 VAL B C 1
ATOM 1461 O O . VAL B 1 18 ? 70.186 -14.081 30.694 1.00 8.98 47 VAL B O 1
ATOM 1465 N N . GLN B 1 19 ? 70.870 -12.501 29.245 1.00 8.95 48 GLN B N 1
ATOM 1466 C CA . GLN B 1 19 ? 69.633 -12.580 28.462 1.00 8.75 48 GLN B CA 1
ATOM 1467 C C . GLN B 1 19 ? 69.408 -13.959 27.824 1.00 10.05 48 GLN B C 1
ATOM 1468 O O . GLN B 1 19 ? 68.260 -14.466 27.849 1.00 9.12 48 GLN B O 1
ATOM 1474 N N . LYS B 1 20 ? 70.466 -14.562 27.267 1.00 9.19 49 LYS B N 1
ATOM 1475 C CA . LYS B 1 20 ? 70.338 -15.866 26.626 1.00 10.91 49 LYS B CA 1
ATOM 1476 C C . LYS B 1 20 ? 69.911 -16.943 27.633 1.00 9.71 49 LYS B C 1
ATOM 1477 O O . LYS B 1 20 ? 68.976 -17.737 27.382 1.00 10.32 49 LYS B O 1
ATOM 1483 N N . GLU B 1 21 ? 70.629 -17.014 28.757 1.00 8.99 50 GLU B N 1
ATOM 1484 C CA . GLU B 1 21 ? 70.367 -18.034 29.754 1.00 8.82 50 GLU B CA 1
ATOM 1485 C C . GLU B 1 21 ? 68.946 -17.895 30.316 1.00 10.04 50 GLU B C 1
ATOM 1486 O O . GLU B 1 21 ? 68.241 -18.903 30.483 1.00 9.97 50 GLU B O 1
ATOM 1492 N N . ALA B 1 22 ? 68.521 -16.662 30.579 1.00 9.86 51 ALA B N 1
ATOM 1493 C CA . ALA B 1 22 ? 67.145 -16.408 31.048 1.00 10.54 51 ALA B CA 1
ATOM 1494 C C . ALA B 1 22 ? 66.122 -16.727 29.985 1.00 10.63 51 ALA B C 1
ATOM 1495 O O . ALA B 1 22 ? 65.140 -17.424 30.273 1.00 10.64 51 ALA B O 1
ATOM 1497 N N . ALA B 1 23 ? 66.325 -16.215 28.761 1.00 9.46 52 ALA B N 1
ATOM 1498 C CA . ALA B 1 23 ? 65.366 -16.481 27.691 1.00 8.73 52 ALA B CA 1
ATOM 1499 C C . ALA B 1 23 ? 65.247 -17.975 27.356 1.00 8.94 52 ALA B C 1
ATOM 1500 O O . ALA B 1 23 ? 64.133 -18.488 27.094 1.00 9.83 52 ALA B O 1
ATOM 1502 N N . ASP B 1 24 ? 66.385 -18.690 27.403 1.00 9.31 53 ASP B N 1
ATOM 1503 C CA . ASP B 1 24 ? 66.365 -20.124 27.152 1.00 10.63 53 ASP B CA 1
ATOM 1504 C C . ASP B 1 24 ? 65.437 -20.847 28.113 1.00 11.42 53 ASP B C 1
ATOM 1505 O O . ASP B 1 24 ? 64.638 -21.688 27.696 1.00 12.59 53 ASP B O 1
ATOM 1510 N N . VAL B 1 25 ? 65.510 -20.506 29.407 1.00 10.60 54 VAL B N 1
ATOM 1511 C CA . VAL B 1 25 ? 64.653 -21.198 30.386 1.00 15.17 54 VAL B CA 1
ATOM 1512 C C . VAL B 1 25 ? 63.205 -20.712 30.289 1.00 13.49 54 VAL B C 1
ATOM 1513 O O . VAL B 1 25 ? 62.290 -21.436 30.636 1.00 15.18 54 VAL B O 1
ATOM 1517 N N . LEU B 1 26 ? 63.004 -19.520 29.755 1.00 12.60 55 LEU B N 1
ATOM 1518 C CA . LEU B 1 26 ? 61.662 -18.971 29.505 1.00 11.82 55 LEU B CA 1
ATOM 1519 C C . LEU B 1 26 ? 61.017 -19.410 28.168 1.00 14.24 55 LEU B C 1
ATOM 1520 O O . LEU B 1 26 ? 59.911 -19.004 27.886 1.00 13.51 55 LEU B O 1
ATOM 1525 N N . GLN B 1 27 ? 61.721 -20.200 27.347 1.00 13.01 56 GLN B N 1
ATOM 1526 C CA A GLN B 1 27 ? 61.210 -20.591 26.031 0.70 15.08 56 GLN B CA 1
ATOM 1527 C CA B GLN B 1 27 ? 61.226 -20.591 26.022 0.30 13.27 56 GLN B CA 1
ATOM 1528 C C . GLN B 1 27 ? 60.950 -19.372 25.133 1.00 12.64 56 GLN B C 1
ATOM 1529 O O . GLN B 1 27 ? 59.956 -19.324 24.392 1.00 15.00 56 GLN B O 1
ATOM 1540 N N . VAL B 1 28 ? 61.841 -18.380 25.206 1.00 10.59 57 VAL B N 1
ATOM 1541 C CA . VAL B 1 28 ? 61.784 -17.178 24.348 1.00 10.71 57 VAL B CA 1
ATOM 1542 C C . VAL B 1 28 ? 63.083 -17.119 23.552 1.00 9.32 57 VAL B C 1
ATOM 1543 O O . VAL B 1 28 ? 64.188 -17.212 24.130 1.00 8.35 57 VAL B O 1
ATOM 1547 N N . ALA B 1 29 ? 62.958 -17.013 22.229 1.00 8.37 58 ALA B N 1
ATOM 1548 C CA . ALA B 1 29 ? 64.153 -16.976 21.355 1.00 9.12 58 ALA B CA 1
ATOM 1549 C C . ALA B 1 29 ? 64.686 -15.554 21.234 1.00 7.05 58 ALA B C 1
ATOM 1550 O O . ALA B 1 29 ? 64.402 -14.872 20.262 1.00 8.20 58 ALA B O 1
ATOM 1552 N N . VAL B 1 30 ? 65.471 -15.108 22.212 1.00 7.13 59 VAL B N 1
ATOM 1553 C CA . VAL B 1 30 ? 66.067 -13.756 22.187 1.00 8.54 59 VAL B CA 1
ATOM 1554 C C . VAL B 1 30 ? 66.884 -13.493 20.918 1.00 9.20 59 VAL B C 1
ATOM 1555 O O . VAL B 1 30 ? 66.927 -12.371 20.418 1.00 9.77 59 VAL B O 1
ATOM 1559 N N . GLN B 1 31 ? 67.436 -14.549 20.327 1.00 9.43 60 GLN B N 1
ATOM 1560 C CA . GLN B 1 31 ? 68.125 -14.408 19.040 1.00 8.11 60 GLN B CA 1
ATOM 1561 C C . GLN B 1 31 ? 67.212 -13.740 17.976 1.00 8.08 60 GLN B C 1
ATOM 1562 O O . GLN B 1 31 ? 67.665 -12.887 17.199 1.00 8.96 60 GLN B O 1
ATOM 1568 N N . GLY B 1 32 ? 65.946 -14.133 17.983 1.00 7.37 61 GLY B N 1
ATOM 1569 C CA . GLY B 1 32 ? 64.909 -13.550 17.146 1.00 7.01 61 GLY B CA 1
ATOM 1570 C C . GLY B 1 32 ? 64.621 -12.087 17.462 1.00 8.66 61 GLY B C 1
ATOM 1571 O O . GLY B 1 32 ? 64.524 -11.243 16.555 1.00 7.10 61 GLY B O 1
ATOM 1572 N N . ALA B 1 33 ? 64.475 -11.784 18.749 1.00 8.92 62 ALA B N 1
ATOM 1573 C CA . ALA B 1 33 ? 64.301 -10.387 19.189 1.00 10.15 62 ALA B CA 1
ATOM 1574 C C . ALA B 1 33 ? 65.481 -9.530 18.683 1.00 8.39 62 ALA B C 1
ATOM 1575 O O . ALA B 1 33 ? 65.313 -8.397 18.188 1.00 8.00 62 ALA B O 1
ATOM 1577 N N . ASN B 1 34 ? 66.680 -10.084 18.769 1.00 6.22 63 ASN B N 1
ATOM 1578 C CA . ASN B 1 34 ? 67.885 -9.376 18.340 1.00 6.72 63 ASN B CA 1
ATOM 1579 C C . ASN B 1 34 ? 67.908 -9.115 16.825 1.00 5.98 63 ASN B C 1
ATOM 1580 O O . ASN B 1 34 ? 68.276 -8.029 16.360 1.00 7.99 63 ASN B O 1
ATOM 1585 N N . ALA B 1 35 ? 67.491 -10.116 16.054 1.00 7.14 64 ALA B N 1
ATOM 1586 C CA . ALA B 1 35 ? 67.366 -9.961 14.608 1.00 7.64 64 ALA B CA 1
ATOM 1587 C C . ALA B 1 35 ? 66.370 -8.875 14.276 1.00 7.09 64 ALA B C 1
ATOM 1588 O O . ALA B 1 35 ? 66.594 -8.039 13.388 1.00 7.14 64 ALA B O 1
ATOM 1598 N N . ARG B 1 37 ? 65.507 -6.338 16.185 1.00 7.50 66 ARG B N 1
ATOM 1599 C CA . ARG B 1 37 ? 66.051 -5.040 16.565 1.00 8.75 66 ARG B CA 1
ATOM 1600 C C . ARG B 1 37 ? 67.075 -4.573 15.524 1.00 7.42 66 ARG B C 1
ATOM 1601 O O . ARG B 1 37 ? 67.110 -3.395 15.188 1.00 7.83 66 ARG B O 1
ATOM 1609 N N . ASP B 1 38 ? 67.911 -5.479 15.024 1.00 8.17 67 ASP B N 1
ATOM 1610 C CA . ASP B 1 38 ? 68.783 -5.185 13.871 1.00 7.45 67 ASP B CA 1
ATOM 1611 C C . ASP B 1 38 ? 67.980 -4.590 12.685 1.00 7.73 67 ASP B C 1
ATOM 1612 O O . ASP B 1 38 ? 68.418 -3.581 12.098 1.00 9.97 67 ASP B O 1
ATOM 1617 N N . ILE B 1 39 ? 66.841 -5.212 12.335 1.00 8.13 68 ILE B N 1
ATOM 1618 C CA . ILE B 1 39 ? 65.971 -4.804 11.235 1.00 7.01 68 ILE B CA 1
ATOM 1619 C C . ILE B 1 39 ? 65.416 -3.381 11.497 1.00 7.12 68 ILE B C 1
ATOM 1620 O O . ILE B 1 39 ? 65.480 -2.505 10.632 1.00 7.35 68 ILE B O 1
ATOM 1625 N N . GLN B 1 40 ? 64.915 -3.169 12.711 1.00 9.47 69 GLN B N 1
ATOM 1626 C CA . GLN B 1 40 ? 64.479 -1.873 13.169 1.00 7.85 69 GLN B CA 1
ATOM 1627 C C . GLN B 1 40 ? 65.579 -0.814 13.026 1.00 6.83 69 GLN B C 1
ATOM 1628 O O . GLN B 1 40 ? 65.340 0.283 12.506 1.00 8.49 69 GLN B O 1
ATOM 1634 N N . PHE B 1 41 ? 66.771 -1.097 13.520 1.00 6.96 70 PHE B N 1
ATOM 1635 C CA . PHE B 1 41 ? 67.842 -0.137 13.410 1.00 7.26 70 PHE B CA 1
ATOM 1636 C C . PHE B 1 41 ? 68.280 0.073 11.958 1.00 6.70 70 PHE B C 1
ATOM 1637 O O . PHE B 1 41 ? 68.801 1.152 11.591 1.00 6.73 70 PHE B O 1
ATOM 1645 N N . ALA B 1 42 ? 68.141 -0.968 11.143 1.00 6.90 71 ALA B N 1
ATOM 1646 C CA . ALA B 1 42 ? 68.538 -0.855 9.718 1.00 8.57 71 ALA B CA 1
ATOM 1647 C C . ALA B 1 42 ? 67.638 0.162 9.027 1.00 7.95 71 ALA B C 1
ATOM 1648 O O . ALA B 1 42 ? 68.106 0.996 8.232 1.00 9.93 71 ALA B O 1
ATOM 1650 N N . ARG B 1 43 ? 66.343 0.100 9.309 1.00 7.16 72 ARG B N 1
ATOM 1651 C CA . ARG B 1 43 ? 65.412 1.071 8.697 1.00 7.36 72 ARG B CA 1
ATOM 1652 C C . ARG B 1 43 ? 65.787 2.495 9.178 1.00 7.04 72 ARG B C 1
ATOM 1653 O O . ARG B 1 43 ? 65.799 3.472 8.408 1.00 8.39 72 ARG B O 1
ATOM 1661 N N . LEU B 1 44 ? 66.090 2.609 10.454 1.00 8.66 73 LEU B N 1
ATOM 1662 C CA . LEU B 1 44 ? 66.483 3.905 11.025 1.00 8.33 73 LEU B CA 1
ATOM 1663 C C . LEU B 1 44 ? 67.730 4.427 10.301 1.00 7.31 73 LEU B C 1
ATOM 1664 O O . LEU B 1 44 ? 67.769 5.583 9.851 1.00 9.75 73 LEU B O 1
ATOM 1669 N N . ALA B 1 45 ? 68.717 3.558 10.128 1.00 8.66 74 ALA B N 1
ATOM 1670 C CA . ALA B 1 45 ? 69.995 3.907 9.487 1.00 8.85 74 ALA B CA 1
ATOM 1671 C C . ALA B 1 45 ? 69.793 4.410 8.057 1.00 9.33 74 ALA B C 1
ATOM 1672 O O . ALA B 1 45 ? 70.389 5.416 7.661 1.00 10.06 74 ALA B O 1
ATOM 1674 N N . LEU B 1 46 ? 68.925 3.736 7.299 1.00 7.81 75 LEU B N 1
ATOM 1675 C CA . LEU B 1 46 ? 68.622 4.123 5.916 1.00 10.76 75 LEU B CA 1
ATOM 1676 C C . LEU B 1 46 ? 68.168 5.567 5.880 1.00 9.86 75 LEU B C 1
ATOM 1677 O O . LEU B 1 46 ? 68.710 6.383 5.105 1.00 10.72 75 LEU B O 1
ATOM 1682 N N . PHE B 1 47 ? 67.239 5.923 6.768 1.00 8.11 76 PHE B N 1
ATOM 1683 C CA . PHE B 1 47 ? 66.716 7.283 6.766 1.00 9.60 76 PHE B CA 1
ATOM 1684 C C . PHE B 1 47 ? 67.597 8.336 7.430 1.00 10.69 76 PHE B C 1
ATOM 1685 O O . PHE B 1 47 ? 67.192 9.472 7.513 1.00 12.01 76 PHE B O 1
ATOM 1693 N N . HIS B 1 48 ? 68.773 7.937 7.932 1.00 9.35 77 HIS B N 1
ATOM 1694 C CA . HIS B 1 48 ? 69.785 8.891 8.361 1.00 11.19 77 HIS B CA 1
ATOM 1695 C C . HIS B 1 48 ? 70.913 9.015 7.307 1.00 11.90 77 HIS B C 1
ATOM 1696 O O . HIS B 1 48 ? 71.975 9.604 7.609 1.00 13.24 77 HIS B O 1
ATOM 1703 N N . GLY B 1 49 ? 70.697 8.463 6.107 1.00 13.15 78 GLY B N 1
ATOM 1704 C CA . GLY B 1 49 ? 71.723 8.436 5.054 1.00 13.47 78 GLY B CA 1
ATOM 1705 C C . GLY B 1 49 ? 72.950 7.615 5.446 1.00 12.75 78 GLY B C 1
ATOM 1706 O O . GLY B 1 49 ? 74.090 7.998 5.162 1.00 12.58 78 GLY B O 1
ATOM 1707 N N . GLN B 1 50 ? 72.697 6.486 6.121 1.00 11.18 79 GLN B N 1
ATOM 1708 C CA . GLN B 1 50 ? 73.732 5.547 6.560 1.00 10.98 79 GLN B CA 1
ATOM 1709 C C . GLN B 1 50 ? 73.543 4.153 5.963 1.00 13.06 79 GLN B C 1
ATOM 1710 O O . GLN B 1 50 ? 73.309 3.168 6.684 1.00 12.89 79 GLN B O 1
ATOM 1716 N N . PRO B 1 51 ? 73.646 4.047 4.629 1.00 13.80 80 PRO B N 1
ATOM 1717 C CA . PRO B 1 51 ? 73.453 2.735 3.989 1.00 13.25 80 PRO B CA 1
ATOM 1718 C C . PRO B 1 51 ? 74.467 1.654 4.376 1.00 11.60 80 PRO B C 1
ATOM 1719 O O . PRO B 1 51 ? 74.123 0.473 4.359 1.00 13.52 80 PRO B O 1
ATOM 1723 N N . ASP B 1 52 ? 75.695 2.041 4.736 1.00 12.15 81 ASP B N 1
ATOM 1724 C CA . ASP B 1 52 ? 76.724 1.060 5.122 1.00 12.72 81 ASP B CA 1
ATOM 1725 C C . ASP B 1 52 ? 76.308 0.410 6.438 1.00 12.58 81 ASP B C 1
ATOM 1726 O O . ASP B 1 52 ? 76.391 -0.826 6.596 1.00 13.97 81 ASP B O 1
ATOM 1731 N N . SER B 1 53 ? 75.836 1.239 7.366 1.00 12.69 82 SER B N 1
ATOM 1732 C CA . SER B 1 53 ? 75.283 0.747 8.636 1.00 10.86 82 SER B CA 1
ATOM 1733 C C . SER B 1 53 ? 74.073 -0.161 8.419 1.00 10.70 82 SER B C 1
ATOM 1734 O O . SER B 1 53 ? 73.969 -1.217 9.061 1.00 10.96 82 SER B O 1
ATOM 1737 N N . ALA B 1 54 ? 73.154 0.244 7.543 1.00 10.57 83 ALA B N 1
ATOM 1738 C CA . ALA B 1 54 ? 71.978 -0.566 7.225 1.00 11.09 83 ALA B CA 1
ATOM 1739 C C . ALA B 1 54 ? 72.402 -1.946 6.712 1.00 10.77 83 ALA B C 1
ATOM 1740 O O . ALA B 1 54 ? 71.858 -2.967 7.118 1.00 10.96 83 ALA B O 1
ATOM 1742 N N . LYS B 1 55 ? 73.432 -1.982 5.866 1.00 11.47 84 LYS B N 1
ATOM 1743 C CA . LYS B 1 55 ? 73.977 -3.256 5.383 1.00 13.37 84 LYS B CA 1
ATOM 1744 C C . LYS B 1 55 ? 74.530 -4.149 6.502 1.00 12.15 84 LYS B C 1
ATOM 1745 O O . LYS B 1 55 ? 74.250 -5.334 6.525 1.00 13.10 84 LYS B O 1
ATOM 1751 N N . LYS B 1 56 ? 75.329 -3.580 7.403 1.00 12.83 85 LYS B N 1
ATOM 1752 C CA . LYS B 1 56 ? 75.893 -4.313 8.536 1.00 12.60 85 LYS B CA 1
ATOM 1753 C C . LYS B 1 56 ? 74.793 -4.897 9.440 1.00 10.06 85 LYS B C 1
ATOM 1754 O O . LYS B 1 56 ? 74.856 -6.017 9.907 1.00 11.11 85 LYS B O 1
ATOM 1760 N N . LEU B 1 57 ? 73.775 -4.092 9.683 1.00 10.30 86 LEU B N 1
ATOM 1761 C CA . LEU B 1 57 ? 72.661 -4.526 10.538 1.00 10.67 86 LEU B CA 1
ATOM 1762 C C . LEU B 1 57 ? 71.823 -5.620 9.874 1.00 9.47 86 LEU B C 1
ATOM 1763 O O . LEU B 1 57 ? 71.416 -6.630 10.508 1.00 10.59 86 LEU B O 1
ATOM 1768 N N . THR B 1 58 ? 71.516 -5.428 8.589 1.00 10.73 87 THR B N 1
ATOM 1769 C CA . THR B 1 58 ? 70.725 -6.400 7.843 1.00 11.09 87 THR B CA 1
ATOM 1770 C C . THR B 1 58 ? 71.492 -7.732 7.690 1.00 10.23 87 THR B C 1
ATOM 1771 O O . THR B 1 58 ? 70.904 -8.810 7.842 1.00 10.08 87 THR B O 1
ATOM 1775 N N . ASP B 1 59 ? 72.802 -7.625 7.467 1.00 11.84 88 ASP B N 1
ATOM 1776 C CA . ASP B 1 59 ? 73.705 -8.783 7.418 1.00 12.58 88 ASP B CA 1
ATOM 1777 C C . ASP B 1 59 ? 73.726 -9.500 8.776 1.00 11.03 88 ASP B C 1
ATOM 1778 O O . ASP B 1 59 ? 73.787 -10.721 8.829 1.00 13.61 88 ASP B O 1
ATOM 1783 N N . ASP B 1 60 ? 73.682 -8.740 9.874 1.00 12.46 89 ASP B N 1
ATOM 1784 C CA . ASP B 1 60 ? 73.680 -9.353 11.191 1.00 11.66 89 ASP B CA 1
ATOM 1785 C C . ASP B 1 60 ? 72.369 -10.106 11.418 1.00 10.47 89 ASP B C 1
ATOM 1786 O O . ASP B 1 60 ? 72.352 -11.215 11.927 1.00 10.70 89 ASP B O 1
ATOM 1791 N N . ALA B 1 61 ? 71.256 -9.496 11.039 1.00 9.15 90 ALA B N 1
ATOM 1792 C CA . ALA B 1 61 ? 69.958 -10.195 11.107 1.00 9.74 90 ALA B CA 1
ATOM 1793 C C . ALA B 1 61 ? 69.959 -11.506 10.345 1.00 10.30 90 ALA B C 1
ATOM 1794 O O . ALA B 1 61 ? 69.481 -12.531 10.845 1.00 11.00 90 ALA B O 1
ATOM 1796 N N . ALA B 1 62 ? 70.488 -11.479 9.126 1.00 9.83 91 ALA B N 1
ATOM 1797 C CA . ALA B 1 62 ? 70.618 -12.674 8.281 1.00 11.22 91 ALA B CA 1
ATOM 1798 C C . ALA B 1 62 ? 71.428 -13.765 8.994 1.00 9.89 91 ALA B C 1
ATOM 1799 O O . ALA B 1 62 ? 71.040 -14.931 9.020 1.00 11.20 91 ALA B O 1
ATOM 1801 N N . ALA B 1 63 ? 72.528 -13.358 9.611 1.00 9.59 92 ALA B N 1
ATOM 1802 C CA . ALA B 1 63 ? 73.400 -14.289 10.322 1.00 11.29 92 ALA B CA 1
ATOM 1803 C C . ALA B 1 63 ? 72.671 -14.907 11.519 1.00 10.50 92 ALA B C 1
ATOM 1804 O O . ALA B 1 63 ? 72.722 -16.114 11.697 1.00 10.82 92 ALA B O 1
ATOM 1806 N N . LEU B 1 64 ? 71.966 -14.092 12.314 1.00 8.63 93 LEU B N 1
ATOM 1807 C CA . LEU B 1 64 ? 71.196 -14.594 13.444 1.00 9.15 93 LEU B CA 1
ATOM 1808 C C . LEU B 1 64 ? 70.109 -15.566 13.014 1.00 9.61 93 LEU B C 1
ATOM 1809 O O . LEU B 1 64 ? 69.945 -16.625 13.636 1.00 10.86 93 LEU B O 1
ATOM 1814 N N . LEU B 1 65 ? 69.335 -15.201 11.975 1.00 10.02 94 LEU B N 1
ATOM 1815 C CA . LEU B 1 65 ? 68.258 -16.041 11.447 1.00 10.63 94 LEU B CA 1
ATOM 1816 C C . LEU B 1 65 ? 68.769 -17.329 10.784 1.00 10.22 94 LEU B C 1
ATOM 1817 O O . LEU B 1 65 ? 68.007 -18.287 10.641 1.00 12.14 94 LEU B O 1
ATOM 1822 N N . ALA B 1 66 ? 70.030 -17.334 10.353 1.00 11.33 95 ALA B N 1
ATOM 1823 C CA . ALA B 1 66 ? 70.625 -18.522 9.705 1.00 12.25 95 ALA B CA 1
ATOM 1824 C C . ALA B 1 66 ? 70.962 -19.669 10.657 1.00 13.43 95 ALA B C 1
ATOM 1825 O O . ALA B 1 66 ? 71.298 -20.789 10.195 1.00 14.47 95 ALA B O 1
ATOM 1827 N N . ALA B 1 67 ? 70.843 -19.434 11.963 1.00 11.31 96 ALA B N 1
ATOM 1828 C CA . ALA B 1 67 ? 70.951 -20.487 12.976 1.00 12.05 96 ALA B CA 1
ATOM 1829 C C . ALA B 1 67 ? 70.060 -21.671 12.590 1.00 11.88 96 ALA B C 1
ATOM 1830 O O . ALA B 1 67 ? 68.968 -21.489 12.038 1.00 13.68 96 ALA B O 1
ATOM 1832 N N . ASP B 1 68 ? 70.522 -22.891 12.856 1.00 15.85 97 ASP B N 1
ATOM 1833 C CA . ASP B 1 68 ? 69.869 -24.055 12.261 1.00 16.91 97 ASP B CA 1
ATOM 1834 C C . ASP B 1 68 ? 68.500 -24.297 12.843 1.00 13.98 97 ASP B C 1
ATOM 1835 O O . ASP B 1 68 ? 68.208 -23.865 13.962 1.00 14.60 97 ASP B O 1
ATOM 1840 N N . ASP B 1 69 ? 67.676 -24.973 12.052 1.00 16.53 98 ASP B N 1
ATOM 1841 C CA . ASP B 1 69 ? 66.265 -25.162 12.321 1.00 18.23 98 ASP B CA 1
ATOM 1842 C C . ASP B 1 69 ? 66.061 -25.913 13.630 1.00 17.70 98 ASP B C 1
ATOM 1843 O O . ASP B 1 69 ? 65.123 -25.644 14.385 1.00 18.28 98 ASP B O 1
ATOM 1848 N N . ALA B 1 70 ? 66.956 -26.859 13.897 1.00 17.94 99 ALA B N 1
ATOM 1849 C CA . ALA B 1 70 ? 66.944 -27.599 15.156 1.00 19.59 99 ALA B CA 1
ATOM 1850 C C . ALA B 1 70 ? 67.036 -26.665 16.354 1.00 18.95 99 ALA B C 1
ATOM 1851 O O . ALA B 1 70 ? 66.314 -26.873 17.339 1.00 19.69 99 ALA B O 1
ATOM 1853 N N . SER B 1 71 ? 67.900 -25.641 16.262 1.00 16.92 100 SER B N 1
ATOM 1854 C CA . SER B 1 71 ? 68.109 -24.700 17.357 1.00 14.57 100 SER B CA 1
ATOM 1855 C C . SER B 1 71 ? 66.856 -23.804 17.609 1.00 15.43 100 SER B C 1
ATOM 1856 O O . SER B 1 71 ? 66.606 -23.422 18.743 1.00 19.13 100 SER B O 1
ATOM 1859 N N . TRP B 1 72 ? 66.087 -23.517 16.564 1.00 15.28 101 TRP B N 1
ATOM 1860 C CA . TRP B 1 72 ? 64.870 -22.700 16.672 1.00 14.73 101 TRP B CA 1
ATOM 1861 C C . TRP B 1 72 ? 63.716 -23.532 17.228 1.00 16.64 101 TRP B C 1
ATOM 1862 O O . TRP B 1 72 ? 62.756 -22.993 17.774 1.00 15.79 101 TRP B O 1
ATOM 1873 N N . ALA B 1 73 ? 63.815 -24.858 17.113 1.00 18.51 102 ALA B N 1
ATOM 1874 C CA . ALA B 1 73 ? 62.663 -25.759 17.353 1.00 19.04 102 ALA B CA 1
ATOM 1875 C C . ALA B 1 73 ? 62.033 -25.676 18.728 1.00 16.67 102 ALA B C 1
ATOM 1876 O O . ALA B 1 73 ? 60.801 -25.763 18.833 1.00 16.43 102 ALA B O 1
ATOM 1878 N N . LYS B 1 74 ? 62.849 -25.504 19.776 1.00 17.01 103 LYS B N 1
ATOM 1879 C CA . LYS B 1 74 ? 62.322 -25.448 21.139 1.00 20.21 103 LYS B CA 1
ATOM 1880 C C . LYS B 1 74 ? 61.535 -24.178 21.383 1.00 16.65 103 LYS B C 1
ATOM 1881 O O . LYS B 1 74 ? 60.858 -24.040 22.402 1.00 19.84 103 LYS B O 1
ATOM 1884 N N . PHE B 1 75 ? 61.669 -23.220 20.465 1.00 13.09 104 PHE B N 1
ATOM 1885 C CA . PHE B 1 75 ? 60.949 -21.944 20.596 1.00 10.62 104 PHE B CA 1
ATOM 1886 C C . PHE B 1 75 ? 59.777 -21.799 19.642 1.00 10.14 104 PHE B C 1
ATOM 1887 O O . PHE B 1 75 ? 59.082 -20.796 19.678 1.00 11.53 104 PHE B O 1
ATOM 1895 N N . VAL B 1 76 ? 59.532 -22.805 18.812 1.00 12.50 105 VAL B N 1
ATOM 1896 C CA . VAL B 1 76 ? 58.413 -22.786 17.886 1.00 12.22 105 VAL B CA 1
ATOM 1897 C C . VAL B 1 76 ? 57.087 -22.986 18.628 1.00 11.56 105 VAL B C 1
ATOM 1898 O O . VAL B 1 76 ? 56.943 -23.913 19.436 1.00 14.59 105 VAL B O 1
ATOM 1902 N N . LYS B 1 77 ? 56.124 -22.084 18.399 1.00 13.03 106 LYS B N 1
ATOM 1903 C CA . LYS B 1 77 ? 54.788 -22.232 18.926 1.00 14.14 106 LYS B CA 1
ATOM 1904 C C . LYS B 1 77 ? 54.048 -23.213 18.035 1.00 16.35 106 LYS B C 1
ATOM 1905 O O . LYS B 1 77 ? 53.465 -22.833 17.041 1.00 14.62 106 LYS B O 1
ATOM 1911 N N . THR B 1 78 ? 54.077 -24.488 18.389 1.00 19.49 107 THR B N 1
ATOM 1912 C CA . THR B 1 78 ? 53.620 -25.498 17.463 1.00 22.81 107 THR B CA 1
ATOM 1913 C C . THR B 1 78 ? 52.106 -25.373 17.246 1.00 23.82 107 THR B C 1
ATOM 1914 O O . THR B 1 78 ? 51.613 -25.638 16.152 1.00 27.38 107 THR B O 1
ATOM 1918 N N . ASP B 1 79 ? 51.389 -24.880 18.257 1.00 22.82 108 ASP B N 1
ATOM 1919 C CA . ASP B 1 79 ? 49.935 -24.771 18.183 1.00 24.13 108 ASP B CA 1
ATOM 1920 C C . ASP B 1 79 ? 49.471 -23.338 17.975 1.00 22.98 108 ASP B C 1
ATOM 1921 O O . ASP B 1 79 ? 48.384 -22.962 18.434 1.00 23.60 108 ASP B O 1
ATOM 1926 N N . ALA B 1 80 ? 50.294 -22.529 17.304 1.00 20.90 109 ALA B N 1
ATOM 1927 C CA . ALA B 1 80 ? 49.885 -21.152 16.969 1.00 20.22 109 ALA B CA 1
ATOM 1928 C C . ALA B 1 80 ? 48.615 -21.184 16.115 1.00 22.07 109 ALA B C 1
ATOM 1929 O O . ALA B 1 80 ? 48.582 -21.878 15.096 1.00 24.02 109 ALA B O 1
ATOM 1931 N N . LYS B 1 81 ? 47.598 -20.415 16.523 1.00 21.89 110 LYS B N 1
ATOM 1932 C CA . LYS B 1 81 ? 46.297 -20.411 15.846 1.00 22.20 110 LYS B CA 1
ATOM 1933 C C . LYS B 1 81 ? 46.119 -19.274 14.816 1.00 21.96 110 LYS B C 1
ATOM 1934 O O . LYS B 1 81 ? 45.334 -19.408 13.872 1.00 25.26 110 LYS B O 1
ATOM 1936 N N . ALA B 1 82 ? 46.836 -18.169 14.997 1.00 18.74 111 ALA B N 1
ATOM 1937 C CA . ALA B 1 82 ? 46.692 -16.988 14.151 1.00 16.20 111 ALA B CA 1
ATOM 1938 C C . ALA B 1 82 ? 47.906 -16.753 13.237 1.00 17.65 111 ALA B C 1
ATOM 1939 O O . ALA B 1 82 ? 48.674 -15.797 13.409 1.00 24.25 111 ALA B O 1
ATOM 1941 N N . LYS B 1 83 ? 48.047 -17.579 12.219 1.00 14.36 112 LYS B N 1
ATOM 1942 C CA . LYS B 1 83 ? 49.126 -17.429 11.271 1.00 12.98 112 LYS B CA 1
ATOM 1943 C C . LYS B 1 83 ? 48.729 -16.588 10.055 1.00 10.73 112 LYS B C 1
ATOM 1944 O O . LYS B 1 83 ? 47.607 -16.658 9.570 1.00 12.90 112 LYS B O 1
ATOM 1958 N N . ILE B 1 85 ? 50.724 -16.748 7.285 1.00 13.83 114 ILE B N 1
ATOM 1959 C CA . ILE B 1 85 ? 51.195 -17.633 6.232 1.00 15.92 114 ILE B CA 1
ATOM 1960 C C . ILE B 1 85 ? 51.560 -18.957 6.903 1.00 14.30 114 ILE B C 1
ATOM 1961 O O . ILE B 1 85 ? 51.840 -18.974 8.104 1.00 14.75 114 ILE B O 1
ATOM 1966 N N . ALA B 1 86 ? 51.608 -20.038 6.118 1.00 14.98 115 ALA B N 1
ATOM 1967 C CA . ALA B 1 86 ? 52.079 -21.326 6.604 1.00 15.41 115 ALA B CA 1
ATOM 1968 C C . ALA B 1 86 ? 53.570 -21.251 6.874 1.00 14.97 115 ALA B C 1
ATOM 1969 O O . ALA B 1 86 ? 54.404 -21.122 5.971 1.00 18.90 115 ALA B O 1
ATOM 1971 N N . ASP B 1 87 ? 53.922 -21.323 8.141 1.00 13.75 116 ASP B N 1
ATOM 1972 C CA . ASP B 1 87 ? 55.305 -21.162 8.547 1.00 11.64 116 ASP B CA 1
ATOM 1973 C C . ASP B 1 87 ? 55.434 -21.676 9.976 1.00 11.01 116 ASP B C 1
ATOM 1974 O O . ASP B 1 87 ? 54.433 -21.947 10.641 1.00 14.61 116 ASP B O 1
ATOM 1979 N N . ARG B 1 88 ? 56.677 -21.857 10.408 1.00 12.48 117 ARG B N 1
ATOM 1980 C CA . ARG B 1 88 ? 56.982 -22.095 11.807 1.00 12.16 117 ARG B CA 1
ATOM 1981 C C . ARG B 1 88 ? 57.064 -20.775 12.518 1.00 11.63 117 ARG B C 1
ATOM 1982 O O . ARG B 1 88 ? 57.961 -19.972 12.241 1.00 12.86 117 ARG B O 1
ATOM 1990 N N . TYR B 1 89 ? 56.119 -20.514 13.408 1.00 9.27 118 TYR B N 1
ATOM 1991 C CA . TYR B 1 89 ? 56.187 -19.275 14.170 1.00 9.01 118 TYR B CA 1
ATOM 1992 C C . TYR B 1 89 ? 56.960 -19.455 15.491 1.00 10.60 118 TYR B C 1
ATOM 1993 O O . TYR B 1 89 ? 56.588 -20.249 16.334 1.00 12.11 118 TYR B O 1
ATOM 2002 N N . VAL B 1 90 ? 58.032 -18.697 15.628 1.00 8.70 119 VAL B N 1
ATOM 2003 C CA . VAL B 1 90 ? 58.893 -18.760 16.782 1.00 8.10 119 VAL B CA 1
ATOM 2004 C C . VAL B 1 90 ? 58.510 -17.690 17.809 1.00 9.27 119 VAL B C 1
ATOM 2005 O O . VAL B 1 90 ? 58.254 -16.543 17.446 1.00 9.31 119 VAL B O 1
ATOM 2009 N N . ILE B 1 91 ? 58.459 -18.075 19.082 1.00 7.03 120 ILE B N 1
ATOM 2010 C CA . ILE B 1 91 ? 58.249 -17.087 20.158 1.00 8.58 120 ILE B CA 1
ATOM 2011 C C . ILE B 1 91 ? 59.593 -16.388 20.342 1.00 7.42 120 ILE B C 1
ATOM 2012 O O . ILE B 1 91 ? 60.561 -16.996 20.789 1.00 8.54 120 ILE B O 1
ATOM 2017 N N . ILE B 1 92 ? 59.676 -15.138 19.878 1.00 6.98 121 ILE B N 1
ATOM 2018 C CA . ILE B 1 92 ? 60.949 -14.403 19.880 1.00 6.59 121 ILE B CA 1
ATOM 2019 C C . ILE B 1 92 ? 60.998 -13.335 20.971 1.00 7.46 121 ILE B C 1
ATOM 2020 O O . ILE B 1 92 ? 62.042 -12.752 21.234 1.00 8.29 121 ILE B O 1
ATOM 2025 N N . ASN B 1 93 ? 59.862 -13.046 21.587 1.00 7.80 122 ASN B N 1
ATOM 2026 C CA . ASN B 1 93 ? 59.799 -12.027 22.639 1.00 8.47 122 ASN B CA 1
ATOM 2027 C C . ASN B 1 93 ? 58.494 -12.261 23.400 1.00 7.61 122 ASN B C 1
ATOM 2028 O O . ASN B 1 93 ? 57.565 -12.890 22.888 1.00 6.53 122 ASN B O 1
ATOM 2033 N N . ALA B 1 94 ? 58.465 -11.797 24.637 1.00 8.48 123 ALA B N 1
ATOM 2034 C CA . ALA B 1 94 ? 57.310 -11.954 25.505 1.00 7.40 123 ALA B CA 1
ATOM 2035 C C . ALA B 1 94 ? 57.425 -10.940 26.618 1.00 8.52 123 ALA B C 1
ATOM 2036 O O . ALA B 1 94 ? 58.523 -10.574 27.054 1.00 8.07 123 ALA B O 1
ATOM 2038 N N . SER B 1 95 ? 56.277 -10.530 27.120 1.00 8.88 124 SER B N 1
ATOM 2039 C CA . SER B 1 95 ? 56.253 -9.574 28.226 1.00 9.78 124 SER B CA 1
ATOM 2040 C C . SER B 1 95 ? 55.051 -9.833 29.095 1.00 8.81 124 SER B C 1
ATOM 2041 O O . SER B 1 95 ? 54.076 -10.461 28.664 1.00 9.33 124 SER B O 1
ATOM 2044 N N . ILE B 1 96 ? 55.119 -9.333 30.318 1.00 7.80 125 ILE B N 1
ATOM 2045 C CA . ILE B 1 96 ? 53.988 -9.457 31.258 1.00 5.63 125 ILE B CA 1
ATOM 2046 C C . ILE B 1 96 ? 52.878 -8.400 31.027 1.00 7.02 125 ILE B C 1
ATOM 2047 O O . ILE B 1 96 ? 53.140 -7.222 30.868 1.00 8.36 125 ILE B O 1
ATOM 2052 N N . ALA B 1 97 ? 51.647 -8.899 30.967 1.00 6.73 126 ALA B N 1
ATOM 2053 C CA . ALA B 1 97 ? 50.451 -8.088 30.990 1.00 7.32 126 ALA B CA 1
ATOM 2054 C C . ALA B 1 97 ? 49.842 -8.294 32.388 1.00 8.51 126 ALA B C 1
ATOM 2055 O O . ALA B 1 97 ? 49.639 -9.424 32.834 1.00 8.84 126 ALA B O 1
ATOM 2057 N N . LEU B 1 98 ? 49.655 -7.195 33.106 1.00 7.94 127 LEU B N 1
ATOM 2058 C CA . LEU B 1 98 ? 49.183 -7.250 34.489 1.00 6.01 127 LEU B CA 1
ATOM 2059 C C . LEU B 1 98 ? 48.094 -6.229 34.754 1.00 6.99 127 LEU B C 1
ATOM 2060 O O . LEU B 1 98 ? 48.209 -5.079 34.326 1.00 7.77 127 LEU B O 1
ATOM 2065 N N . SER B 1 99 ? 47.088 -6.651 35.494 1.00 4.62 128 SER B N 1
ATOM 2066 C CA . SER B 1 99 ? 45.947 -5.791 35.882 1.00 5.49 128 SER B CA 1
ATOM 2067 C C . SER B 1 99 ? 45.538 -6.027 37.329 1.00 6.81 128 SER B C 1
ATOM 2068 O O . SER B 1 99 ? 45.239 -7.161 37.721 1.00 7.18 128 SER B O 1
ATOM 2071 N N . GLU B 1 100 ? 45.493 -4.929 38.086 1.00 7.35 129 GLU B N 1
ATOM 2072 C CA . GLU B 1 100 ? 44.883 -4.924 39.410 1.00 7.70 129 GLU B CA 1
ATOM 2073 C C . GLU B 1 100 ? 44.354 -3.542 39.679 1.00 7.47 129 GLU B C 1
ATOM 2074 O O . GLU B 1 100 ? 44.579 -2.627 38.870 1.00 6.54 129 GLU B O 1
ATOM 2080 N N . ASP B 1 101 ? 43.687 -3.362 40.823 1.00 6.06 130 ASP B N 1
ATOM 2081 C CA . ASP B 1 101 ? 43.037 -2.058 41.137 1.00 5.48 130 ASP B CA 1
ATOM 2082 C C . ASP B 1 101 ? 43.926 -1.114 41.943 1.00 6.98 130 ASP B C 1
ATOM 2083 O O . ASP B 1 101 ? 43.584 0.050 42.139 1.00 9.02 130 ASP B O 1
ATOM 2088 N N . TYR B 1 102 ? 45.053 -1.625 42.422 1.00 7.21 131 TYR B N 1
ATOM 2089 C CA . TYR B 1 102 ? 46.058 -0.824 43.164 1.00 6.36 131 TYR B CA 1
ATOM 2090 C C . TYR B 1 102 ? 45.577 -0.317 44.533 1.00 7.66 131 TYR B C 1
ATOM 2091 O O . TYR B 1 102 ? 46.225 0.533 45.152 1.00 7.02 131 TYR B O 1
ATOM 2100 N N . VAL B 1 103 ? 44.454 -0.854 44.989 1.00 7.79 132 VAL B N 1
ATOM 2101 C CA . VAL B 1 103 ? 43.915 -0.607 46.330 1.00 8.10 132 VAL B CA 1
ATOM 2102 C C . VAL B 1 103 ? 44.305 -1.744 47.253 1.00 9.84 132 VAL B C 1
ATOM 2103 O O . VAL B 1 103 ? 43.877 -2.895 47.055 1.00 11.47 132 VAL B O 1
ATOM 2107 N N . ALA B 1 104 ? 45.079 -1.417 48.286 1.00 9.36 133 ALA B N 1
ATOM 2108 C CA . ALA B 1 104 ? 45.542 -2.424 49.242 1.00 10.61 133 ALA B CA 1
ATOM 2109 C C . ALA B 1 104 ? 44.390 -2.865 50.129 1.00 10.83 133 ALA B C 1
ATOM 2110 O O . ALA B 1 104 ? 43.591 -2.040 50.591 1.00 12.78 133 ALA B O 1
ATOM 2112 N N . THR B 1 105 ? 44.314 -4.160 50.367 1.00 9.82 134 THR B N 1
ATOM 2113 C CA . THR B 1 105 ? 43.417 -4.725 51.373 1.00 9.55 134 THR B CA 1
ATOM 2114 C C . THR B 1 105 ? 44.110 -5.826 52.119 1.00 9.03 134 THR B C 1
ATOM 2115 O O . THR B 1 105 ? 45.077 -6.394 51.604 1.00 9.67 134 THR B O 1
ATOM 2119 N N . PRO B 1 106 ? 43.659 -6.147 53.354 1.00 11.32 135 PRO B N 1
ATOM 2120 C CA . PRO B 1 106 ? 44.291 -7.318 54.001 1.00 10.57 135 PRO B CA 1
ATOM 2121 C C . PRO B 1 106 ? 44.282 -8.612 53.171 1.00 9.29 135 PRO B C 1
ATOM 2122 O O . PRO B 1 106 ? 45.280 -9.315 53.106 1.00 9.79 135 PRO B O 1
ATOM 2126 N N . GLU B 1 107 ? 43.163 -8.890 52.505 1.00 9.99 136 GLU B N 1
ATOM 2127 C CA . GLU B 1 107 ? 43.049 -10.078 51.644 1.00 11.21 136 GLU B CA 1
ATOM 2128 C C . GLU B 1 107 ? 44.091 -10.071 50.498 1.00 10.57 136 GLU B C 1
ATOM 2129 O O . GLU B 1 107 ? 44.733 -11.098 50.229 1.00 10.43 136 GLU B O 1
ATOM 2135 N N . LYS B 1 108 ? 44.232 -8.938 49.809 1.00 10.46 137 LYS B N 1
ATOM 2136 C CA A LYS B 1 108 ? 45.227 -8.858 48.737 0.50 8.61 137 LYS B CA 1
ATOM 2137 C CA B LYS B 1 108 ? 45.240 -8.821 48.736 0.50 10.15 137 LYS B CA 1
ATOM 2138 C C . LYS B 1 108 ? 46.654 -8.955 49.282 1.00 9.32 137 LYS B C 1
ATOM 2139 O O . LYS B 1 108 ? 47.534 -9.622 48.680 1.00 8.62 137 LYS B O 1
ATOM 2150 N N . GLU B 1 109 ? 46.910 -8.284 50.412 1.00 9.09 138 GLU B N 1
ATOM 2151 C CA . GLU B 1 109 ? 48.247 -8.319 51.014 1.00 8.44 138 GLU B CA 1
ATOM 2152 C C . GLU B 1 109 ? 48.623 -9.741 51.366 1.00 9.79 138 GLU B C 1
ATOM 2153 O O . GLU B 1 109 ? 49.732 -10.169 51.113 1.00 8.87 138 GLU B O 1
ATOM 2159 N N . SER B 1 110 ? 47.673 -10.479 51.940 1.00 9.73 139 SER B N 1
ATOM 2160 C CA A SER B 1 110 ? 47.889 -11.885 52.286 0.50 9.66 139 SER B CA 1
ATOM 2161 C CA B SER B 1 110 ? 47.905 -11.875 52.283 0.50 10.74 139 SER B CA 1
ATOM 2162 C C . SER B 1 110 ? 48.156 -12.731 51.041 1.00 10.72 139 SER B C 1
ATOM 2163 O O . SER B 1 110 ? 49.056 -13.615 51.027 1.00 9.04 139 SER B O 1
ATOM 2168 N N . ALA B 1 111 ? 47.374 -12.491 49.994 1.00 8.00 140 ALA B N 1
ATOM 2169 C CA . ALA B 1 111 ? 47.521 -13.231 48.746 1.00 8.95 140 ALA B CA 1
ATOM 2170 C C . ALA B 1 111 ? 48.861 -12.957 48.107 1.00 8.93 140 ALA B C 1
ATOM 2171 O O . ALA B 1 111 ? 49.512 -13.881 47.603 1.00 8.55 140 ALA B O 1
ATOM 2173 N N . ILE B 1 112 ? 49.277 -11.686 48.126 1.00 7.97 141 ILE B N 1
ATOM 2174 C CA . ILE B 1 112 ? 50.604 -11.319 47.592 1.00 8.21 141 ILE B CA 1
ATOM 2175 C C . ILE B 1 112 ? 51.730 -12.034 48.362 1.00 9.26 141 ILE B C 1
ATOM 2176 O O . ILE B 1 112 ? 52.686 -12.575 47.771 1.00 8.81 141 ILE B O 1
ATOM 2181 N N . GLN B 1 113 ? 51.610 -12.085 49.678 1.00 9.48 142 GLN B N 1
ATOM 2182 C CA . GLN B 1 113 ? 52.632 -12.719 50.502 1.00 10.26 142 GLN B CA 1
ATOM 2183 C C . GLN B 1 113 ? 52.683 -14.204 50.172 1.00 9.32 142 GLN B C 1
ATOM 2184 O O . GLN B 1 113 ? 53.751 -14.791 50.032 1.00 10.32 142 GLN B O 1
ATOM 2190 N N . SER B 1 114 ? 51.508 -14.796 50.024 1.00 8.75 143 SER B N 1
ATOM 2191 C CA . SER B 1 114 ? 51.406 -16.220 49.704 1.00 9.94 143 SER B CA 1
ATOM 2192 C C . SER B 1 114 ? 51.967 -16.503 48.311 1.00 9.95 143 SER B C 1
ATOM 2193 O O . SER B 1 114 ? 52.743 -17.424 48.133 1.00 10.10 143 SER B O 1
ATOM 2196 N N . ALA B 1 115 ? 51.626 -15.662 47.340 1.00 8.97 144 ALA B N 1
ATOM 2197 C CA . ALA B 1 115 ? 52.195 -15.787 45.990 1.00 8.83 144 ALA B CA 1
ATOM 2198 C C . ALA B 1 115 ? 53.720 -15.694 45.972 1.00 7.59 144 ALA B C 1
ATOM 2199 O O . ALA B 1 115 ? 54.399 -16.482 45.293 1.00 9.51 144 ALA B O 1
ATOM 2201 N N . ASN B 1 116 ? 54.264 -14.765 46.741 1.00 7.37 145 ASN B N 1
ATOM 2202 C CA . ASN B 1 116 ? 55.713 -14.593 46.843 1.00 6.03 145 ASN B CA 1
ATOM 2203 C C . ASN B 1 116 ? 56.386 -15.831 47.377 1.00 8.40 145 ASN B C 1
ATOM 2204 O O . ASN B 1 116 ? 57.419 -16.221 46.862 1.00 10.39 145 ASN B O 1
ATOM 2209 N N . GLU B 1 117 ? 55.791 -16.413 48.421 1.00 10.39 146 GLU B N 1
ATOM 2210 C CA . GLU B 1 117 ? 56.316 -17.641 49.026 1.00 11.45 146 GLU B CA 1
ATOM 2211 C C . GLU B 1 117 ? 56.312 -18.782 48.006 1.00 11.89 146 GLU B C 1
ATOM 2212 O O . GLU B 1 117 ? 57.276 -19.551 47.916 1.00 13.01 146 GLU B O 1
ATOM 2218 N N . LYS B 1 118 ? 55.224 -18.903 47.261 1.00 9.38 147 LYS B N 1
ATOM 2219 C CA A LYS B 1 118 ? 55.091 -19.934 46.233 0.50 11.60 147 LYS B CA 1
ATOM 2220 C CA B LYS B 1 118 ? 55.092 -19.930 46.223 0.50 11.48 147 LYS B CA 1
ATOM 2221 C C . LYS B 1 118 ? 56.103 -19.735 45.089 1.00 12.50 147 LYS B C 1
ATOM 2222 O O . LYS B 1 118 ? 56.724 -20.694 44.621 1.00 14.14 147 LYS B O 1
ATOM 2233 N N . LEU B 1 119 ? 56.287 -18.494 44.642 1.00 9.25 148 LEU B N 1
ATOM 2234 C CA . LEU B 1 119 ? 57.281 -18.194 43.593 1.00 10.78 148 LEU B CA 1
ATOM 2235 C C . LEU B 1 119 ? 58.705 -18.503 44.073 1.00 12.46 148 LEU B C 1
ATOM 2236 O O . LEU B 1 119 ? 59.558 -18.945 43.266 1.00 14.23 148 LEU B O 1
ATOM 2241 N N . ALA B 1 120 ? 58.973 -18.316 45.359 1.00 12.10 149 ALA B N 1
ATOM 2242 C CA . ALA B 1 120 ? 60.289 -18.647 45.949 1.00 14.71 149 ALA B CA 1
ATOM 2243 C C . ALA B 1 120 ? 60.608 -20.105 45.739 1.00 17.53 149 ALA B C 1
ATOM 2244 O O . ALA B 1 120 ? 61.765 -20.478 45.585 1.00 19.68 149 ALA B O 1
ATOM 2246 N N . LYS B 1 121 ? 59.574 -20.934 45.718 1.00 14.99 150 LYS B N 1
ATOM 2247 C CA . LYS B 1 121 ? 59.722 -22.377 45.515 1.00 19.32 150 LYS B CA 1
ATOM 2248 C C . LYS B 1 121 ? 59.495 -22.827 44.068 1.00 16.61 150 LYS B C 1
ATOM 2249 O O . LYS B 1 121 ? 59.353 -24.020 43.780 1.00 17.76 150 LYS B O 1
ATOM 2255 N N . GLY B 1 122 ? 59.474 -21.873 43.135 1.00 16.67 151 GLY B N 1
ATOM 2256 C CA . GLY B 1 122 ? 59.213 -22.207 41.746 1.00 16.50 151 GLY B CA 1
ATOM 2257 C C . GLY B 1 122 ? 57.805 -22.638 41.405 1.00 18.22 151 GLY B C 1
ATOM 2258 O O . GLY B 1 122 ? 57.571 -23.114 40.284 1.00 17.86 151 GLY B O 1
ATOM 2259 N N . ASP B 1 123 ? 56.866 -22.451 42.348 1.00 15.97 152 ASP B N 1
ATOM 2260 C CA . ASP B 1 123 ? 55.479 -22.875 42.166 1.00 15.33 152 ASP B CA 1
ATOM 2261 C C . ASP B 1 123 ? 54.716 -21.806 41.403 1.00 14.54 152 ASP B C 1
ATOM 2262 O O . ASP B 1 123 ? 53.893 -21.063 41.985 1.00 14.33 152 ASP B O 1
ATOM 2267 N N . GLN B 1 124 ? 55.001 -21.722 40.108 1.00 13.01 153 GLN B N 1
ATOM 2268 C CA . GLN B 1 124 ? 54.301 -20.784 39.229 1.00 13.20 153 GLN B CA 1
ATOM 2269 C C . GLN B 1 124 ? 52.755 -20.936 39.300 1.00 13.97 153 GLN B C 1
ATOM 2270 O O . GLN B 1 124 ? 52.023 -19.954 39.493 1.00 13.45 153 GLN B O 1
ATOM 2276 N N . LYS B 1 125 ? 52.250 -22.160 39.188 1.00 12.57 154 LYS B N 1
ATOM 2277 C CA . LYS B 1 125 ? 50.800 -22.333 39.133 1.00 14.08 154 LYS B CA 1
ATOM 2278 C C . LYS B 1 125 ? 50.123 -21.797 40.379 1.00 13.06 154 LYS B C 1
ATOM 2279 O O . LYS B 1 125 ? 49.144 -21.052 40.279 1.00 12.07 154 LYS B O 1
ATOM 2285 N N . GLY B 1 126 ? 50.614 -22.200 41.543 1.00 13.17 155 GLY B N 1
ATOM 2286 C CA . GLY B 1 126 ? 50.002 -21.775 42.804 1.00 13.06 155 GLY B CA 1
ATOM 2287 C C . GLY B 1 126 ? 50.029 -20.273 42.964 1.00 11.61 155 GLY B C 1
ATOM 2288 O O . GLY B 1 126 ? 49.070 -19.674 43.455 1.00 10.98 155 GLY B O 1
ATOM 2289 N N . ALA B 1 127 ? 51.148 -19.670 42.573 1.00 10.97 156 ALA B N 1
ATOM 2290 C CA . ALA B 1 127 ? 51.312 -18.216 42.661 1.00 9.48 156 ALA B CA 1
ATOM 2291 C C . ALA B 1 127 ? 50.304 -17.503 41.774 1.00 8.72 156 ALA B C 1
ATOM 2292 O O . ALA B 1 127 ? 49.629 -16.582 42.219 1.00 7.48 156 ALA B O 1
ATOM 2294 N N . ILE B 1 128 ? 50.212 -17.922 40.517 1.00 8.84 157 ILE B N 1
ATOM 2295 C CA . ILE B 1 128 ? 49.343 -17.230 39.598 1.00 8.11 157 ILE B CA 1
ATOM 2296 C C . ILE B 1 128 ? 47.867 -17.378 39.989 1.00 6.74 157 ILE B C 1
ATOM 2297 O O . ILE B 1 128 ? 47.094 -16.402 39.917 1.00 7.58 157 ILE B O 1
ATOM 2302 N N . ASP B 1 129 ? 47.480 -18.578 40.413 1.00 8.12 158 ASP B N 1
ATOM 2303 C CA . ASP B 1 129 ? 46.113 -18.822 40.917 1.00 9.11 158 ASP B CA 1
ATOM 2304 C C . ASP B 1 129 ? 45.765 -17.954 42.138 1.00 6.34 158 ASP B C 1
ATOM 2305 O O . ASP B 1 129 ? 44.682 -17.343 42.214 1.00 7.77 158 ASP B O 1
ATOM 2310 N N . THR B 1 130 ? 46.687 -17.936 43.089 1.00 8.12 159 THR B N 1
ATOM 2311 C CA . THR B 1 130 ? 46.577 -17.136 44.293 1.00 8.79 159 THR B CA 1
ATOM 2312 C C . THR B 1 130 ? 46.362 -15.661 43.960 1.00 7.28 159 THR B C 1
ATOM 2313 O O . THR B 1 130 ? 45.434 -15.024 44.478 1.00 9.00 159 THR B O 1
ATOM 2317 N N . LEU B 1 131 ? 47.198 -15.110 43.082 1.00 7.38 160 LEU B N 1
ATOM 2318 C CA . LEU B 1 131 ? 46.997 -13.721 42.660 1.00 7.73 160 LEU B CA 1
ATOM 2319 C C . LEU B 1 131 ? 45.658 -13.528 41.939 1.00 7.05 160 LEU B C 1
ATOM 2320 O O . LEU B 1 131 ? 44.938 -12.569 42.214 1.00 7.62 160 LEU B O 1
ATOM 2325 N N . ARG B 1 132 ? 45.360 -14.416 41.004 1.00 7.27 161 ARG B N 1
ATOM 2326 C CA . ARG B 1 132 ? 44.136 -14.288 40.221 1.00 7.25 161 ARG B CA 1
ATOM 2327 C C . ARG B 1 132 ? 42.890 -14.230 41.118 1.00 8.49 161 ARG B C 1
ATOM 2328 O O . ARG B 1 132 ? 42.000 -13.401 40.899 1.00 7.86 161 ARG B O 1
ATOM 2336 N N . LEU B 1 133 ? 42.832 -15.111 42.115 1.00 9.71 162 LEU B N 1
ATOM 2337 C CA . LEU B 1 133 ? 41.655 -15.187 42.977 1.00 11.30 162 LEU B CA 1
ATOM 2338 C C . LEU B 1 133 ? 41.530 -13.989 43.919 1.00 11.70 162 LEU B C 1
ATOM 2339 O O . LEU B 1 133 ? 40.445 -13.713 44.440 1.00 12.82 162 LEU B O 1
ATOM 2344 N N . ALA B 1 134 ? 42.630 -13.257 44.107 1.00 8.98 163 ALA B N 1
ATOM 2345 C CA . ALA B 1 134 ? 42.635 -11.983 44.815 1.00 9.70 163 ALA B CA 1
ATOM 2346 C C . ALA B 1 134 ? 42.416 -10.762 43.927 1.00 10.67 163 ALA B C 1
ATOM 2347 O O . ALA B 1 134 ? 42.492 -9.654 44.416 1.00 11.79 163 ALA B O 1
ATOM 2349 N N . GLY B 1 135 ? 42.152 -10.977 42.641 1.00 8.03 164 GLY B N 1
ATOM 2350 C CA . GLY B 1 135 ? 41.880 -9.907 41.701 1.00 8.03 164 GLY B CA 1
ATOM 2351 C C . GLY B 1 135 ? 43.093 -9.274 41.071 1.00 9.19 164 GLY B C 1
ATOM 2352 O O . GLY B 1 135 ? 43.016 -8.143 40.585 1.00 10.71 164 GLY B O 1
ATOM 2353 N N . ILE B 1 136 ? 44.198 -10.024 41.057 1.00 6.46 165 ILE B N 1
ATOM 2354 C CA . ILE B 1 136 ? 45.402 -9.622 40.371 1.00 6.41 165 ILE B CA 1
ATOM 2355 C C . ILE B 1 136 ? 45.634 -10.523 39.167 1.00 8.63 165 ILE B C 1
ATOM 2356 O O . ILE B 1 136 ? 45.978 -11.693 39.350 1.00 7.73 165 ILE B O 1
ATOM 2361 N N . GLY B 1 137 ? 45.437 -9.963 37.974 1.00 6.94 166 GLY B N 1
ATOM 2362 C CA . GLY B 1 137 ? 45.546 -10.700 36.722 1.00 6.20 166 GLY B CA 1
ATOM 2363 C C . GLY B 1 137 ? 46.905 -10.563 36.113 1.00 7.31 166 GLY B C 1
ATOM 2364 O O . GLY B 1 137 ? 47.440 -9.452 36.052 1.00 7.05 166 GLY B O 1
ATOM 2365 N N . VAL B 1 138 ? 47.473 -11.683 35.661 1.00 8.66 167 VAL B N 1
ATOM 2366 C CA . VAL B 1 138 ? 48.821 -11.689 35.095 1.00 6.82 167 VAL B CA 1
ATOM 2367 C C . VAL B 1 138 ? 48.859 -12.741 33.982 1.00 8.23 167 VAL B C 1
ATOM 2368 O O . VAL B 1 138 ? 48.610 -13.924 34.218 1.00 8.55 167 VAL B O 1
ATOM 2372 N N . ILE B 1 139 ? 49.113 -12.285 32.769 1.00 6.62 168 ILE B N 1
ATOM 2373 C CA . ILE B 1 139 ? 49.332 -13.182 31.618 1.00 7.50 168 ILE B CA 1
ATOM 2374 C C . ILE B 1 139 ? 50.567 -12.720 30.840 1.00 6.82 168 ILE B C 1
ATOM 2375 O O . ILE B 1 139 ? 51.264 -11.766 31.229 1.00 6.99 168 ILE B O 1
ATOM 2380 N N . GLU B 1 140 ? 50.854 -13.427 29.742 1.00 7.82 169 GLU B N 1
ATOM 2381 C CA . GLU B 1 140 ? 52.006 -13.147 28.899 1.00 8.92 169 GLU B CA 1
ATOM 2382 C C . GLU B 1 140 ? 51.547 -12.683 27.510 1.00 7.31 169 GLU B C 1
ATOM 2383 O O . GLU B 1 140 ? 50.702 -13.324 26.885 1.00 9.45 169 GLU B O 1
ATOM 2389 N N . ASN B 1 141 ? 52.105 -11.589 27.021 1.00 6.89 170 ASN B N 1
ATOM 2390 C CA . ASN B 1 141 ? 51.988 -11.212 25.624 1.00 8.21 170 ASN B CA 1
ATOM 2391 C C . ASN B 1 141 ? 53.172 -11.838 24.896 1.00 10.29 170 ASN B C 1
ATOM 2392 O O . ASN B 1 141 ? 54.278 -11.724 25.361 1.00 10.51 170 ASN B O 1
ATOM 2397 N N . GLN B 1 142 ? 52.906 -12.566 23.821 1.00 10.93 171 GLN B N 1
ATOM 2398 C CA . GLN B 1 142 ? 53.957 -13.238 23.048 1.00 8.65 171 GLN B CA 1
ATOM 2399 C C . GLN B 1 142 ? 54.058 -12.619 21.639 1.00 9.79 171 GLN B C 1
ATOM 2400 O O . GLN B 1 142 ? 53.073 -12.204 21.060 1.00 10.24 171 GLN B O 1
ATOM 2406 N N . TYR B 1 143 ? 55.276 -12.579 21.121 1.00 8.45 172 TYR B N 1
ATOM 2407 C CA . TYR B 1 143 ? 55.594 -12.016 19.826 1.00 9.37 172 TYR B CA 1
ATOM 2408 C C . TYR B 1 143 ? 56.114 -13.152 18.970 1.00 8.07 172 TYR B C 1
ATOM 2409 O O . TYR B 1 143 ? 57.129 -13.781 19.319 1.00 8.51 172 TYR B O 1
ATOM 2418 N N . LEU B 1 144 ? 55.395 -13.455 17.877 1.00 7.73 173 LEU B N 1
ATOM 2419 C CA . LEU B 1 144 ? 55.606 -14.668 17.070 1.00 7.85 173 LEU B CA 1
ATOM 2420 C C . LEU B 1 144 ? 56.145 -14.289 15.687 1.00 7.53 173 LEU B C 1
ATOM 2421 O O . LEU B 1 144 ? 55.525 -13.510 14.957 1.00 7.12 173 LEU B O 1
ATOM 2434 N N . PRO B 1 146 ? 57.508 -15.536 11.933 1.00 8.93 175 PRO B N 1
ATOM 2435 C CA . PRO B 1 146 ? 57.526 -16.641 10.960 1.00 10.03 175 PRO B CA 1
ATOM 2436 C C . PRO B 1 146 ? 58.950 -16.823 10.492 1.00 9.51 175 PRO B C 1
ATOM 2437 O O . PRO B 1 146 ? 59.531 -15.928 9.907 1.00 8.47 175 PRO B O 1
ATOM 2441 N N . LEU B 1 147 ? 59.533 -17.977 10.787 1.00 8.89 176 LEU B N 1
ATOM 2442 C CA . LEU B 1 147 ? 60.957 -18.155 10.572 1.00 11.35 176 LEU B CA 1
ATOM 2443 C C . LEU B 1 147 ? 61.404 -18.074 9.085 1.00 9.82 176 LEU B C 1
ATOM 2444 O O . LEU B 1 147 ? 62.318 -17.297 8.715 1.00 11.23 176 LEU B O 1
ATOM 2449 N N . ASN B 1 148 ? 60.786 -18.894 8.229 1.00 11.49 177 ASN B N 1
ATOM 2450 C CA A ASN B 1 148 ? 61.196 -18.922 6.825 0.50 11.95 177 ASN B CA 1
ATOM 2451 C CA B ASN B 1 148 ? 61.155 -18.938 6.794 0.50 11.38 177 ASN B CA 1
ATOM 2452 C C . ASN B 1 148 ? 60.880 -17.601 6.132 1.00 12.86 177 ASN B C 1
ATOM 2453 O O . ASN B 1 148 ? 61.716 -17.067 5.377 1.00 13.74 177 ASN B O 1
ATOM 2462 N N . GLN B 1 149 ? 59.704 -17.056 6.408 1.00 10.84 178 GLN B N 1
ATOM 2463 C CA . GLN B 1 149 ? 59.311 -15.798 5.776 1.00 11.07 178 GLN B CA 1
ATOM 2464 C C . GLN B 1 149 ? 60.228 -14.650 6.198 1.00 10.22 178 GLN B C 1
ATOM 2465 O O . GLN B 1 149 ? 60.569 -13.780 5.383 1.00 10.87 178 GLN B O 1
ATOM 2471 N N . THR B 1 150 ? 60.650 -14.631 7.456 1.00 8.41 179 THR B N 1
ATOM 2472 C CA . THR B 1 150 ? 61.541 -13.553 7.888 1.00 9.72 179 THR B CA 1
ATOM 2473 C C . THR B 1 150 ? 62.947 -13.696 7.264 1.00 9.40 179 THR B C 1
ATOM 2474 O O . THR B 1 150 ? 63.580 -12.694 6.876 1.00 10.39 179 THR B O 1
ATOM 2478 N N . ARG B 1 151 ? 63.445 -14.928 7.166 1.00 10.15 180 ARG B N 1
ATOM 2479 C CA . ARG B 1 151 ? 64.711 -15.189 6.472 1.00 10.12 180 ARG B CA 1
ATOM 2480 C C . ARG B 1 151 ? 64.611 -14.644 5.038 1.00 9.63 180 ARG B C 1
ATOM 2481 O O . ARG B 1 151 ? 65.545 -13.957 4.559 1.00 9.58 180 ARG B O 1
ATOM 2489 N N . LYS B 1 152 ? 63.487 -14.947 4.386 1.00 9.86 181 LYS B N 1
ATOM 2490 C CA A LYS B 1 152 ? 63.221 -14.533 2.992 0.70 11.73 181 LYS B CA 1
ATOM 2491 C CA B LYS B 1 152 ? 63.246 -14.522 2.996 0.30 11.03 181 LYS B CA 1
ATOM 2492 C C . LYS B 1 152 ? 63.232 -13.003 2.840 1.00 12.22 181 LYS B C 1
ATOM 2493 O O . LYS B 1 152 ? 63.866 -12.456 1.932 1.00 12.45 181 LYS B O 1
ATOM 2504 N N . ALA B 1 153 ? 62.513 -12.320 3.737 1.00 10.97 182 ALA B N 1
ATOM 2505 C CA . ALA B 1 153 ? 62.416 -10.875 3.682 1.00 9.44 182 ALA B CA 1
ATOM 2506 C C . ALA B 1 153 ? 63.767 -10.220 3.914 1.00 9.48 182 ALA B C 1
ATOM 2507 O O . ALA B 1 153 ? 64.093 -9.252 3.260 1.00 10.74 182 ALA B O 1
ATOM 2509 N N . VAL B 1 154 ? 64.566 -10.763 4.821 1.00 8.37 183 VAL B N 1
ATOM 2510 C CA . VAL B 1 154 ? 65.914 -10.209 5.053 1.00 9.19 183 VAL B CA 1
ATOM 2511 C C . VAL B 1 154 ? 66.826 -10.376 3.813 1.00 9.76 183 VAL B C 1
ATOM 2512 O O . VAL B 1 154 ? 67.468 -9.423 3.383 1.00 9.07 183 VAL B O 1
ATOM 2516 N N . ALA B 1 155 ? 66.863 -11.584 3.237 1.00 11.03 184 ALA B N 1
ATOM 2517 C CA . ALA B 1 155 ? 67.622 -11.806 1.989 1.00 10.43 184 ALA B CA 1
ATOM 2518 C C . ALA B 1 155 ? 67.185 -10.853 0.870 1.00 10.74 184 ALA B C 1
ATOM 2519 O O . ALA B 1 155 ? 68.024 -10.259 0.190 1.00 12.87 184 ALA B O 1
ATOM 2521 N N . GLN B 1 156 ? 65.879 -10.673 0.715 1.00 11.02 185 GLN B N 1
ATOM 2522 C CA . GLN B 1 156 ? 65.292 -9.794 -0.301 1.00 10.74 185 GLN B CA 1
ATOM 2523 C C . GLN B 1 156 ? 65.742 -8.351 -0.060 1.00 11.89 185 GLN B C 1
ATOM 2524 O O . GLN B 1 156 ? 66.150 -7.633 -0.976 1.00 12.33 185 GLN B O 1
ATOM 2530 N N . SER B 1 157 ? 65.703 -7.932 1.195 1.00 9.70 186 SER B N 1
ATOM 2531 C CA A SER B 1 157 ? 66.205 -6.610 1.566 0.70 9.70 186 SER B CA 1
ATOM 2532 C CA B SER B 1 157 ? 66.181 -6.600 1.558 0.30 9.91 186 SER B CA 1
ATOM 2533 C C . SER B 1 157 ? 67.681 -6.456 1.290 1.00 10.04 186 SER B C 1
ATOM 2534 O O . SER B 1 157 ? 68.141 -5.399 0.832 1.00 11.39 186 SER B O 1
ATOM 2539 N N . GLN B 1 158 ? 68.460 -7.502 1.591 1.00 9.40 187 GLN B N 1
ATOM 2540 C CA . GLN B 1 158 ? 69.900 -7.462 1.279 1.00 10.63 187 GLN B CA 1
ATOM 2541 C C . GLN B 1 158 ? 70.162 -7.180 -0.194 1.00 9.09 187 GLN B C 1
ATOM 2542 O O . GLN B 1 158 ? 71.040 -6.402 -0.533 1.00 11.38 187 GLN B O 1
ATOM 2548 N N . GLU B 1 159 ? 69.398 -7.806 -1.064 1.00 10.92 188 GLU B N 1
ATOM 2549 C CA . GLU B 1 159 ? 69.598 -7.613 -2.506 1.00 12.02 188 GLU B CA 1
ATOM 2550 C C . GLU B 1 159 ? 69.219 -6.191 -2.913 1.00 12.96 188 GLU B C 1
ATOM 2551 O O . GLU B 1 159 ? 69.940 -5.533 -3.706 1.00 11.93 188 GLU B O 1
ATOM 2557 N N . LEU B 1 160 ? 68.138 -5.693 -2.334 1.00 10.94 189 LEU B N 1
ATOM 2558 C CA . LEU B 1 160 ? 67.677 -4.343 -2.663 1.00 10.44 189 LEU B CA 1
ATOM 2559 C C . LEU B 1 160 ? 68.709 -3.350 -2.239 1.00 11.30 189 LEU B C 1
ATOM 2560 O O . LEU B 1 160 ? 69.007 -2.399 -2.965 1.00 13.55 189 LEU B O 1
ATOM 2565 N N . LEU B 1 161 ? 69.274 -3.542 -1.058 1.00 9.53 190 LEU B N 1
ATOM 2566 C CA . LEU B 1 161 ? 70.324 -2.632 -0.587 1.00 9.19 190 LEU B CA 1
ATOM 2567 C C . LEU B 1 161 ? 71.547 -2.665 -1.531 1.00 13.10 190 LEU B C 1
ATOM 2568 O O . LEU B 1 161 ? 72.132 -1.621 -1.815 1.00 11.43 190 LEU B O 1
ATOM 2573 N N . LYS B 1 162 ? 71.934 -3.851 -2.000 1.00 13.87 191 LYS B N 1
ATOM 2574 C CA A LYS B 1 162 ? 73.047 -3.959 -2.940 0.70 16.98 191 LYS B CA 1
ATOM 2575 C CA B LYS B 1 162 ? 73.036 -3.984 -2.959 0.30 14.20 191 LYS B CA 1
ATOM 2576 C C . LYS B 1 162 ? 72.779 -3.161 -4.219 1.00 14.49 191 LYS B C 1
ATOM 2577 O O . LYS B 1 162 ? 73.717 -2.606 -4.807 1.00 16.27 191 LYS B O 1
ATOM 2588 N N . ALA B 1 163 ? 71.504 -3.108 -4.617 1.00 11.83 192 ALA B N 1
ATOM 2589 C CA . ALA B 1 163 ? 71.009 -2.403 -5.786 1.00 13.59 192 ALA B CA 1
ATOM 2590 C C . ALA B 1 163 ? 70.793 -0.901 -5.542 1.00 13.70 192 ALA B C 1
ATOM 2591 O O . ALA B 1 163 ? 70.383 -0.173 -6.463 1.00 15.82 192 ALA B O 1
ATOM 2593 N N . GLY B 1 164 ? 71.076 -0.418 -4.320 1.00 14.37 193 GLY B N 1
ATOM 2594 C CA . GLY B 1 164 ? 70.793 0.960 -3.970 1.00 13.78 193 GLY B CA 1
ATOM 2595 C C . GLY B 1 164 ? 69.328 1.354 -3.854 1.00 12.76 193 GLY B C 1
ATOM 2596 O O . GLY B 1 164 ? 69.004 2.549 -3.836 1.00 14.15 193 GLY B O 1
ATOM 2597 N N . LYS B 1 165 ? 68.441 0.353 -3.778 1.00 10.17 194 LYS B N 1
ATOM 2598 C CA A LYS B 1 165 ? 66.997 0.565 -3.650 0.70 11.25 194 LYS B CA 1
ATOM 2599 C CA B LYS B 1 165 ? 67.003 0.574 -3.644 0.30 10.10 194 LYS B CA 1
ATOM 2600 C C . LYS B 1 165 ? 66.644 0.654 -2.159 1.00 10.13 194 LYS B C 1
ATOM 2601 O O . LYS B 1 165 ? 65.999 -0.234 -1.584 1.00 9.66 194 LYS B O 1
ATOM 2612 N N . TYR B 1 166 ? 67.091 1.739 -1.537 1.00 9.49 195 TYR B N 1
ATOM 2613 C CA . TYR B 1 166 ? 66.974 1.924 -0.096 1.00 8.82 195 TYR B CA 1
ATOM 2614 C C . TYR B 1 166 ? 65.539 2.046 0.429 1.00 8.54 195 TYR B C 1
ATOM 2615 O O . TYR B 1 166 ? 65.167 1.367 1.417 1.00 8.43 195 TYR B O 1
ATOM 2624 N N . TYR B 1 167 ? 64.724 2.866 -0.224 1.00 8.72 196 TYR B N 1
ATOM 2625 C CA . TYR B 1 167 ? 63.326 3.042 0.192 1.00 9.48 196 TYR B CA 1
ATOM 2626 C C . TYR B 1 167 ? 62.615 1.670 0.149 1.00 7.38 196 TYR B C 1
ATOM 2627 O O . TYR B 1 167 ? 61.860 1.261 1.072 1.00 8.63 196 TYR B O 1
ATOM 2636 N N . GLU B 1 168 ? 62.828 0.975 -0.963 1.00 9.89 197 GLU B N 1
ATOM 2637 C CA . GLU B 1 168 ? 62.186 -0.313 -1.208 1.00 11.18 197 GLU B CA 1
ATOM 2638 C C . GLU B 1 168 ? 62.637 -1.339 -0.144 1.00 8.57 197 GLU B C 1
ATOM 2639 O O . GLU B 1 168 ? 61.818 -2.099 0.380 1.00 8.60 197 GLU B O 1
ATOM 2645 N N . ALA B 1 169 ? 63.947 -1.401 0.116 1.00 7.43 198 ALA B N 1
ATOM 2646 C CA . ALA B 1 169 ? 64.484 -2.257 1.193 1.00 9.05 198 ALA B CA 1
ATOM 2647 C C . ALA B 1 169 ? 63.786 -1.926 2.532 1.00 8.75 198 ALA B C 1
ATOM 2648 O O . ALA B 1 169 ? 63.354 -2.806 3.265 1.00 9.74 198 ALA B O 1
ATOM 2650 N N . ASN B 1 170 ? 63.677 -0.641 2.831 1.00 9.18 199 ASN B N 1
ATOM 2651 C CA . ASN B 1 170 ? 62.941 -0.200 4.013 1.00 9.28 199 ASN B CA 1
ATOM 2652 C C . ASN B 1 170 ? 61.559 -0.834 4.117 1.00 8.97 199 ASN B C 1
ATOM 2653 O O . ASN B 1 170 ? 61.178 -1.333 5.185 1.00 7.71 199 ASN B O 1
ATOM 2658 N N . LEU B 1 171 ? 60.795 -0.802 3.019 1.00 8.75 200 LEU B N 1
ATOM 2659 C CA . LEU B 1 171 ? 59.426 -1.340 3.010 1.00 7.55 200 LEU B CA 1
ATOM 2660 C C . LEU B 1 171 ? 59.387 -2.865 3.132 1.00 7.34 200 LEU B C 1
ATOM 2661 O O . LEU B 1 171 ? 58.516 -3.419 3.811 1.00 8.57 200 LEU B O 1
ATOM 2666 N N . VAL B 1 172 ? 60.352 -3.556 2.544 1.00 8.14 201 VAL B N 1
ATOM 2667 C CA . VAL B 1 172 ? 60.420 -5.009 2.720 1.00 8.62 201 VAL B CA 1
ATOM 2668 C C . VAL B 1 172 ? 60.652 -5.311 4.213 1.00 7.49 201 VAL B C 1
ATOM 2669 O O . VAL B 1 172 ? 59.982 -6.187 4.788 1.00 8.08 201 VAL B O 1
ATOM 2673 N N . LEU B 1 173 ? 61.561 -4.569 4.840 1.00 8.67 202 LEU B N 1
ATOM 2674 C CA . LEU B 1 173 ? 61.840 -4.734 6.272 1.00 8.61 202 LEU B CA 1
ATOM 2675 C C . LEU B 1 173 ? 60.629 -4.368 7.148 1.00 8.11 202 LEU B C 1
ATOM 2676 O O . LEU B 1 173 ? 60.313 -5.058 8.124 1.00 8.04 202 LEU B O 1
ATOM 2681 N N . LYS B 1 174 ? 59.920 -3.319 6.758 1.00 8.66 203 LYS B N 1
ATOM 2682 C CA A LYS B 1 174 ? 58.674 -2.925 7.405 0.50 7.64 203 LYS B CA 1
ATOM 2683 C CA B LYS B 1 174 ? 58.690 -2.942 7.432 0.50 8.08 203 LYS B CA 1
ATOM 2684 C C . LYS B 1 174 ? 57.668 -4.080 7.339 1.00 7.63 203 LYS B C 1
ATOM 2685 O O . LYS B 1 174 ? 56.997 -4.380 8.298 1.00 7.54 203 LYS B O 1
ATOM 2696 N N . GLY B 1 175 ? 57.574 -4.716 6.182 1.00 8.23 204 GLY B N 1
ATOM 2697 C CA . GLY B 1 175 ? 56.709 -5.879 6.034 1.00 7.38 204 GLY B CA 1
ATOM 2698 C C . GLY B 1 175 ? 57.156 -7.013 6.954 1.00 6.89 204 GLY B C 1
ATOM 2699 O O . GLY B 1 175 ? 56.291 -7.723 7.498 1.00 9.93 204 GLY B O 1
ATOM 2700 N N . ALA B 1 176 ? 58.467 -7.211 7.101 1.00 7.98 205 ALA B N 1
ATOM 2701 C CA . ALA B 1 176 ? 58.999 -8.227 8.009 1.00 8.97 205 ALA B CA 1
ATOM 2702 C C . ALA B 1 176 ? 58.516 -7.928 9.434 1.00 10.01 205 ALA B C 1
ATOM 2703 O O . ALA B 1 176 ? 58.028 -8.797 10.146 1.00 7.80 205 ALA B O 1
ATOM 2705 N N . GLU B 1 177 ? 58.634 -6.676 9.840 1.00 7.62 206 GLU B N 1
ATOM 2706 C CA . GLU B 1 177 ? 58.164 -6.263 11.143 1.00 9.30 206 GLU B CA 1
ATOM 2707 C C . GLU B 1 177 ? 56.645 -6.454 11.321 1.00 7.81 206 GLU B C 1
ATOM 2708 O O . GLU B 1 177 ? 56.170 -6.857 12.404 1.00 9.34 206 GLU B O 1
ATOM 2714 N N . GLU B 1 178 ? 55.878 -6.180 10.263 1.00 7.50 207 GLU B N 1
ATOM 2715 C CA . GLU B 1 178 ? 54.429 -6.371 10.284 1.00 8.24 207 GLU B CA 1
ATOM 2716 C C . GLU B 1 178 ? 53.990 -7.817 10.285 1.00 6.77 207 GLU B C 1
ATOM 2717 O O . GLU B 1 178 ? 52.826 -8.091 10.554 1.00 9.68 207 GLU B O 1
ATOM 2723 N N . GLY B 1 179 ? 54.907 -8.727 9.963 1.00 8.62 208 GLY B N 1
ATOM 2724 C CA . GLY B 1 179 ? 54.678 -10.157 10.033 1.00 7.94 208 GLY B CA 1
ATOM 2725 C C . GLY B 1 179 ? 54.786 -10.780 11.421 1.00 7.84 208 GLY B C 1
ATOM 2726 O O . GLY B 1 179 ? 54.483 -11.978 11.576 1.00 10.82 208 GLY B O 1
ATOM 2727 N N . ILE B 1 180 ? 55.249 -10.006 12.413 1.00 9.08 209 ILE B N 1
ATOM 2728 C CA . ILE B 1 180 ? 55.289 -10.457 13.804 1.00 6.62 209 ILE B CA 1
ATOM 2729 C C . ILE B 1 180 ? 53.863 -10.419 14.324 1.00 7.76 209 ILE B C 1
ATOM 2730 O O . ILE B 1 180 ? 53.215 -9.371 14.293 1.00 8.94 209 ILE B O 1
ATOM 2735 N N . VAL B 1 181 ? 53.396 -11.555 14.790 1.00 8.18 210 VAL B N 1
ATOM 2736 C CA . VAL B 1 181 ? 52.053 -11.727 15.300 1.00 8.25 210 VAL B CA 1
ATOM 2737 C C . VAL B 1 181 ? 52.087 -11.637 16.812 1.00 9.76 210 VAL B C 1
ATOM 2738 O O . VAL B 1 181 ? 52.955 -12.244 17.474 1.00 8.80 210 VAL B O 1
ATOM 2742 N N . VAL B 1 182 ? 51.157 -10.852 17.351 1.00 9.71 211 VAL B N 1
ATOM 2743 C CA . VAL B 1 182 ? 51.052 -10.693 18.803 1.00 11.30 211 VAL B CA 1
ATOM 2744 C C . VAL B 1 182 ? 49.928 -11.579 19.324 1.00 11.48 211 VAL B C 1
ATOM 2745 O O . VAL B 1 182 ? 48.829 -11.587 18.771 1.00 13.61 211 VAL B O 1
ATOM 2749 N N . ASP B 1 183 ? 50.214 -12.327 20.376 1.00 10.60 212 ASP B N 1
ATOM 2750 C CA . ASP B 1 183 ? 49.234 -13.214 20.919 1.00 10.59 212 ASP B CA 1
ATOM 2751 C C A ASP B 1 183 ? 49.335 -13.073 22.437 0.50 9.94 212 ASP B C 1
ATOM 2752 C C B ASP B 1 183 ? 49.448 -13.469 22.409 0.50 10.89 212 ASP B C 1
ATOM 2753 O O A ASP B 1 183 ? 50.188 -12.340 22.959 0.50 7.33 212 ASP B O 1
ATOM 2754 O O B ASP B 1 183 ? 50.564 -13.710 22.862 0.50 9.22 212 ASP B O 1
ATOM 2759 N N . SER B 1 184 ? 48.368 -13.618 23.136 1.00 9.69 213 SER B N 1
ATOM 2760 C CA A SER B 1 184 ? 48.500 -13.714 24.574 0.50 10.00 213 SER B CA 1
ATOM 2761 C CA B SER B 1 184 ? 48.473 -13.700 24.582 0.50 10.30 213 SER B CA 1
ATOM 2762 C C . SER B 1 184 ? 48.423 -15.159 25.006 1.00 11.83 213 SER B C 1
ATOM 2763 O O . SER B 1 184 ? 47.759 -15.970 24.351 1.00 12.10 213 SER B O 1
ATOM 2768 N N . GLU B 1 185 ? 49.088 -15.480 26.113 1.00 9.82 214 GLU B N 1
ATOM 2769 C CA . GLU B 1 185 ? 49.074 -16.834 26.637 1.00 9.28 214 GLU B CA 1
ATOM 2770 C C . GLU B 1 185 ? 49.020 -16.830 28.138 1.00 11.40 214 GLU B C 1
ATOM 2771 O O . GLU B 1 185 ? 49.537 -15.914 28.775 1.00 11.04 214 GLU B O 1
ATOM 2790 N N . LEU B 1 187 ? 50.209 -17.937 31.771 1.00 13.32 216 LEU B N 1
ATOM 2791 C CA . LEU B 1 187 ? 51.593 -18.109 32.200 1.00 16.35 216 LEU B CA 1
ATOM 2792 C C . LEU B 1 187 ? 52.029 -19.570 32.328 1.00 21.95 216 LEU B C 1
ATOM 2793 O O . LEU B 1 187 ? 53.184 -19.934 31.967 1.00 27.25 216 LEU B O 1
ATOM 2798 N N . VAL B 1 188 ? 51.101 -20.387 32.815 1.00 22.27 217 VAL B N 1
ATOM 2799 C CA . VAL B 1 188 ? 51.366 -21.783 33.145 1.00 27.83 217 VAL B CA 1
ATOM 2800 C C . VAL B 1 188 ? 51.436 -22.657 31.896 1.00 31.16 217 VAL B C 1
ATOM 2801 O O . VAL B 1 188 ? 52.534 -22.960 31.410 1.00 31.35 217 VAL B O 1
ATOM 2805 N N . ALA C 1 14 ? 25.984 10.838 10.966 1.00 27.34 43 ALA C N 1
ATOM 2806 C CA . ALA C 1 14 ? 25.214 9.701 11.570 1.00 20.41 43 ALA C CA 1
ATOM 2807 C C . ALA C 1 14 ? 26.186 8.660 12.173 1.00 16.59 43 ALA C C 1
ATOM 2808 O O . ALA C 1 14 ? 25.976 7.454 12.039 1.00 14.52 43 ALA C O 1
ATOM 2810 N N . THR C 1 15 ? 27.246 9.124 12.815 1.00 15.21 44 THR C N 1
ATOM 2811 C CA . THR C 1 15 ? 28.358 8.229 13.200 1.00 13.74 44 THR C CA 1
ATOM 2812 C C . THR C 1 15 ? 27.943 7.089 14.134 1.00 13.35 44 THR C C 1
ATOM 2813 O O . THR C 1 15 ? 28.342 5.939 13.955 1.00 11.89 44 THR C O 1
ATOM 2817 N N . THR C 1 16 ? 27.151 7.416 15.147 1.00 14.30 45 THR C N 1
ATOM 2818 C CA . THR C 1 16 ? 26.751 6.395 16.110 1.00 13.92 45 THR C CA 1
ATOM 2819 C C . THR C 1 16 ? 26.028 5.266 15.403 1.00 13.92 45 THR C C 1
ATOM 2820 O O . THR C 1 16 ? 26.334 4.078 15.643 1.00 13.78 45 THR C O 1
ATOM 2824 N N . GLN C 1 17 ? 25.082 5.619 14.526 1.00 13.14 46 GLN C N 1
ATOM 2825 C CA . GLN C 1 17 ? 24.340 4.609 13.776 1.00 15.80 46 GLN C CA 1
ATOM 2826 C C . GLN C 1 17 ? 25.233 3.819 12.840 1.00 12.09 46 GLN C C 1
ATOM 2827 O O . GLN C 1 17 ? 25.167 2.617 12.795 1.00 12.16 46 GLN C O 1
ATOM 2833 N N . VAL C 1 18 ? 26.076 4.508 12.083 1.00 11.83 47 VAL C N 1
ATOM 2834 C CA . VAL C 1 18 ? 26.944 3.858 11.116 1.00 11.84 47 VAL C CA 1
ATOM 2835 C C . VAL C 1 18 ? 27.885 2.875 11.815 1.00 11.10 47 VAL C C 1
ATOM 2836 O O . VAL C 1 18 ? 28.079 1.749 11.363 1.00 10.90 47 VAL C O 1
ATOM 2840 N N . GLN C 1 19 ? 28.500 3.324 12.908 1.00 9.47 48 GLN C N 1
ATOM 2841 C CA . GLN C 1 19 ? 29.418 2.447 13.645 1.00 10.45 48 GLN C CA 1
ATOM 2842 C C . GLN C 1 19 ? 28.717 1.250 14.261 1.00 10.09 48 GLN C C 1
ATOM 2843 O O . GLN C 1 19 ? 29.245 0.141 14.221 1.00 11.13 48 GLN C O 1
ATOM 2849 N N . LYS C 1 20 ? 27.528 1.441 14.818 1.00 10.35 49 LYS C N 1
ATOM 2850 C CA A LYS C 1 20 ? 26.760 0.333 15.431 0.33 11.17 49 LYS C CA 1
ATOM 2851 C CA B LYS C 1 20 ? 26.767 0.349 15.431 0.33 11.75 49 LYS C CA 1
ATOM 2852 C CA C LYS C 1 20 ? 26.819 0.315 15.448 0.33 11.27 49 LYS C CA 1
ATOM 2853 C C . LYS C 1 20 ? 26.414 -0.736 14.410 1.00 11.56 49 LYS C C 1
ATOM 2854 O O . LYS C 1 20 ? 26.592 -1.933 14.644 1.00 11.29 49 LYS C O 1
ATOM 2870 N N . GLU C 1 21 ? 25.868 -0.305 13.262 1.00 12.46 50 GLU C N 1
ATOM 2871 C CA A GLU C 1 21 ? 25.460 -1.242 12.239 0.70 14.64 50 GLU C CA 1
ATOM 2872 C CA B GLU C 1 21 ? 25.467 -1.232 12.207 0.30 13.85 50 GLU C CA 1
ATOM 2873 C C . GLU C 1 21 ? 26.681 -1.999 11.708 1.00 12.17 50 GLU C C 1
ATOM 2874 O O . GLU C 1 21 ? 26.650 -3.224 11.543 1.00 13.80 50 GLU C O 1
ATOM 2885 N N . ALA C 1 22 ? 27.767 -1.281 11.462 1.00 11.97 51 ALA C N 1
ATOM 2886 C CA . ALA C 1 22 ? 28.987 -1.932 10.962 1.00 10.45 51 ALA C CA 1
ATOM 2887 C C . ALA C 1 22 ? 29.594 -2.914 11.980 1.00 10.75 51 ALA C C 1
ATOM 2888 O O . ALA C 1 22 ? 29.994 -4.039 11.628 1.00 14.09 51 ALA C O 1
ATOM 2890 N N . ALA C 1 23 ? 29.697 -2.466 13.235 1.00 9.63 52 ALA C N 1
ATOM 2891 C CA . ALA C 1 23 ? 30.301 -3.282 14.281 1.00 9.10 52 ALA C CA 1
ATOM 2892 C C . ALA C 1 23 ? 29.438 -4.522 14.585 1.00 9.85 52 ALA C C 1
ATOM 2893 O O . ALA C 1 23 ? 29.988 -5.593 14.844 1.00 11.51 52 ALA C O 1
ATOM 2895 N N . ASP C 1 24 ? 28.112 -4.364 14.570 1.00 12.64 53 ASP C N 1
ATOM 2896 C CA . ASP C 1 24 ? 27.219 -5.502 14.774 1.00 12.92 53 ASP C CA 1
ATOM 2897 C C . ASP C 1 24 ? 27.523 -6.635 13.787 1.00 14.30 53 ASP C C 1
ATOM 2898 O O . ASP C 1 24 ? 27.620 -7.794 14.184 1.00 16.50 53 ASP C O 1
ATOM 2903 N N . VAL C 1 25 ? 27.694 -6.312 12.506 1.00 12.26 54 VAL C N 1
ATOM 2904 C CA . VAL C 1 25 ? 27.945 -7.370 11.512 1.00 14.13 54 VAL C CA 1
ATOM 2905 C C . VAL C 1 25 ? 29.406 -7.843 11.514 1.00 13.04 54 VAL C C 1
ATOM 2906 O O . VAL C 1 25 ? 29.725 -8.870 10.933 1.00 14.59 54 VAL C O 1
ATOM 2910 N N . LEU C 1 26 ? 30.285 -7.111 12.190 1.00 12.15 55 LEU C N 1
ATOM 2911 C CA . LEU C 1 26 ? 31.672 -7.538 12.393 1.00 12.43 55 LEU C CA 1
ATOM 2912 C C . LEU C 1 26 ? 31.884 -8.295 13.717 1.00 12.99 55 LEU C C 1
ATOM 2913 O O . LEU C 1 26 ? 33.007 -8.719 14.004 1.00 12.43 55 LEU C O 1
ATOM 2918 N N . GLN C 1 27 ? 30.819 -8.442 14.516 1.00 12.15 56 GLN C N 1
ATOM 2919 C CA A GLN C 1 27 ? 30.905 -9.110 15.810 0.50 14.60 56 GLN C CA 1
ATOM 2920 C CA B GLN C 1 27 ? 30.879 -9.077 15.832 0.50 13.97 56 GLN C CA 1
ATOM 2921 C C . GLN C 1 27 ? 31.875 -8.383 16.766 1.00 13.81 56 GLN C C 1
ATOM 2922 O O . GLN C 1 27 ? 32.597 -9.026 17.534 1.00 13.05 56 GLN C O 1
ATOM 2933 N N . VAL C 1 28 ? 31.864 -7.040 16.704 1.00 11.12 57 VAL C N 1
ATOM 2934 C CA . VAL C 1 28 ? 32.637 -6.153 17.588 1.00 10.94 57 VAL C CA 1
ATOM 2935 C C . VAL C 1 28 ? 31.651 -5.342 18.406 1.00 11.02 57 VAL C C 1
ATOM 2936 O O . VAL C 1 28 ? 30.730 -4.725 17.833 1.00 10.81 57 VAL C O 1
ATOM 2940 N N . ALA C 1 29 ? 31.835 -5.332 19.737 1.00 7.86 58 ALA C N 1
ATOM 2941 C CA . ALA C 1 29 ? 30.935 -4.581 20.610 1.00 8.40 58 ALA C CA 1
ATOM 2942 C C . ALA C 1 29 ? 31.464 -3.159 20.746 1.00 9.45 58 ALA C C 1
ATOM 2943 O O . ALA C 1 29 ? 32.185 -2.838 21.708 1.00 10.69 58 ALA C O 1
ATOM 2945 N N . VAL C 1 30 ? 31.092 -2.295 19.800 1.00 9.64 59 VAL C N 1
ATOM 2946 C CA . VAL C 1 30 ? 31.511 -0.886 19.846 1.00 8.59 59 VAL C CA 1
ATOM 2947 C C . VAL C 1 30 ? 31.018 -0.222 21.130 1.00 8.61 59 VAL C C 1
ATOM 2948 O O . VAL C 1 30 ? 31.619 0.729 21.601 1.00 10.47 59 VAL C O 1
ATOM 2952 N N . GLN C 1 31 ? 29.939 -0.732 21.721 1.00 8.23 60 GLN C N 1
ATOM 2953 C CA . GLN C 1 31 ? 29.475 -0.226 23.011 1.00 9.10 60 GLN C CA 1
ATOM 2954 C C . GLN C 1 31 ? 30.545 -0.393 24.079 1.00 6.99 60 GLN C C 1
ATOM 2955 O O . GLN C 1 31 ? 30.725 0.494 24.910 1.00 8.61 60 GLN C O 1
ATOM 2961 N N . GLY C 1 32 ? 31.291 -1.491 23.988 1.00 8.90 61 GLY C N 1
ATOM 2962 C CA . GLY C 1 32 ? 32.435 -1.749 24.836 1.00 7.46 61 GLY C CA 1
ATOM 2963 C C . GLY C 1 32 ? 33.603 -0.819 24.579 1.00 7.28 61 GLY C C 1
ATOM 2964 O O . GLY C 1 32 ? 34.191 -0.266 25.534 1.00 8.01 61 GLY C O 1
ATOM 2965 N N . ALA C 1 33 ? 33.933 -0.636 23.312 1.00 8.32 62 ALA C N 1
ATOM 2966 C CA . ALA C 1 33 ? 34.949 0.365 22.909 1.00 7.24 62 ALA C CA 1
ATOM 2967 C C . ALA C 1 33 ? 34.562 1.756 23.488 1.00 6.22 62 ALA C C 1
ATOM 2968 O O . ALA C 1 33 ? 35.417 2.490 24.043 1.00 7.87 62 ALA C O 1
ATOM 2970 N N . ASN C 1 34 ? 33.301 2.130 23.387 1.00 9.36 63 ASN C N 1
ATOM 2971 C CA . ASN C 1 34 ? 32.856 3.412 23.928 1.00 8.70 63 ASN C CA 1
ATOM 2972 C C . ASN C 1 34 ? 32.985 3.526 25.450 1.00 7.49 63 ASN C C 1
ATOM 2973 O O . ASN C 1 34 ? 33.355 4.569 25.970 1.00 8.58 63 ASN C O 1
ATOM 2978 N N . ALA C 1 35 ? 32.628 2.467 26.169 1.00 7.51 64 ALA C N 1
ATOM 2979 C CA . ALA C 1 35 ? 32.819 2.436 27.611 1.00 7.63 64 ALA C CA 1
ATOM 2980 C C . ALA C 1 35 ? 34.286 2.613 27.947 1.00 5.19 64 ALA C C 1
ATOM 2981 O O . ALA C 1 35 ? 34.658 3.313 28.897 1.00 7.25 64 ALA C O 1
ATOM 2991 N N . ARG C 1 37 ? 36.608 4.073 26.079 1.00 7.76 66 ARG C N 1
ATOM 2992 C CA . ARG C 1 37 ? 36.979 5.473 25.783 1.00 8.42 66 ARG C CA 1
ATOM 2993 C C . ARG C 1 37 ? 36.441 6.419 26.865 1.00 7.09 66 ARG C C 1
ATOM 2994 O O . ARG C 1 37 ? 37.126 7.370 27.218 1.00 9.32 66 ARG C O 1
ATOM 3002 N N . ASP C 1 38 ? 35.234 6.179 27.392 1.00 7.27 67 ASP C N 1
ATOM 3003 C CA . ASP C 1 38 ? 34.724 6.954 28.530 1.00 6.53 67 ASP C CA 1
ATOM 3004 C C . ASP C 1 38 ? 35.735 6.894 29.698 1.00 8.52 67 ASP C C 1
ATOM 3005 O O . ASP C 1 38 ? 36.042 7.909 30.360 1.00 8.48 67 ASP C O 1
ATOM 3010 N N . ILE C 1 39 ? 36.225 5.678 29.989 1.00 7.39 68 ILE C N 1
ATOM 3011 C CA . ILE C 1 39 ? 37.218 5.437 31.041 1.00 8.59 68 ILE C CA 1
ATOM 3012 C C . ILE C 1 39 ? 38.528 6.187 30.762 1.00 5.62 68 ILE C C 1
ATOM 3013 O O . ILE C 1 39 ? 39.071 6.887 31.634 1.00 6.21 68 ILE C O 1
ATOM 3018 N N . GLN C 1 40 ? 38.993 6.061 29.527 1.00 5.82 69 GLN C N 1
ATOM 3019 C CA . GLN C 1 40 ? 40.189 6.794 29.086 1.00 6.97 69 GLN C CA 1
ATOM 3020 C C . GLN C 1 40 ? 40.074 8.317 29.306 1.00 5.18 69 GLN C C 1
ATOM 3021 O O . GLN C 1 40 ? 40.978 8.984 29.867 1.00 8.12 69 GLN C O 1
ATOM 3027 N N . PHE C 1 41 ? 38.973 8.896 28.812 1.00 5.50 70 PHE C N 1
ATOM 3028 C CA . PHE C 1 41 ? 38.679 10.300 29.004 1.00 6.55 70 PHE C CA 1
ATOM 3029 C C . PHE C 1 41 ? 38.495 10.695 30.471 1.00 7.61 70 PHE C C 1
ATOM 3030 O O . PHE C 1 41 ? 38.847 11.794 30.851 1.00 7.01 70 PHE C O 1
ATOM 3038 N N . ALA C 1 42 ? 37.913 9.819 31.277 1.00 4.72 71 ALA C N 1
ATOM 3039 C CA . ALA C 1 42 ? 37.767 10.095 32.713 1.00 6.27 71 ALA C CA 1
ATOM 3040 C C . ALA C 1 42 ? 39.107 10.306 33.387 1.00 7.23 71 ALA C C 1
ATOM 3041 O O . ALA C 1 42 ? 39.277 11.246 34.172 1.00 7.98 71 ALA C O 1
ATOM 3043 N N . ARG C 1 43 ? 40.086 9.483 33.027 1.00 4.89 72 ARG C N 1
ATOM 3044 C CA . ARG C 1 43 ? 41.395 9.602 33.629 1.00 5.25 72 ARG C CA 1
ATOM 3045 C C . ARG C 1 43 ? 42.026 10.941 33.218 1.00 5.99 72 ARG C C 1
ATOM 3046 O O . ARG C 1 43 ? 42.636 11.631 34.036 1.00 7.94 72 ARG C O 1
ATOM 3054 N N . LEU C 1 44 ? 41.893 11.272 31.940 1.00 6.43 73 LEU C N 1
ATOM 3055 C CA . LEU C 1 44 ? 42.330 12.585 31.456 1.00 6.71 73 LEU C CA 1
ATOM 3056 C C . LEU C 1 44 ? 41.700 13.709 32.235 1.00 5.67 73 LEU C C 1
ATOM 3057 O O . LEU C 1 44 ? 42.396 14.630 32.688 1.00 7.55 73 LEU C O 1
ATOM 3062 N N . ALA C 1 45 ? 40.373 13.643 32.350 1.00 8.66 74 ALA C N 1
ATOM 3063 C CA . ALA C 1 45 ? 39.569 14.675 32.998 1.00 7.98 74 ALA C CA 1
ATOM 3064 C C . ALA C 1 45 ? 40.056 14.894 34.418 1.00 8.44 74 ALA C C 1
ATOM 3065 O O . ALA C 1 45 ? 40.273 16.028 34.814 1.00 9.38 74 ALA C O 1
ATOM 3067 N N . LEU C 1 46 ? 40.271 13.807 35.168 1.00 8.71 75 LEU C N 1
ATOM 3068 C CA . LEU C 1 46 ? 40.720 13.917 36.552 1.00 9.32 75 LEU C CA 1
ATOM 3069 C C . LEU C 1 46 ? 41.980 14.763 36.631 1.00 9.64 75 LEU C C 1
ATOM 3070 O O . LEU C 1 46 ? 42.062 15.667 37.459 1.00 10.22 75 LEU C O 1
ATOM 3075 N N . PHE C 1 47 ? 42.952 14.473 35.770 1.00 7.90 76 PHE C N 1
ATOM 3076 C CA . PHE C 1 47 ? 44.247 15.157 35.838 1.00 7.69 76 PHE C CA 1
ATOM 3077 C C . PHE C 1 47 ? 44.249 16.535 35.203 1.00 9.77 76 PHE C C 1
ATOM 3078 O O . PHE C 1 47 ? 45.253 17.222 35.266 1.00 11.36 76 PHE C O 1
ATOM 3086 N N . HIS C 1 48 ? 43.132 16.949 34.611 1.00 9.87 77 HIS C N 1
ATOM 3087 C CA . HIS C 1 48 ? 42.956 18.324 34.213 1.00 8.42 77 HIS C CA 1
ATOM 3088 C C . HIS C 1 48 ? 42.130 19.092 35.249 1.00 10.12 77 HIS C C 1
ATOM 3089 O O . HIS C 1 48 ? 41.681 20.208 34.990 1.00 13.25 77 HIS C O 1
ATOM 3096 N N . GLY C 1 49 ? 41.927 18.507 36.426 1.00 11.04 78 GLY C N 1
ATOM 3097 C CA . GLY C 1 49 ? 41.079 19.143 37.429 1.00 10.85 78 GLY C CA 1
ATOM 3098 C C . GLY C 1 49 ? 39.620 19.294 37.022 1.00 10.87 78 GLY C C 1
ATOM 3099 O O . GLY C 1 49 ? 38.989 20.296 37.357 1.00 10.79 78 GLY C O 1
ATOM 3100 N N . GLN C 1 50 ? 39.100 18.266 36.347 1.00 8.50 79 GLN C N 1
ATOM 3101 C CA . GLN C 1 50 ? 37.706 18.213 35.887 1.00 10.40 79 GLN C CA 1
ATOM 3102 C C . GLN C 1 50 ? 36.985 17.019 36.498 1.00 9.88 79 GLN C C 1
ATOM 3103 O O . GLN C 1 50 ? 36.549 16.102 35.796 1.00 8.84 79 GLN C O 1
ATOM 3109 N N . PRO C 1 51 ? 36.803 17.040 37.839 1.00 11.12 80 PRO C N 1
ATOM 3110 C CA . PRO C 1 51 ? 36.127 15.928 38.499 1.00 11.05 80 PRO C CA 1
ATOM 3111 C C . PRO C 1 51 ? 34.664 15.756 38.083 1.00 10.31 80 PRO C C 1
ATOM 3112 O O . PRO C 1 51 ? 34.189 14.624 37.979 1.00 11.82 80 PRO C O 1
ATOM 3116 N N . ASP C 1 52 ? 33.942 16.841 37.768 1.00 10.88 81 ASP C N 1
ATOM 3117 C CA . ASP C 1 52 ? 32.539 16.685 37.372 1.00 11.30 81 ASP C CA 1
ATOM 3118 C C . ASP C 1 52 ? 32.479 15.954 36.035 1.00 10.24 81 ASP C C 1
ATOM 3119 O O . ASP C 1 52 ? 31.608 15.111 35.816 1.00 9.82 81 ASP C O 1
ATOM 3124 N N . SER C 1 53 ? 33.412 16.269 35.141 1.00 7.80 82 SER C N 1
ATOM 3125 C CA . SER C 1 53 ? 33.500 15.570 33.853 1.00 8.74 82 SER C CA 1
ATOM 3126 C C . SER C 1 53 ? 33.857 14.090 34.072 1.00 8.86 82 SER C C 1
ATOM 3127 O O . SER C 1 53 ? 33.271 13.189 33.440 1.00 9.63 82 SER C O 1
ATOM 3130 N N . ALA C 1 54 ? 34.839 13.822 34.941 1.00 10.13 83 ALA C N 1
ATOM 3131 C CA . ALA C 1 54 ? 35.222 12.431 35.241 1.00 8.73 83 ALA C CA 1
ATOM 3132 C C . ALA C 1 54 ? 33.998 11.643 35.716 1.00 10.06 83 ALA C C 1
ATOM 3133 O O . ALA C 1 54 ? 33.813 10.496 35.333 1.00 9.01 83 ALA C O 1
ATOM 3135 N N . LYS C 1 55 ? 33.172 12.268 36.558 1.00 10.03 84 LYS C N 1
ATOM 3136 C CA . LYS C 1 55 ? 31.933 11.653 37.019 1.00 10.11 84 LYS C CA 1
ATOM 3137 C C . LYS C 1 55 ? 30.972 11.324 35.864 1.00 10.85 84 LYS C C 1
ATOM 3138 O O . LYS C 1 55 ? 30.426 10.211 35.784 1.00 10.22 84 LYS C O 1
ATOM 3144 N N . LYS C 1 56 ? 30.731 12.295 34.996 1.00 8.53 85 LYS C N 1
ATOM 3145 C CA . LYS C 1 56 ? 29.827 12.098 33.873 1.00 10.20 85 LYS C CA 1
ATOM 3146 C C . LYS C 1 56 ? 30.269 10.931 32.982 1.00 9.73 85 LYS C C 1
ATOM 3147 O O . LYS C 1 56 ? 29.466 10.101 32.556 1.00 9.94 85 LYS C O 1
ATOM 3153 N N . LEU C 1 57 ? 31.571 10.872 32.735 1.00 8.20 86 LEU C N 1
ATOM 3154 C CA . LEU C 1 57 ? 32.189 9.864 31.884 1.00 8.60 86 LEU C CA 1
ATOM 3155 C C . LEU C 1 57 ? 32.148 8.469 32.476 1.00 8.35 86 LEU C C 1
ATOM 3156 O O . LEU C 1 57 ? 31.829 7.484 31.786 1.00 8.54 86 LEU C O 1
ATOM 3161 N N . THR C 1 58 ? 32.465 8.382 33.764 1.00 8.04 87 THR C N 1
ATOM 3162 C CA A THR C 1 58 ? 32.425 7.107 34.478 0.70 10.53 87 THR C CA 1
ATOM 3163 C CA B THR C 1 58 ? 32.426 7.113 34.488 0.30 9.48 87 THR C CA 1
ATOM 3164 C C . THR C 1 58 ? 30.979 6.621 34.652 1.00 9.86 87 THR C C 1
ATOM 3165 O O . THR C 1 58 ? 30.721 5.426 34.560 1.00 9.22 87 THR C O 1
ATOM 3172 N N . ASP C 1 59 ? 30.027 7.536 34.874 1.00 9.73 88 ASP C N 1
ATOM 3173 C CA . ASP C 1 59 ? 28.602 7.173 34.943 1.00 11.30 88 ASP C CA 1
ATOM 3174 C C . ASP C 1 59 ? 28.120 6.631 33.581 1.00 10.85 88 ASP C C 1
ATOM 3175 O O . ASP C 1 59 ? 27.323 5.709 33.505 1.00 9.25 88 ASP C O 1
ATOM 3180 N N . ASP C 1 60 ? 28.633 7.220 32.500 1.00 8.73 89 ASP C N 1
ATOM 3181 C CA . ASP C 1 60 ? 28.293 6.779 31.159 1.00 9.62 89 ASP C CA 1
ATOM 3182 C C . ASP C 1 60 ? 28.866 5.390 30.886 1.00 8.02 89 ASP C C 1
ATOM 3183 O O . ASP C 1 60 ? 28.144 4.542 30.373 1.00 9.40 89 ASP C O 1
ATOM 3188 N N . ALA C 1 61 ? 30.120 5.153 31.288 1.00 10.30 90 ALA C N 1
ATOM 3189 C CA . ALA C 1 61 ? 30.733 3.804 31.206 1.00 7.90 90 ALA C CA 1
ATOM 3190 C C . ALA C 1 61 ? 29.858 2.757 31.952 1.00 8.41 90 ALA C C 1
ATOM 3191 O O . ALA C 1 61 ? 29.564 1.671 31.428 1.00 9.43 90 ALA C O 1
ATOM 3193 N N . ALA C 1 62 ? 29.421 3.108 33.156 1.00 8.15 91 ALA C N 1
ATOM 3194 C CA . ALA C 1 62 ? 28.579 2.239 33.996 1.00 7.03 91 ALA C CA 1
ATOM 3195 C C . ALA C 1 62 ? 27.264 1.930 33.288 1.00 10.04 91 ALA C C 1
ATOM 3196 O O . ALA C 1 62 ? 26.816 0.801 33.295 1.00 11.03 91 ALA C O 1
ATOM 3198 N N . ALA C 1 63 ? 26.640 2.947 32.681 1.00 9.10 92 ALA C N 1
ATOM 3199 C CA . ALA C 1 63 ? 25.384 2.761 31.959 1.00 9.52 92 ALA C CA 1
ATOM 3200 C C . ALA C 1 63 ? 25.566 1.832 30.770 1.00 8.39 92 ALA C C 1
ATOM 3201 O O . ALA C 1 63 ? 24.764 0.932 30.538 1.00 10.77 92 ALA C O 1
ATOM 3203 N N . LEU C 1 64 ? 26.609 2.050 29.982 1.00 8.26 93 LEU C N 1
ATOM 3204 C CA . LEU C 1 64 ? 26.859 1.187 28.799 1.00 10.19 93 LEU C CA 1
ATOM 3205 C C . LEU C 1 64 ? 27.073 -0.273 29.209 1.00 9.24 93 LEU C C 1
ATOM 3206 O O . LEU C 1 64 ? 26.511 -1.201 28.614 1.00 10.87 93 LEU C O 1
ATOM 3211 N N . LEU C 1 65 ? 27.863 -0.453 30.259 1.00 7.93 94 LEU C N 1
ATOM 3212 C CA . LEU C 1 65 ? 28.228 -1.785 30.762 1.00 8.50 94 LEU C CA 1
ATOM 3213 C C . LEU C 1 65 ? 27.057 -2.520 31.396 1.00 9.88 94 LEU C C 1
ATOM 3214 O O . LEU C 1 65 ? 27.035 -3.744 31.369 1.00 9.92 94 LEU C O 1
ATOM 3219 N N . ALA C 1 66 ? 26.069 -1.765 31.885 1.00 8.96 95 ALA C N 1
ATOM 3220 C CA . ALA C 1 66 ? 24.864 -2.326 32.506 1.00 11.28 95 ALA C CA 1
ATOM 3221 C C . ALA C 1 66 ? 23.876 -2.935 31.497 1.00 12.90 95 ALA C C 1
ATOM 3222 O O . ALA C 1 66 ? 22.873 -3.529 31.892 1.00 14.59 95 ALA C O 1
ATOM 3224 N N . ALA C 1 67 ? 24.115 -2.767 30.198 1.00 11.47 96 ALA C N 1
ATOM 3225 C CA . ALA C 1 67 ? 23.355 -3.463 29.164 1.00 11.81 96 ALA C CA 1
ATOM 3226 C C . ALA C 1 67 ? 23.307 -4.952 29.518 1.00 14.04 96 ALA C C 1
ATOM 3227 O O . ALA C 1 67 ? 24.275 -5.525 30.038 1.00 13.21 96 ALA C O 1
ATOM 3229 N N . ASP C 1 68 ? 22.181 -5.600 29.226 1.00 14.89 97 ASP C N 1
ATOM 3230 C CA . ASP C 1 68 ? 22.041 -6.958 29.721 1.00 14.17 97 ASP C CA 1
ATOM 3231 C C . ASP C 1 68 ? 22.981 -7.977 29.091 1.00 13.22 97 ASP C C 1
ATOM 3232 O O . ASP C 1 68 ? 23.500 -7.800 27.997 1.00 13.45 97 ASP C O 1
ATOM 3237 N N . ASP C 1 69 ? 23.161 -9.059 29.836 1.00 15.84 98 ASP C N 1
ATOM 3238 C CA . ASP C 1 69 ? 24.027 -10.144 29.459 1.00 17.01 98 ASP C CA 1
ATOM 3239 C C . ASP C 1 69 ? 23.674 -10.750 28.084 1.00 16.15 98 ASP C C 1
ATOM 3240 O O . ASP C 1 69 ? 24.573 -11.121 27.305 1.00 15.98 98 ASP C O 1
ATOM 3245 N N . ALA C 1 70 ? 22.383 -10.815 27.755 1.00 13.69 99 ALA C N 1
ATOM 3246 C CA . ALA C 1 70 ? 21.937 -11.284 26.453 1.00 15.75 99 ALA C CA 1
ATOM 3247 C C . ALA C 1 70 ? 22.468 -10.436 25.295 1.00 16.42 99 ALA C C 1
ATOM 3248 O O . ALA C 1 70 ? 22.849 -10.967 24.255 1.00 18.46 99 ALA C O 1
ATOM 3250 N N . SER C 1 71 ? 22.492 -9.122 25.491 1.00 14.78 100 SER C N 1
ATOM 3251 C CA . SER C 1 71 ? 22.983 -8.193 24.471 1.00 15.66 100 SER C CA 1
ATOM 3252 C C . SER C 1 71 ? 24.500 -8.291 24.315 1.00 13.15 100 SER C C 1
ATOM 3253 O O . SER C 1 71 ? 25.033 -8.248 23.195 1.00 13.81 100 SER C O 1
ATOM 3256 N N . TRP C 1 72 ? 25.203 -8.433 25.421 1.00 12.33 101 TRP C N 1
ATOM 3257 C CA . TRP C 1 72 ? 26.655 -8.619 25.340 1.00 13.10 101 TRP C CA 1
ATOM 3258 C C . TRP C 1 72 ? 27.025 -9.966 24.703 1.00 13.02 101 TRP C C 1
ATOM 3259 O O . TRP C 1 72 ? 28.044 -10.098 24.041 1.00 12.44 101 TRP C O 1
ATOM 3270 N N . ALA C 1 73 ? 26.178 -10.979 24.894 1.00 13.71 102 ALA C N 1
ATOM 3271 C CA . ALA C 1 73 ? 26.512 -12.362 24.501 1.00 13.97 102 ALA C CA 1
ATOM 3272 C C . ALA C 1 73 ? 26.892 -12.495 23.034 1.00 13.47 102 ALA C C 1
ATOM 3273 O O . ALA C 1 73 ? 27.780 -13.247 22.685 1.00 12.31 102 ALA C O 1
ATOM 3275 N N . LYS C 1 74 ? 26.238 -11.733 22.162 1.00 14.51 103 LYS C N 1
ATOM 3276 C CA . LYS C 1 74 ? 26.546 -11.725 20.729 1.00 17.46 103 LYS C CA 1
ATOM 3277 C C . LYS C 1 74 ? 28.029 -11.539 20.429 1.00 14.85 103 LYS C C 1
ATOM 3278 O O . LYS C 1 74 ? 28.549 -12.013 19.426 1.00 17.50 103 LYS C O 1
ATOM 3284 N N . PHE C 1 75 ? 28.700 -10.843 21.333 1.00 11.24 104 PHE C N 1
ATOM 3285 C CA . PHE C 1 75 ? 30.066 -10.384 21.126 1.00 9.64 104 PHE C CA 1
ATOM 3286 C C . PHE C 1 75 ? 31.096 -11.086 22.021 1.00 10.72 104 PHE C C 1
ATOM 3287 O O . PHE C 1 75 ? 32.269 -10.798 21.928 1.00 9.98 104 PHE C O 1
ATOM 3295 N N . VAL C 1 76 ? 30.654 -12.029 22.836 1.00 10.28 105 VAL C N 1
ATOM 3296 C CA . VAL C 1 76 ? 31.550 -12.755 23.728 1.00 8.72 105 VAL C CA 1
ATOM 3297 C C . VAL C 1 76 ? 32.366 -13.765 22.933 1.00 10.10 105 VAL C C 1
ATOM 3298 O O . VAL C 1 76 ? 31.821 -14.542 22.107 1.00 11.25 105 VAL C O 1
ATOM 3302 N N . LYS C 1 77 ? 33.669 -13.760 23.179 1.00 9.68 106 LYS C N 1
ATOM 3303 C CA . LYS C 1 77 ? 34.602 -14.658 22.536 1.00 10.29 106 LYS C CA 1
ATOM 3304 C C . LYS C 1 77 ? 34.596 -16.011 23.258 1.00 12.46 106 LYS C C 1
ATOM 3305 O O . LYS C 1 77 ? 34.820 -16.070 24.453 1.00 11.77 106 LYS C O 1
ATOM 3311 N N . THR C 1 78 ? 34.375 -17.084 22.502 1.00 13.43 107 THR C N 1
ATOM 3312 C CA . THR C 1 78 ? 34.237 -18.433 23.070 1.00 14.15 107 THR C CA 1
ATOM 3313 C C . THR C 1 78 ? 35.513 -19.241 22.955 1.00 18.04 107 THR C C 1
ATOM 3314 O O . THR C 1 78 ? 35.627 -20.319 23.554 1.00 19.45 107 THR C O 1
ATOM 3318 N N . ASP C 1 79 ? 36.483 -18.717 22.216 1.00 16.20 108 ASP C N 1
ATOM 3319 C CA . ASP C 1 79 ? 37.737 -19.421 22.000 1.00 20.43 108 ASP C CA 1
ATOM 3320 C C . ASP C 1 79 ? 38.983 -18.682 22.514 1.00 20.92 108 ASP C C 1
ATOM 3321 O O . ASP C 1 79 ? 40.063 -18.881 21.983 1.00 20.92 108 ASP C O 1
ATOM 3326 N N . ALA C 1 80 ? 38.829 -17.850 23.540 1.00 18.76 109 ALA C N 1
ATOM 3327 C CA . ALA C 1 80 ? 39.947 -17.103 24.096 1.00 19.15 109 ALA C CA 1
ATOM 3328 C C . ALA C 1 80 ? 40.922 -18.068 24.787 1.00 19.41 109 ALA C C 1
ATOM 3329 O O . ALA C 1 80 ? 40.552 -18.702 25.752 1.00 23.47 109 ALA C O 1
ATOM 3331 N N . LYS C 1 81 ? 42.155 -18.161 24.304 1.00 17.23 110 LYS C N 1
ATOM 3332 C CA . LYS C 1 81 ? 43.169 -19.047 24.931 1.00 17.23 110 LYS C CA 1
ATOM 3333 C C . LYS C 1 81 ? 43.758 -18.479 26.233 1.00 18.75 110 LYS C C 1
ATOM 3334 O O . LYS C 1 81 ? 44.302 -19.233 27.049 1.00 18.43 110 LYS C O 1
ATOM 3336 N N . ALA C 1 82 ? 43.646 -17.160 26.408 1.00 16.49 111 ALA C N 1
ATOM 3337 C CA . ALA C 1 82 ? 44.211 -16.464 27.563 1.00 13.43 111 ALA C CA 1
ATOM 3338 C C . ALA C 1 82 ? 43.175 -15.533 28.153 1.00 13.42 111 ALA C C 1
ATOM 3339 O O . ALA C 1 82 ? 42.566 -14.734 27.457 1.00 14.09 111 ALA C O 1
ATOM 3341 N N . LYS C 1 83 ? 43.009 -15.671 29.463 1.00 9.58 112 LYS C N 1
ATOM 3342 C CA . LYS C 1 83 ? 42.193 -14.846 30.299 1.00 9.24 112 LYS C CA 1
ATOM 3343 C C . LYS C 1 83 ? 42.965 -14.543 31.583 1.00 8.28 112 LYS C C 1
ATOM 3344 O O . LYS C 1 83 ? 43.669 -15.410 32.146 1.00 7.07 112 LYS C O 1
ATOM 3358 N N . ILE C 1 85 ? 41.217 -13.352 34.387 1.00 9.47 114 ILE C N 1
ATOM 3359 C CA A ILE C 1 85 ? 40.191 -13.575 35.417 0.70 10.16 114 ILE C CA 1
ATOM 3360 C CA B ILE C 1 85 ? 40.268 -13.734 35.428 0.30 9.35 114 ILE C CA 1
ATOM 3361 C C . ILE C 1 85 ? 39.140 -14.533 34.817 1.00 9.54 114 ILE C C 1
ATOM 3362 O O . ILE C 1 85 ? 38.913 -14.505 33.591 1.00 9.62 114 ILE C O 1
ATOM 3371 N N . ALA C 1 86 ? 38.471 -15.319 35.668 1.00 10.10 115 ALA C N 1
ATOM 3372 C CA . ALA C 1 86 ? 37.362 -16.154 35.218 1.00 11.26 115 ALA C CA 1
ATOM 3373 C C . ALA C 1 86 ? 36.194 -15.211 34.951 1.00 9.42 115 ALA C C 1
ATOM 3374 O O . ALA C 1 86 ? 35.587 -14.681 35.868 1.00 12.91 115 ALA C O 1
ATOM 3376 N N . ASP C 1 87 ? 35.935 -14.955 33.688 1.00 8.36 116 ASP C N 1
ATOM 3377 C CA . ASP C 1 87 ? 34.939 -13.966 33.274 1.00 9.64 116 ASP C CA 1
ATOM 3378 C C . ASP C 1 87 ? 34.587 -14.223 31.817 1.00 9.48 116 ASP C C 1
ATOM 3379 O O . ASP C 1 87 ? 35.267 -14.987 31.147 1.00 10.09 116 ASP C O 1
ATOM 3384 N N . ARG C 1 88 ? 33.531 -13.558 31.351 1.00 9.63 117 ARG C N 1
ATOM 3385 C CA . ARG C 1 88 ? 33.180 -13.497 29.935 1.00 9.30 117 ARG C CA 1
ATOM 3386 C C . ARG C 1 88 ? 33.992 -12.383 29.284 1.00 8.26 117 ARG C C 1
ATOM 3387 O O . ARG C 1 88 ? 33.934 -11.248 29.739 1.00 12.34 117 ARG C O 1
ATOM 3395 N N . TYR C 1 89 ? 34.739 -12.727 28.257 1.00 7.80 118 TYR C N 1
ATOM 3396 C CA . TYR C 1 89 ? 35.535 -11.753 27.528 1.00 8.03 118 TYR C CA 1
ATOM 3397 C C . TYR C 1 89 ? 34.815 -11.379 26.247 1.00 10.67 118 TYR C C 1
ATOM 3398 O O . TYR C 1 89 ? 34.543 -12.233 25.389 1.00 11.17 118 TYR C O 1
ATOM 3407 N N . VAL C 1 90 ? 34.493 -10.092 26.148 1.00 7.18 119 VAL C N 1
ATOM 3408 C CA . VAL C 1 90 ? 33.839 -9.513 24.992 1.00 7.51 119 VAL C CA 1
ATOM 3409 C C . VAL C 1 90 ? 34.837 -8.928 23.995 1.00 6.46 119 VAL C C 1
ATOM 3410 O O . VAL C 1 90 ? 35.749 -8.212 24.369 1.00 7.59 119 VAL C O 1
ATOM 3414 N N . ILE C 1 91 ? 34.648 -9.195 22.721 1.00 8.11 120 ILE C N 1
ATOM 3415 C CA . ILE C 1 91 ? 35.457 -8.547 21.693 1.00 7.29 120 ILE C CA 1
ATOM 3416 C C . ILE C 1 91 ? 34.872 -7.151 21.555 1.00 8.64 120 ILE C C 1
ATOM 3417 O O . ILE C 1 91 ? 33.810 -6.965 20.996 1.00 7.73 120 ILE C O 1
ATOM 3422 N N . ILE C 1 92 ? 35.556 -6.172 22.130 1.00 7.56 121 ILE C N 1
ATOM 3423 C CA . ILE C 1 92 ? 35.096 -4.781 22.134 1.00 6.72 121 ILE C CA 1
ATOM 3424 C C . ILE C 1 92 ? 35.786 -3.935 21.051 1.00 6.73 121 ILE C C 1
ATOM 3425 O O . ILE C 1 92 ? 35.352 -2.821 20.762 1.00 7.34 121 ILE C O 1
ATOM 3430 N N . ASN C 1 93 ? 36.794 -4.500 20.401 1.00 8.28 122 ASN C N 1
ATOM 3431 C CA . ASN C 1 93 ? 37.495 -3.792 19.364 1.00 6.51 122 ASN C CA 1
ATOM 3432 C C . ASN C 1 93 ? 38.323 -4.772 18.579 1.00 8.44 122 ASN C C 1
ATOM 3433 O O . ASN C 1 93 ? 38.653 -5.860 19.065 1.00 6.69 122 ASN C O 1
ATOM 3438 N N . ALA C 1 94 ? 38.640 -4.400 17.348 1.00 8.52 123 ALA C N 1
ATOM 3439 C CA . ALA C 1 94 ? 39.444 -5.260 16.482 1.00 7.56 123 ALA C CA 1
ATOM 3440 C C . ALA C 1 94 ? 40.018 -4.412 15.374 1.00 8.69 123 ALA C C 1
ATOM 3441 O O . ALA C 1 94 ? 39.425 -3.407 14.995 1.00 10.94 123 ALA C O 1
ATOM 3443 N N . SER C 1 95 ? 41.110 -4.877 14.796 1.00 10.12 124 SER C N 1
ATOM 3444 C CA . SER C 1 95 ? 41.750 -4.162 13.699 1.00 10.44 124 SER C CA 1
ATOM 3445 C C . SER C 1 95 ? 42.512 -5.119 12.811 1.00 9.07 124 SER C C 1
ATOM 3446 O O . SER C 1 95 ? 42.792 -6.255 13.216 1.00 9.05 124 SER C O 1
ATOM 3449 N N . ILE C 1 96 ? 42.785 -4.679 11.590 1.00 8.28 125 ILE C N 1
ATOM 3450 C CA . ILE C 1 96 ? 43.528 -5.490 10.634 1.00 6.72 125 ILE C CA 1
ATOM 3451 C C . ILE C 1 96 ? 45.015 -5.448 10.872 1.00 8.11 125 ILE C C 1
ATOM 3452 O O . ILE C 1 96 ? 45.594 -4.366 10.987 1.00 10.37 125 ILE C O 1
ATOM 3457 N N . ALA C 1 97 ? 45.624 -6.624 10.953 1.00 8.25 126 ALA C N 1
ATOM 3458 C CA . ALA C 1 97 ? 47.075 -6.776 10.928 1.00 9.33 126 ALA C CA 1
ATOM 3459 C C . ALA C 1 97 ? 47.413 -7.254 9.508 1.00 7.69 126 ALA C C 1
ATOM 3460 O O . ALA C 1 97 ? 46.867 -8.238 9.044 1.00 9.48 126 ALA C O 1
ATOM 3462 N N . LEU C 1 98 ? 48.311 -6.531 8.840 1.00 8.52 127 LEU C N 1
ATOM 3463 C CA . LEU C 1 98 ? 48.634 -6.814 7.452 1.00 8.24 127 LEU C CA 1
ATOM 3464 C C . LEU C 1 98 ? 50.143 -6.763 7.216 1.00 8.45 127 LEU C C 1
ATOM 3465 O O . LEU C 1 98 ? 50.812 -5.835 7.657 1.00 9.28 127 LEU C O 1
ATOM 3470 N N . SER C 1 99 ? 50.665 -7.743 6.463 1.00 7.87 128 SER C N 1
ATOM 3471 C CA . SER C 1 99 ? 52.065 -7.826 6.086 1.00 6.57 128 SER C CA 1
ATOM 3472 C C . SER C 1 99 ? 52.242 -8.180 4.608 1.00 9.13 128 SER C C 1
ATOM 3473 O O . SER C 1 99 ? 51.695 -9.158 4.129 1.00 9.75 128 SER C O 1
ATOM 3476 N N . GLU C 1 100 ? 52.980 -7.339 3.891 1.00 8.37 129 GLU C N 1
ATOM 3477 C CA . GLU C 1 100 ? 53.489 -7.706 2.571 1.00 10.09 129 GLU C CA 1
ATOM 3478 C C . GLU C 1 100 ? 54.809 -6.992 2.330 1.00 9.70 129 GLU C C 1
ATOM 3479 O O . GLU C 1 100 ? 55.264 -6.222 3.170 1.00 8.23 129 GLU C O 1
ATOM 3485 N N . ASP C 1 101 ? 55.433 -7.272 1.180 1.00 8.95 130 ASP C N 1
ATOM 3486 C CA . ASP C 1 101 ? 56.739 -6.682 0.867 1.00 7.67 130 ASP C CA 1
ATOM 3487 C C . ASP C 1 101 ? 56.693 -5.345 0.136 1.00 7.77 130 ASP C C 1
ATOM 3488 O O . ASP C 1 101 ? 57.752 -4.708 -0.008 1.00 9.83 130 ASP C O 1
ATOM 3493 N N . TYR C 1 102 ? 55.489 -4.950 -0.306 1.00 9.17 131 TYR C N 1
ATOM 3494 C CA . TYR C 1 102 ? 55.265 -3.683 -1.007 1.00 8.93 131 TYR C CA 1
ATOM 3495 C C . TYR C 1 102 ? 55.955 -3.561 -2.369 1.00 11.06 131 TYR C C 1
ATOM 3496 O O . TYR C 1 102 ? 55.990 -2.470 -2.936 1.00 10.50 131 TYR C O 1
ATOM 3505 N N . VAL C 1 103 ? 56.458 -4.691 -2.896 1.00 8.94 132 VAL C N 1
ATOM 3506 C CA . VAL C 1 103 ? 57.057 -4.744 -4.239 1.00 8.98 132 VAL C CA 1
ATOM 3507 C C . VAL C 1 103 ? 56.001 -5.294 -5.169 1.00 11.85 132 VAL C C 1
ATOM 3508 O O . VAL C 1 103 ? 55.546 -6.434 -4.989 1.00 12.87 132 VAL C O 1
ATOM 3512 N N . ALA C 1 104 ? 55.620 -4.500 -6.166 1.00 13.51 133 ALA C N 1
ATOM 3513 C CA . ALA C 1 104 ? 54.594 -4.930 -7.130 1.00 13.58 133 ALA C CA 1
ATOM 3514 C C . ALA C 1 104 ? 55.141 -5.985 -8.072 1.00 14.09 133 ALA C C 1
ATOM 3515 O O . ALA C 1 104 ? 56.246 -5.866 -8.564 1.00 14.50 133 ALA C O 1
ATOM 3517 N N . THR C 1 105 ? 54.329 -7.003 -8.332 1.00 12.37 134 THR C N 1
ATOM 3518 C CA . THR C 1 105 ? 54.623 -8.005 -9.361 1.00 12.64 134 THR C CA 1
ATOM 3519 C C . THR C 1 105 ? 53.322 -8.341 -10.051 1.00 11.15 134 THR C C 1
ATOM 3520 O O . THR C 1 105 ? 52.243 -8.186 -9.484 1.00 9.81 134 THR C O 1
ATOM 3524 N N . PRO C 1 106 ? 53.385 -8.847 -11.290 1.00 13.19 135 PRO C N 1
ATOM 3525 C CA . PRO C 1 106 ? 52.168 -9.302 -11.947 1.00 9.78 135 PRO C CA 1
ATOM 3526 C C . PRO C 1 106 ? 51.416 -10.390 -11.165 1.00 10.06 135 PRO C C 1
ATOM 3527 O O . PRO C 1 106 ? 50.199 -10.369 -11.092 1.00 10.78 135 PRO C O 1
ATOM 3531 N N . GLU C 1 107 ? 52.160 -11.307 -10.548 1.00 12.28 136 GLU C N 1
ATOM 3532 C CA . GLU C 1 107 ? 51.525 -12.391 -9.775 1.00 12.62 136 GLU C CA 1
ATOM 3533 C C . GLU C 1 107 ? 50.734 -11.821 -8.598 1.00 11.54 136 GLU C C 1
ATOM 3534 O O . GLU C 1 107 ? 49.591 -12.194 -8.352 1.00 10.47 136 GLU C O 1
ATOM 3540 N N . LYS C 1 108 ? 51.332 -10.871 -7.879 1.00 11.37 137 LYS C N 1
ATOM 3541 C CA A LYS C 1 108 ? 50.640 -10.203 -6.767 0.50 11.62 137 LYS C CA 1
ATOM 3542 C CA B LYS C 1 108 ? 50.642 -10.230 -6.764 0.50 12.10 137 LYS C CA 1
ATOM 3543 C C . LYS C 1 108 ? 49.460 -9.381 -7.233 1.00 10.55 137 LYS C C 1
ATOM 3544 O O . LYS C 1 108 ? 48.397 -9.416 -6.643 1.00 11.98 137 LYS C O 1
ATOM 3555 N N . GLU C 1 109 ? 49.647 -8.622 -8.307 1.00 9.94 138 GLU C N 1
ATOM 3556 C CA . GLU C 1 109 ? 48.562 -7.804 -8.846 1.00 8.43 138 GLU C CA 1
ATOM 3557 C C . GLU C 1 109 ? 47.364 -8.664 -9.258 1.00 9.01 138 GLU C C 1
ATOM 3558 O O . GLU C 1 109 ? 46.208 -8.300 -9.019 1.00 9.94 138 GLU C O 1
ATOM 3564 N N . SER C 1 110 ? 47.626 -9.800 -9.891 1.00 10.97 139 SER C N 1
ATOM 3565 C CA . SER C 1 110 ? 46.521 -10.702 -10.266 1.00 10.61 139 SER C CA 1
ATOM 3566 C C . SER C 1 110 ? 45.813 -11.258 -9.059 1.00 9.62 139 SER C C 1
ATOM 3567 O O . SER C 1 110 ? 44.587 -11.397 -9.061 1.00 11.35 139 SER C O 1
ATOM 3570 N N . ALA C 1 111 ? 46.588 -11.603 -8.027 1.00 9.97 140 ALA C N 1
ATOM 3571 C CA . ALA C 1 111 ? 46.036 -12.130 -6.767 1.00 10.25 140 ALA C CA 1
ATOM 3572 C C . ALA C 1 111 ? 45.152 -11.090 -6.103 1.00 9.67 140 ALA C C 1
ATOM 3573 O O . ALA C 1 111 ? 44.092 -11.384 -5.599 1.00 12.12 140 ALA C O 1
ATOM 3575 N N . ILE C 1 112 ? 45.617 -9.842 -6.118 1.00 11.65 141 ILE C N 1
ATOM 3576 C CA . ILE C 1 112 ? 44.848 -8.712 -5.591 1.00 10.16 141 ILE C CA 1
ATOM 3577 C C . ILE C 1 112 ? 43.552 -8.514 -6.353 1.00 11.33 141 ILE C C 1
ATOM 3578 O O . ILE C 1 112 ? 42.510 -8.343 -5.741 1.00 10.18 141 ILE C O 1
ATOM 3583 N N . GLN C 1 113 ? 43.615 -8.524 -7.686 1.00 10.89 142 GLN C N 1
ATOM 3584 C CA A GLN C 1 113 ? 42.409 -8.398 -8.486 0.50 12.71 142 GLN C CA 1
ATOM 3585 C CA B GLN C 1 113 ? 42.420 -8.422 -8.523 0.50 13.01 142 GLN C CA 1
ATOM 3586 C C . GLN C 1 113 ? 41.425 -9.531 -8.175 1.00 11.57 142 GLN C C 1
ATOM 3587 O O . GLN C 1 113 ? 40.243 -9.298 -8.023 1.00 12.19 142 GLN C O 1
ATOM 3598 N N . SER C 1 114 ? 41.928 -10.744 -8.065 1.00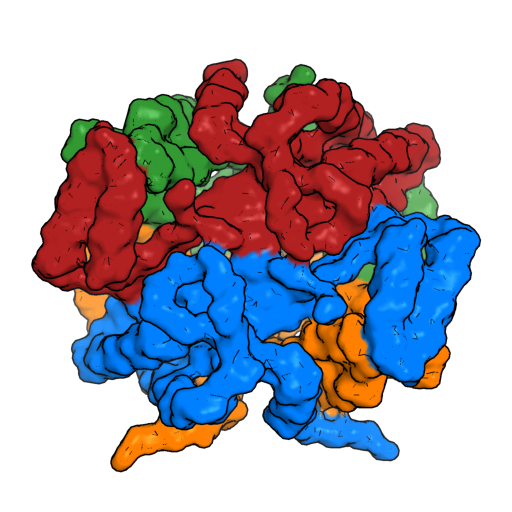 11.45 143 SER C N 1
ATOM 3599 C CA . SER C 1 114 ? 41.086 -11.888 -7.737 1.00 10.01 143 SER C CA 1
ATOM 3600 C C . SER C 1 114 ? 40.470 -11.750 -6.351 1.00 11.27 143 SER C C 1
ATOM 3601 O O . SER C 1 114 ? 39.268 -11.936 -6.173 1.00 11.49 143 SER C O 1
ATOM 3604 N N . ALA C 1 115 ? 41.284 -11.392 -5.361 1.00 9.99 144 ALA C N 1
ATOM 3605 C CA . ALA C 1 115 ? 40.782 -11.134 -4.015 1.00 11.60 144 ALA C CA 1
ATOM 3606 C C . ALA C 1 115 ? 39.685 -10.071 -3.984 1.00 9.17 144 ALA C C 1
ATOM 3607 O O . ALA C 1 115 ? 38.695 -10.239 -3.290 1.00 12.49 144 ALA C O 1
ATOM 3609 N N . ASN C 1 116 ? 39.869 -8.975 -4.711 1.00 9.38 145 ASN C N 1
ATOM 3610 C CA . ASN C 1 116 ? 38.891 -7.893 -4.791 1.00 10.07 145 ASN C CA 1
ATOM 3611 C C . ASN C 1 116 ? 37.537 -8.417 -5.329 1.00 11.13 145 ASN C C 1
ATOM 3612 O O . ASN C 1 116 ? 36.472 -8.071 -4.819 1.00 12.78 145 ASN C O 1
ATOM 3617 N N . GLU C 1 117 ? 37.612 -9.234 -6.379 1.00 13.35 146 GLU C N 1
ATOM 3618 C CA . GLU C 1 117 ? 36.409 -9.843 -6.993 1.00 13.92 146 GLU C CA 1
ATOM 3619 C C . GLU C 1 117 ? 35.686 -10.715 -5.967 1.00 13.37 146 GLU C C 1
ATOM 3620 O O . GLU C 1 117 ? 34.473 -10.670 -5.823 1.00 15.87 146 GLU C O 1
ATOM 3626 N N . LYS C 1 118 ? 36.457 -11.502 -5.236 1.00 14.47 147 LYS C N 1
ATOM 3627 C CA . LYS C 1 118 ? 35.934 -12.343 -4.190 1.00 13.69 147 LYS C CA 1
ATOM 3628 C C . LYS C 1 118 ? 35.304 -11.556 -3.041 1.00 13.43 147 LYS C C 1
ATOM 3629 O O . LYS C 1 118 ? 34.226 -11.897 -2.585 1.00 14.48 147 LYS C O 1
ATOM 3635 N N . LEU C 1 119 ? 35.934 -10.468 -2.596 1.00 12.75 148 LEU C N 1
ATOM 3636 C CA . LEU C 1 119 ? 35.347 -9.653 -1.520 1.00 11.79 148 LEU C CA 1
ATOM 3637 C C . LEU C 1 119 ? 34.053 -8.988 -1.967 1.00 12.68 148 LEU C C 1
ATOM 3638 O O . LEU C 1 119 ? 33.111 -8.828 -1.148 1.00 14.98 148 LEU C O 1
ATOM 3643 N N . ALA C 1 120 ? 33.988 -8.588 -3.244 1.00 14.56 149 ALA C N 1
ATOM 3644 C CA . ALA C 1 120 ? 32.787 -7.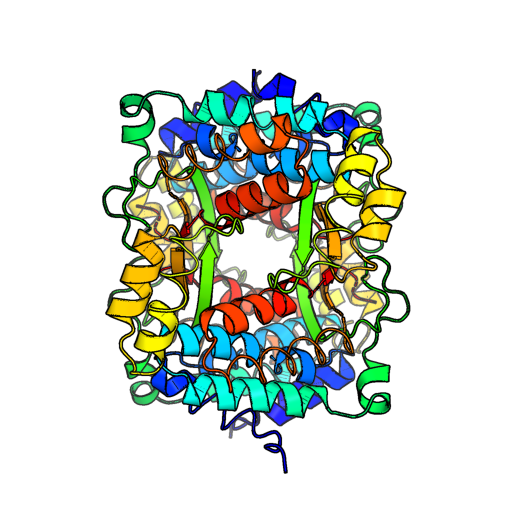937 -3.791 1.00 15.58 149 ALA C CA 1
ATOM 3645 C C . ALA C 1 120 ? 31.559 -8.845 -3.639 1.00 16.08 149 ALA C C 1
ATOM 3646 O O . ALA C 1 120 ? 30.441 -8.348 -3.463 1.00 19.97 149 ALA C O 1
ATOM 3648 N N . LYS C 1 121 ? 31.777 -10.163 -3.694 1.00 18.13 150 LYS C N 1
ATOM 3649 C CA . LYS C 1 121 ? 30.694 -11.140 -3.600 1.00 23.33 150 LYS C CA 1
ATOM 3650 C C . LYS C 1 121 ? 30.558 -11.717 -2.169 1.00 21.08 150 LYS C C 1
ATOM 3651 O O . LYS C 1 121 ? 29.746 -12.628 -1.917 1.00 21.77 150 LYS C O 1
ATOM 3657 N N . GLY C 1 122 ? 31.314 -11.163 -1.217 1.00 19.90 151 GLY C N 1
ATOM 3658 C CA . GLY C 1 122 ? 31.262 -11.643 0.157 1.00 18.80 151 GLY C CA 1
ATOM 3659 C C . GLY C 1 122 ? 32.073 -12.890 0.456 1.00 17.82 151 GLY C C 1
ATOM 3660 O O . GLY C 1 122 ? 31.890 -13.481 1.510 1.00 20.33 151 GLY C O 1
ATOM 3661 N N . ASP C 1 123 ? 32.929 -13.308 -0.477 1.00 16.37 152 ASP C N 1
ATOM 3662 C CA . ASP C 1 123 ? 33.738 -14.522 -0.334 1.00 16.96 152 ASP C CA 1
ATOM 3663 C C . ASP C 1 123 ? 35.052 -14.216 0.391 1.00 17.35 152 ASP C C 1
ATOM 3664 O O . ASP C 1 123 ? 36.139 -14.153 -0.208 1.00 16.04 152 ASP C O 1
ATOM 3669 N N . GLN C 1 124 ? 34.913 -14.060 1.708 1.00 17.35 153 GLN C N 1
ATOM 3670 C CA . GLN C 1 124 ? 36.020 -13.732 2.572 1.00 16.12 153 GLN C CA 1
ATOM 3671 C C . GLN C 1 124 ? 37.112 -14.806 2.517 1.00 16.63 153 GLN C C 1
ATOM 3672 O O . GLN C 1 124 ? 38.300 -14.496 2.359 1.00 16.12 153 GLN C O 1
ATOM 3678 N N . LYS C 1 125 ? 36.725 -16.074 2.669 1.00 15.69 154 LYS C N 1
ATOM 3679 C CA . LYS C 1 125 ? 37.715 -17.159 2.703 1.00 18.47 154 LYS C CA 1
ATOM 3680 C C . LYS C 1 125 ? 38.534 -17.215 1.439 1.00 14.95 154 LYS C C 1
ATOM 3681 O O . LYS C 1 125 ? 39.766 -17.334 1.486 1.00 14.97 154 LYS C O 1
ATOM 3687 N N . GLY C 1 126 ? 37.856 -17.166 0.300 1.00 15.70 155 GLY C N 1
ATOM 3688 C CA . GLY C 1 126 ? 38.540 -17.239 -0.974 1.00 14.42 155 GLY C CA 1
ATOM 3689 C C . GLY C 1 126 ? 39.507 -16.082 -1.168 1.00 11.33 155 GLY C C 1
ATOM 3690 O O . GLY C 1 126 ? 40.621 -16.265 -1.629 1.00 12.80 155 GLY C O 1
ATOM 3691 N N . ALA C 1 127 ? 39.066 -14.899 -0.766 1.00 12.61 156 ALA C N 1
ATOM 3692 C CA . ALA C 1 127 ? 39.874 -13.666 -0.850 1.00 11.21 156 ALA C CA 1
ATOM 3693 C C . ALA C 1 127 ? 41.148 -13.749 0.015 1.00 11.61 156 ALA C C 1
ATOM 3694 O O . ALA C 1 127 ? 42.278 -13.470 -0.434 1.00 11.73 156 ALA C O 1
ATOM 3696 N N . ILE C 1 128 ? 40.978 -14.174 1.262 1.00 11.74 157 ILE C N 1
ATOM 3697 C CA . ILE C 1 128 ? 42.134 -14.273 2.182 1.00 11.83 157 ILE C CA 1
ATOM 3698 C C . ILE C 1 128 ? 43.128 -15.368 1.749 1.00 10.47 157 ILE C C 1
ATOM 3699 O O . ILE C 1 128 ? 44.354 -15.185 1.752 1.00 11.22 157 ILE C O 1
ATOM 3704 N N . ASP C 1 129 ? 42.598 -16.506 1.305 1.00 11.24 158 ASP C N 1
ATOM 3705 C CA . ASP C 1 129 ? 43.471 -17.572 0.775 1.00 11.26 158 ASP C CA 1
ATOM 3706 C C . ASP C 1 129 ? 44.273 -17.098 -0.449 1.00 9.64 158 ASP C C 1
ATOM 3707 O O . ASP C 1 129 ? 45.460 -17.375 -0.584 1.00 13.98 158 ASP C O 1
ATOM 3712 N N . THR C 1 130 ? 43.605 -16.398 -1.360 1.00 11.86 159 THR C N 1
ATOM 3713 C CA . THR C 1 130 ? 44.250 -15.911 -2.577 1.00 11.11 159 THR C CA 1
ATOM 3714 C C . THR C 1 130 ? 45.389 -14.946 -2.253 1.00 9.22 159 THR C C 1
ATOM 3715 O O . THR C 1 130 ? 46.465 -15.017 -2.834 1.00 10.39 159 THR C O 1
ATOM 3719 N N . LEU C 1 131 ? 45.152 -14.073 -1.298 1.00 10.39 160 LEU C N 1
ATOM 3720 C CA . LEU C 1 131 ? 46.189 -13.104 -0.906 1.00 9.49 160 LEU C CA 1
ATOM 3721 C C . LEU C 1 131 ? 47.344 -13.837 -0.208 1.00 9.29 160 LEU C C 1
ATOM 3722 O O . LEU C 1 131 ? 48.503 -13.598 -0.505 1.00 9.58 160 LEU C O 1
ATOM 3727 N N . ARG C 1 132 ? 47.024 -14.745 0.713 1.00 10.67 161 ARG C N 1
ATOM 3728 C CA A ARG C 1 132 ? 48.060 -15.489 1.435 0.50 10.91 161 ARG C CA 1
ATOM 3729 C CA B ARG C 1 132 ? 48.020 -15.528 1.448 0.50 11.10 161 ARG C CA 1
ATOM 3730 C C . ARG C 1 132 ? 48.973 -16.229 0.483 1.00 12.03 161 ARG C C 1
ATOM 3731 O O . ARG C 1 132 ? 50.222 -16.160 0.614 1.00 10.81 161 ARG C O 1
ATOM 3746 N N . LEU C 1 133 ? 48.387 -16.910 -0.502 1.00 13.07 162 LEU C N 1
ATOM 3747 C CA . LEU C 1 133 ? 49.206 -17.633 -1.477 1.00 14.31 162 LEU C CA 1
ATOM 3748 C C . LEU C 1 133 ? 50.139 -16.722 -2.290 1.00 15.03 162 LEU C C 1
ATOM 3749 O O . LEU C 1 133 ? 51.155 -17.196 -2.778 1.00 15.17 162 LEU C O 1
ATOM 3754 N N . ALA C 1 134 ? 49.805 -15.428 -2.419 1.00 13.64 163 ALA C N 1
ATOM 3755 C CA . ALA C 1 134 ? 50.629 -14.429 -3.137 1.00 12.56 163 ALA C CA 1
ATOM 3756 C C . ALA C 1 134 ? 51.620 -13.676 -2.218 1.00 10.16 163 ALA C C 1
ATOM 3757 O O . ALA C 1 134 ? 52.322 -12.752 -2.662 1.00 13.85 163 ALA C O 1
ATOM 3759 N N . GLY C 1 135 ? 51.665 -14.058 -0.953 1.00 10.81 164 GLY C N 1
ATOM 3760 C CA . GLY C 1 135 ? 52.587 -13.449 0.007 1.00 11.00 164 GLY C CA 1
ATOM 3761 C C . GLY C 1 135 ? 52.052 -12.226 0.739 1.00 10.74 164 GLY C C 1
ATOM 3762 O O . GLY C 1 135 ? 52.839 -11.415 1.245 1.00 12.73 164 GLY C O 1
ATOM 3763 N N . ILE C 1 136 ? 50.730 -12.095 0.781 1.00 9.06 165 ILE C N 1
ATOM 3764 C CA . ILE C 1 136 ? 50.052 -10.997 1.470 1.00 9.07 165 ILE C CA 1
ATOM 3765 C C . ILE C 1 136 ? 49.302 -11.612 2.639 1.00 10.05 165 ILE C C 1
ATOM 3766 O O . ILE C 1 136 ? 48.346 -12.379 2.443 1.00 12.11 165 ILE C O 1
ATOM 3771 N N . GLY C 1 137 ? 49.768 -11.294 3.845 1.00 9.83 166 GLY C N 1
ATOM 3772 C CA . GLY C 1 137 ? 49.171 -11.786 5.082 1.00 8.04 166 GLY C CA 1
ATOM 3773 C C . GLY C 1 137 ? 48.196 -10.808 5.719 1.00 10.37 166 GLY C C 1
ATOM 3774 O O . GLY C 1 137 ? 48.425 -9.621 5.773 1.00 10.10 166 GLY C O 1
ATOM 3775 N N . VAL C 1 138 ? 47.075 -11.319 6.173 1.00 10.02 167 VAL C N 1
ATOM 3776 C CA . VAL C 1 138 ? 46.033 -10.463 6.747 1.00 7.30 167 VAL C CA 1
ATOM 3777 C C . VAL C 1 138 ? 45.346 -11.265 7.845 1.00 9.65 167 VAL C C 1
ATOM 3778 O O . VAL C 1 138 ? 44.755 -12.302 7.579 1.00 9.61 167 VAL C O 1
ATOM 3782 N N . ILE C 1 139 ? 45.418 -10.774 9.076 1.00 8.37 168 ILE C N 1
ATOM 3783 C CA . ILE C 1 139 ? 44.675 -11.382 10.191 1.00 8.61 168 ILE C CA 1
ATOM 3784 C C . ILE C 1 139 ? 44.062 -10.273 11.022 1.00 8.35 168 ILE C C 1
ATOM 3785 O O . ILE C 1 139 ? 44.188 -9.078 10.722 1.00 8.16 168 ILE C O 1
ATOM 3790 N N . GLU C 1 140 ? 43.396 -10.688 12.083 1.00 6.16 169 GLU C N 1
ATOM 3791 C CA . GLU C 1 140 ? 42.704 -9.763 12.963 1.00 9.93 169 GLU C CA 1
ATOM 3792 C C . GLU C 1 140 ? 43.405 -9.648 14.311 1.00 10.60 169 GLU C C 1
ATOM 3793 O O . GLU C 1 140 ? 43.725 -10.665 14.930 1.00 12.83 169 GLU C O 1
ATOM 3799 N N . ASN C 1 141 ? 43.667 -8.424 14.767 1.00 8.98 170 ASN C N 1
ATOM 3800 C CA . ASN C 1 141 ? 43.969 -8.174 16.176 1.00 8.40 170 ASN C CA 1
ATOM 3801 C C . ASN C 1 141 ? 42.636 -7.966 16.862 1.00 9.08 170 ASN C C 1
ATOM 3802 O O . ASN C 1 141 ? 41.745 -7.313 16.302 1.00 9.44 170 ASN C O 1
ATOM 3807 N N . GLN C 1 142 ? 42.481 -8.570 18.040 1.00 8.95 171 GLN C N 1
ATOM 3808 C CA . GLN C 1 142 ? 41.271 -8.442 18.821 1.00 7.24 171 GLN C CA 1
ATOM 3809 C C . GLN C 1 142 ? 41.584 -7.910 20.214 1.00 10.91 171 GLN C C 1
ATOM 3810 O O . GLN C 1 142 ? 42.649 -8.198 20.783 1.00 8.87 171 GLN C O 1
ATOM 3816 N N . TYR C 1 143 ? 40.647 -7.127 20.753 1.00 8.06 172 TYR C N 1
ATOM 3817 C CA . TYR C 1 143 ? 40.776 -6.556 22.098 1.00 8.85 172 TYR C CA 1
ATOM 3818 C C . TYR C 1 143 ? 39.617 -7.046 22.941 1.00 7.93 172 TYR C C 1
ATOM 3819 O O . TYR C 1 143 ? 38.469 -6.795 22.612 1.00 8.03 172 TYR C O 1
ATOM 3828 N N . LEU C 1 144 ? 39.953 -7.771 24.010 1.00 7.19 173 LEU C N 1
ATOM 3829 C CA . LEU C 1 144 ? 39.005 -8.520 24.832 1.00 7.29 173 LEU C CA 1
ATOM 3830 C C . LEU C 1 144 ? 38.784 -7.908 26.240 1.00 6.40 173 LEU C C 1
ATOM 3831 O O . LEU C 1 144 ? 39.743 -7.741 26.999 1.00 9.05 173 LEU C O 1
ATOM 3844 N N . PRO C 1 146 ? 36.922 -8.125 29.981 1.00 8.31 175 PRO C N 1
ATOM 3845 C CA . PRO C 1 146 ? 36.217 -8.963 30.961 1.00 7.16 175 PRO C CA 1
ATOM 3846 C C . PRO C 1 146 ? 34.983 -8.191 31.410 1.00 10.36 175 PRO C C 1
ATOM 3847 O O . PRO C 1 146 ? 35.088 -7.137 32.034 1.00 8.27 175 PRO C O 1
ATOM 3851 N N . LEU C 1 147 ? 33.817 -8.747 31.146 1.00 7.63 176 LEU C N 1
ATOM 3852 C CA . LEU C 1 147 ? 32.554 -8.015 31.394 1.00 9.13 176 LEU C CA 1
ATOM 3853 C C . LEU C 1 147 ? 32.306 -7.695 32.860 1.00 8.83 176 LEU C C 1
ATOM 3854 O O . LEU C 1 147 ? 32.115 -6.536 33.234 1.00 11.19 176 LEU C O 1
ATOM 3859 N N . ASN C 1 148 ? 32.282 -8.720 33.717 1.00 8.05 177 ASN C N 1
ATOM 3860 C CA A ASN C 1 148 ? 31.935 -8.461 35.098 0.70 8.47 177 ASN C CA 1
ATOM 3861 C CA B ASN C 1 148 ? 31.952 -8.535 35.139 0.30 7.73 177 ASN C CA 1
ATOM 3862 C C . ASN C 1 148 ? 33.032 -7.728 35.850 1.00 6.70 177 ASN C C 1
ATOM 3863 O O . ASN C 1 148 ? 32.741 -6.873 36.692 1.00 8.96 177 ASN C O 1
ATOM 3872 N N . GLN C 1 149 ? 34.286 -7.982 35.489 1.00 8.30 178 GLN C N 1
ATOM 3873 C CA . GLN C 1 149 ? 35.386 -7.314 36.157 1.00 8.34 178 GLN C CA 1
ATOM 3874 C C . GLN C 1 149 ? 35.442 -5.828 35.764 1.00 8.68 178 GLN C C 1
ATOM 3875 O O . GLN C 1 149 ? 35.772 -4.971 36.594 1.00 9.02 178 GLN C O 1
ATOM 3881 N N . THR C 1 150 ? 35.137 -5.521 34.507 1.00 7.81 179 THR C N 1
ATOM 3882 C CA . THR C 1 150 ? 35.081 -4.096 34.112 1.00 8.29 179 THR C CA 1
ATOM 3883 C C . THR C 1 150 ? 33.866 -3.400 34.758 1.00 8.55 179 THR C C 1
ATOM 3884 O O . THR C 1 150 ? 33.988 -2.272 35.194 1.00 9.48 179 THR C O 1
ATOM 3888 N N . ARG C 1 151 ? 32.708 -4.064 34.831 1.00 8.84 180 ARG C N 1
ATOM 3889 C CA . ARG C 1 151 ? 31.584 -3.515 35.616 1.00 9.30 180 ARG C CA 1
ATOM 3890 C C . ARG C 1 151 ? 32.014 -3.143 37.058 1.00 8.78 180 ARG C C 1
ATOM 3891 O O . ARG C 1 151 ? 31.747 -2.015 37.557 1.00 9.52 180 ARG C O 1
ATOM 3899 N N . LYS C 1 152 ? 32.678 -4.093 37.703 1.00 9.51 181 LYS C N 1
ATOM 3900 C CA A LYS C 1 152 ? 33.145 -3.972 39.086 0.70 10.57 181 LYS C CA 1
ATOM 3901 C CA B LYS C 1 152 ? 33.117 -3.940 39.089 0.30 10.15 181 LYS C CA 1
ATOM 3902 C C . LYS C 1 152 ? 34.141 -2.810 39.199 1.00 9.54 181 LYS C C 1
ATOM 3903 O O . LYS C 1 152 ? 34.054 -1.975 40.133 1.00 10.14 181 LYS C O 1
ATOM 3914 N N . ALA C 1 153 ? 35.075 -2.740 38.254 1.00 9.39 182 ALA C N 1
ATOM 3915 C CA . ALA C 1 153 ? 36.091 -1.662 38.341 1.00 6.54 182 ALA C CA 1
ATOM 3916 C C . ALA C 1 153 ? 35.461 -0.284 38.190 1.00 8.12 182 ALA C C 1
ATOM 3917 O O . ALA C 1 153 ? 35.830 0.691 38.885 1.00 8.31 182 ALA C O 1
ATOM 3919 N N . VAL C 1 154 ? 34.492 -0.182 37.289 1.00 8.35 183 VAL C N 1
ATOM 3920 C CA . VAL C 1 154 ? 33.817 1.101 37.060 1.00 8.39 183 VAL C CA 1
ATOM 3921 C C . VAL C 1 154 ? 33.009 1.505 38.305 1.00 7.69 183 VAL C C 1
ATOM 3922 O O . VAL C 1 154 ? 33.099 2.647 38.749 1.00 8.64 183 VAL C O 1
ATOM 3926 N N . ALA C 1 155 ? 32.262 0.563 38.896 1.00 9.76 184 ALA C N 1
ATOM 3927 C CA . ALA C 1 155 ? 31.521 0.872 40.134 1.00 9.44 184 ALA C CA 1
ATOM 3928 C C . ALA C 1 155 ? 32.478 1.311 41.252 1.00 8.47 184 ALA C C 1
ATOM 3929 O O . ALA C 1 155 ? 32.173 2.237 42.023 1.00 9.27 184 ALA C O 1
ATOM 3931 N N . GLN C 1 156 ? 33.601 0.607 41.387 1.00 8.14 185 GLN C N 1
ATOM 3932 C CA . GLN C 1 156 ? 34.567 0.943 42.394 1.00 9.93 185 GLN C CA 1
ATOM 3933 C C . GLN C 1 156 ? 35.096 2.375 42.197 1.00 9.60 185 GLN C C 1
ATOM 3934 O O . GLN C 1 156 ? 35.284 3.149 43.137 1.00 11.17 185 GLN C O 1
ATOM 3940 N N . SER C 1 157 ? 35.359 2.702 40.945 1.00 8.52 186 SER C N 1
ATOM 3941 C CA A SER C 1 157 ? 35.834 4.034 40.572 0.70 7.96 186 SER C CA 1
ATOM 3942 C CA B SER C 1 157 ? 35.835 4.042 40.567 0.30 8.24 186 SER C CA 1
ATOM 3943 C C . SER C 1 157 ? 34.789 5.105 40.887 1.00 8.12 186 SER C C 1
ATOM 3944 O O . SER C 1 157 ? 35.125 6.199 41.367 1.00 9.83 186 SER C O 1
ATOM 3949 N N . GLN C 1 158 ? 33.524 4.801 40.616 1.00 8.37 187 GLN C N 1
ATOM 3950 C CA . GLN C 1 158 ? 32.422 5.727 40.953 1.00 7.22 187 GLN C CA 1
ATOM 3951 C C . GLN C 1 158 ? 32.433 6.057 42.444 1.00 8.72 187 GLN C C 1
ATOM 3952 O O . GLN C 1 158 ? 32.287 7.229 42.860 1.00 10.21 187 GLN C O 1
ATOM 3958 N N . GLU C 1 159 ? 32.594 5.029 43.268 1.00 8.40 188 GLU C N 1
ATOM 3959 C CA . GLU C 1 159 ? 32.615 5.245 44.708 1.00 9.51 188 GLU C CA 1
ATOM 3960 C C . GLU C 1 159 ? 33.824 6.059 45.157 1.00 9.00 188 GLU C C 1
ATOM 3961 O O . GLU C 1 159 ? 33.699 6.947 46.003 1.00 10.40 188 GLU C O 1
ATOM 3967 N N . LEU C 1 160 ? 34.985 5.808 44.570 1.00 7.49 189 LEU C N 1
ATOM 3968 C CA . LEU C 1 160 ? 36.159 6.553 44.940 1.00 8.86 189 LEU C CA 1
ATOM 3969 C C . LEU C 1 160 ? 36.034 8.019 44.491 1.00 10.10 189 LEU C C 1
ATOM 3970 O O . LEU C 1 160 ? 36.417 8.918 45.251 1.00 10.07 189 LEU C O 1
ATOM 3975 N N . LEU C 1 161 ? 35.490 8.266 43.300 1.00 9.99 190 LEU C N 1
ATOM 3976 C CA . LEU C 1 161 ? 35.262 9.658 42.855 1.00 10.04 190 LEU C CA 1
ATOM 3977 C C . LEU C 1 161 ? 34.349 10.412 43.848 1.00 11.52 190 LEU C C 1
ATOM 3978 O O . LEU C 1 161 ? 34.645 11.536 44.243 1.00 11.15 190 LEU C O 1
ATOM 3983 N N . LYS C 1 162 ? 33.249 9.778 44.242 1.00 11.67 191 LYS C N 1
ATOM 3984 C CA A LYS C 1 162 ? 32.331 10.348 45.252 0.70 12.86 191 LYS C CA 1
ATOM 3985 C CA B LYS C 1 162 ? 32.332 10.351 45.232 0.30 10.96 191 LYS C CA 1
ATOM 3986 C C . LYS C 1 162 ? 33.048 10.755 46.530 1.00 11.16 191 LYS C C 1
ATOM 3987 O O . LYS C 1 162 ? 32.689 11.774 47.170 1.00 14.26 191 LYS C O 1
ATOM 3998 N N . ALA C 1 163 ? 34.041 9.966 46.923 1.00 10.36 192 ALA C N 1
ATOM 3999 C CA . ALA C 1 163 ? 34.822 10.179 48.131 1.00 12.75 192 ALA C CA 1
ATOM 4000 C C . ALA C 1 163 ? 35.949 11.179 47.925 1.00 11.60 192 ALA C C 1
ATOM 40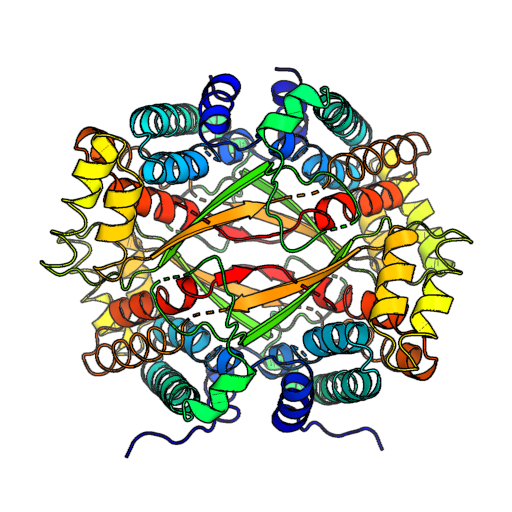01 O O . ALA C 1 163 ? 36.722 11.453 48.853 1.00 13.71 192 ALA C O 1
ATOM 4003 N N . GLY C 1 164 ? 36.050 11.722 46.714 1.00 10.53 193 GLY C N 1
ATOM 4004 C CA . GLY C 1 164 ? 37.110 12.652 46.365 1.00 9.62 193 GLY C CA 1
ATOM 4005 C C . GLY C 1 164 ? 38.496 12.037 46.177 1.00 9.31 193 GLY C C 1
ATOM 4006 O O . GLY C 1 164 ? 39.515 12.770 46.144 1.00 9.79 193 GLY C O 1
ATOM 4007 N N . LYS C 1 165 ? 38.552 10.719 46.024 1.00 7.72 194 LYS C N 1
ATOM 4008 C CA . LYS C 1 165 ? 39.823 9.979 45.927 1.00 10.24 194 LYS C CA 1
ATOM 4009 C C . LYS C 1 165 ? 40.170 9.800 44.455 1.00 8.07 194 LYS C C 1
ATOM 4010 O O . LYS C 1 165 ? 40.066 8.722 43.876 1.00 7.20 194 LYS C O 1
ATOM 4016 N N . TYR C 1 166 ? 40.565 10.912 43.860 1.00 7.83 195 TYR C N 1
ATOM 4017 C CA . TYR C 1 166 ? 40.728 11.001 42.412 1.00 8.33 195 TYR C CA 1
ATOM 4018 C C . TYR C 1 166 ? 41.891 10.169 41.930 1.00 6.44 195 TYR C C 1
ATOM 4019 O O . TYR C 1 166 ? 41.762 9.421 40.948 1.00 8.11 195 TYR C O 1
ATOM 4028 N N . TYR C 1 167 ? 43.034 10.328 42.569 1.00 7.15 196 TYR C N 1
ATOM 4029 C CA . TYR C 1 167 ? 44.216 9.566 42.158 1.00 7.99 196 TYR C CA 1
ATOM 4030 C C . TYR C 1 167 ? 43.942 8.055 42.191 1.00 8.17 196 TYR C C 1
ATOM 4031 O O . TYR C 1 167 ? 44.286 7.305 41.244 1.00 7.81 196 TYR C O 1
ATOM 4040 N N . GLU C 1 168 ? 43.321 7.605 43.273 1.00 6.89 197 GLU C N 1
ATOM 4041 C CA . GLU C 1 168 ? 42.964 6.208 43.453 1.00 9.35 197 GLU C CA 1
ATOM 4042 C C . GLU C 1 168 ? 41.982 5.717 42.389 1.00 8.01 197 GLU C C 1
ATOM 4043 O O . GLU C 1 168 ? 42.119 4.604 41.820 1.00 8.31 197 GLU C O 1
ATOM 4049 N N . ALA C 1 169 ? 40.953 6.508 42.129 1.00 6.16 198 ALA C N 1
ATOM 4050 C CA . ALA C 1 169 ? 40.009 6.178 41.071 1.00 8.12 198 ALA C CA 1
ATOM 4051 C C . ALA C 1 169 ? 40.740 6.040 39.729 1.00 7.43 198 ALA C C 1
ATOM 4052 O O . ALA C 1 169 ? 40.446 5.131 38.929 1.00 7.98 198 ALA C O 1
ATOM 4054 N N . ASN C 1 170 ? 41.653 6.961 39.446 1.00 5.96 199 ASN C N 1
ATOM 4055 C CA . ASN C 1 170 ? 42.474 6.878 38.245 1.00 6.98 199 ASN C CA 1
ATOM 4056 C C . ASN C 1 170 ? 43.198 5.531 38.119 1.00 7.19 199 ASN C C 1
ATOM 4057 O O . ASN C 1 170 ? 43.197 4.936 37.032 1.00 8.07 199 ASN C O 1
ATOM 4062 N N . LEU C 1 171 ? 43.743 5.023 39.224 1.00 8.38 200 LEU C N 1
ATOM 4063 C CA . LEU C 1 171 ? 44.477 3.747 39.180 1.00 6.16 200 LEU C CA 1
ATOM 4064 C C . LEU C 1 171 ? 43.525 2.557 39.002 1.00 5.92 200 LEU C C 1
ATOM 4065 O O . LEU C 1 171 ? 43.845 1.606 38.294 1.00 7.17 200 LEU C O 1
ATOM 4070 N N . VAL C 1 172 ? 42.344 2.620 39.623 1.00 6.09 201 VAL C N 1
ATOM 4071 C CA . VAL C 1 172 ? 41.343 1.572 39.407 1.00 7.69 201 VAL C CA 1
ATOM 4072 C C . VAL C 1 172 ? 40.956 1.535 37.914 1.00 8.18 201 VAL C C 1
ATOM 4073 O O . VAL C 1 172 ? 40.892 0.469 37.265 1.00 7.49 201 VAL C O 1
ATOM 4077 N N . LEU C 1 173 ? 40.737 2.724 37.340 1.00 6.55 202 LEU C N 1
ATOM 4078 C CA . LEU C 1 173 ? 40.447 2.815 35.901 1.00 7.30 202 LEU C CA 1
ATOM 4079 C C . LEU C 1 173 ? 41.639 2.329 35.024 1.00 6.93 202 LEU C C 1
ATOM 4080 O O . LEU C 1 173 ? 41.447 1.628 34.014 1.00 8.34 202 LEU C O 1
ATOM 4085 N N . LYS C 1 174 ? 42.860 2.652 35.446 1.00 6.42 203 LYS C N 1
ATOM 4086 C CA A LYS C 1 174 ? 44.068 2.163 34.772 0.50 6.00 203 LYS C CA 1
ATOM 4087 C CA B LYS C 1 174 ? 44.083 2.160 34.779 0.50 5.94 203 LYS C CA 1
ATOM 4088 C C . LYS C 1 174 ? 44.074 0.628 34.765 1.00 7.94 203 LYS C C 1
ATOM 4089 O O . LYS C 1 174 ? 44.330 -0.025 33.723 1.00 6.13 203 LYS C O 1
ATOM 4100 N N . GLY C 1 175 ? 43.754 0.045 35.907 1.00 6.71 204 GLY C N 1
ATOM 4101 C CA . GLY C 1 175 ? 43.657 -1.416 36.018 1.00 8.04 204 GLY C CA 1
ATOM 4102 C C . GLY C 1 175 ? 42.593 -1.958 35.071 1.00 6.96 204 GLY C C 1
ATOM 4103 O O . GLY C 1 175 ? 42.817 -2.951 34.392 1.00 8.79 204 GLY C O 1
ATOM 4104 N N . ALA C 1 176 ? 41.433 -1.293 34.994 1.00 7.05 205 ALA C N 1
ATOM 4105 C CA . ALA C 1 176 ? 40.398 -1.715 34.036 1.00 6.11 205 ALA C CA 1
ATOM 4106 C C . ALA C 1 176 ? 40.965 -1.722 32.600 1.00 7.45 205 ALA C C 1
ATOM 4107 O O . ALA C 1 176 ? 40.749 -2.659 31.816 1.00 8.82 205 ALA C O 1
ATOM 4109 N N . GLU C 1 177 ? 41.724 -0.688 32.254 1.00 6.99 206 GLU C N 1
ATOM 4110 C CA . GLU C 1 177 ? 42.360 -0.619 30.923 1.00 5.78 206 GLU C CA 1
ATOM 4111 C C . GLU C 1 177 ? 43.375 -1.741 30.700 1.00 6.37 206 GLU C C 1
ATOM 4112 O O . GLU C 1 177 ? 43.399 -2.376 29.641 1.00 8.19 206 GLU C O 1
ATOM 4118 N N . GLU C 1 178 ? 44.159 -2.016 31.726 1.00 7.50 207 GLU C N 1
ATOM 4119 C CA . GLU C 1 178 ? 45.137 -3.109 31.715 1.00 9.07 207 GLU C CA 1
ATOM 4120 C C . GLU C 1 178 ? 44.528 -4.505 31.676 1.00 6.79 207 GLU C C 1
ATOM 4121 O O . GLU C 1 178 ? 45.249 -5.462 31.353 1.00 8.21 207 GLU C O 1
ATOM 4127 N N . GLY C 1 179 ? 43.241 -4.602 32.009 1.00 7.22 208 GLY C N 1
ATOM 4128 C CA . GLY C 1 179 ? 42.464 -5.829 31.915 1.00 7.62 208 GLY C CA 1
ATOM 4129 C C . GLY C 1 179 ? 42.013 -6.177 30.516 1.00 6.76 208 GLY C C 1
ATOM 4130 O O . GLY C 1 179 ? 41.483 -7.276 30.293 1.00 7.84 208 GLY C O 1
ATOM 4131 N N . ILE C 1 180 ? 42.204 -5.275 29.539 1.00 7.91 209 ILE C N 1
ATOM 4132 C CA . ILE C 1 180 ? 41.891 -5.579 28.161 1.00 8.60 209 ILE C CA 1
ATOM 4133 C C . ILE C 1 180 ? 43.013 -6.477 27.639 1.00 8.65 209 ILE C C 1
ATOM 4134 O O . ILE C 1 180 ? 44.188 -6.091 27.568 1.00 9.54 209 ILE C O 1
ATOM 4139 N N . VAL C 1 181 ? 42.629 -7.678 27.254 1.00 7.60 210 VAL C N 1
ATOM 4140 C CA . VAL C 1 181 ? 43.551 -8.676 26.705 1.00 9.20 210 VAL C CA 1
ATOM 4141 C C . VAL C 1 181 ? 43.675 -8.564 25.184 1.00 9.29 210 VAL C C 1
ATOM 4142 O O . VAL C 1 181 ? 42.675 -8.452 24.461 1.00 7.64 210 VAL C O 1
ATOM 4146 N N . VAL C 1 182 ? 44.915 -8.566 24.715 1.00 8.95 211 VAL C N 1
ATOM 4147 C CA A VAL C 1 182 ? 45.165 -8.511 23.294 0.50 11.01 211 VAL C CA 1
ATOM 4148 C CA B VAL C 1 182 ? 45.233 -8.509 23.293 0.50 10.76 211 VAL C CA 1
ATOM 4149 C C . VAL C 1 182 ? 45.263 -9.938 22.736 1.00 10.38 211 VAL C C 1
ATOM 4150 O O . VAL C 1 182 ? 45.810 -10.841 23.370 1.00 12.25 211 VAL C O 1
ATOM 4157 N N . ASP C 1 183 ? 44.661 -10.150 21.580 1.00 9.82 212 ASP C N 1
ATOM 4158 C CA . ASP C 1 183 ? 44.663 -11.466 20.945 1.00 9.66 212 ASP C CA 1
ATOM 4159 C C . ASP C 1 183 ? 44.713 -11.283 19.438 1.00 9.75 212 ASP C C 1
ATOM 4160 O O . ASP C 1 183 ? 44.548 -10.177 18.915 1.00 9.75 212 ASP C O 1
ATOM 4165 N N . SER C 1 184 ? 45.027 -12.343 18.742 1.00 11.39 213 SER C N 1
ATOM 4166 C CA A SER C 1 184 ? 44.964 -12.352 17.287 0.70 11.13 213 SER C CA 1
ATOM 4167 C CA B SER C 1 184 ? 44.954 -12.349 17.289 0.30 10.87 213 SER C CA 1
ATOM 4168 C C . SER C 1 184 ? 44.157 -13.545 16.833 1.00 12.93 213 SER C C 1
ATOM 4169 O O . SER C 1 184 ? 44.110 -14.562 17.503 1.00 12.37 213 SER C O 1
ATOM 4174 N N . GLU C 1 185 ? 43.537 -13.421 15.674 1.00 10.74 214 GLU C N 1
ATOM 4175 C CA . GLU C 1 185 ? 42.842 -14.544 15.097 1.00 13.31 214 GLU C CA 1
ATOM 4176 C C . GLU C 1 185 ? 42.839 -14.412 13.591 1.00 13.49 214 GLU C C 1
ATOM 4177 O O . GLU C 1 185 ? 42.809 -13.306 13.052 1.00 9.49 214 GLU C O 1
ATOM 4191 N N . LEU C 1 187 ? 41.135 -14.435 9.953 1.00 14.59 216 LEU C N 1
ATOM 4192 C CA . LEU C 1 187 ? 39.875 -13.882 9.485 1.00 17.40 216 LEU C CA 1
ATOM 4193 C C . LEU C 1 187 ? 38.820 -14.936 9.191 1.00 21.26 216 LEU C C 1
ATOM 4194 O O . LEU C 1 187 ? 37.639 -14.688 9.420 1.00 28.53 216 LEU C O 1
ATOM 4199 N N . VAL C 1 188 ? 39.247 -16.082 8.675 1.00 25.20 217 VAL C N 1
ATOM 4200 C CA . VAL C 1 188 ? 38.356 -17.236 8.461 1.00 31.05 217 VAL C CA 1
ATOM 4201 C C . VAL C 1 188 ? 37.632 -17.668 9.762 1.00 32.86 217 VAL C C 1
ATOM 4202 O O . VAL C 1 188 ? 36.521 -17.175 10.094 1.00 35.91 217 VAL C O 1
ATOM 4206 N N . ALA D 1 13 ? 23.642 7.922 21.821 1.00 32.26 42 ALA D N 1
ATOM 4207 C CA . ALA D 1 13 ? 23.168 9.335 21.946 1.00 31.17 42 ALA D CA 1
ATOM 4208 C C . ALA D 1 13 ? 23.760 9.985 23.190 1.00 27.52 42 ALA D C 1
ATOM 4209 O O . ALA D 1 13 ? 24.453 11.017 23.089 1.00 23.62 42 ALA D O 1
ATOM 4211 N N . ALA D 1 14 ? 23.448 9.389 24.353 1.00 24.76 43 ALA D N 1
ATOM 4212 C CA . ALA D 1 14 ? 24.000 9.824 25.657 1.00 21.12 43 ALA D CA 1
ATOM 4213 C C . ALA D 1 14 ? 25.536 9.804 25.630 1.00 14.59 43 ALA D C 1
ATOM 4214 O O . ALA D 1 14 ? 26.178 10.822 25.923 1.00 14.14 43 ALA D O 1
ATOM 4216 N N . THR D 1 15 ? 26.111 8.672 25.235 1.00 14.44 44 THR D N 1
ATOM 4217 C CA . THR D 1 15 ? 27.580 8.567 25.087 1.00 12.29 44 THR D CA 1
ATOM 4218 C C . THR D 1 15 ? 28.139 9.609 24.157 1.00 13.53 44 THR D C 1
ATOM 4219 O O . THR D 1 15 ? 29.173 10.195 24.428 1.00 10.60 44 THR D O 1
ATOM 4223 N N . THR D 1 16 ? 27.461 9.856 23.041 1.00 11.74 45 THR D N 1
ATOM 4224 C CA . THR D 1 16 ? 27.987 10.801 22.056 1.00 13.62 45 THR D CA 1
ATOM 4225 C C . THR D 1 16 ? 28.061 12.222 22.645 1.00 11.47 45 THR D C 1
ATOM 4226 O O . THR D 1 16 ? 29.045 12.943 22.484 1.00 10.22 45 THR D O 1
ATOM 4230 N N . GLN D 1 17 ? 27.006 12.615 23.349 1.00 12.36 46 GLN D N 1
ATOM 4231 C CA . GLN D 1 17 ? 26.960 13.925 24.011 1.00 13.64 46 GLN D CA 1
ATOM 4232 C C . GLN D 1 17 ? 27.992 14.034 25.098 1.00 10.86 46 GLN D C 1
ATOM 4233 O O . GLN D 1 17 ? 28.684 15.048 25.217 1.00 10.14 46 GLN D O 1
ATOM 4239 N N . VAL D 1 18 ? 28.067 12.992 25.921 1.00 9.87 47 VAL D N 1
ATOM 4240 C CA . VAL D 1 18 ? 29.005 12.984 27.049 1.00 9.72 47 VAL D CA 1
ATOM 4241 C C . VAL D 1 18 ? 30.441 13.089 26.565 1.00 8.71 47 VAL D C 1
ATOM 4242 O O . VAL D 1 18 ? 31.234 13.890 27.093 1.00 8.83 47 VAL D O 1
ATOM 4246 N N . GLN D 1 19 ? 30.792 12.265 25.578 1.00 8.91 48 GLN D N 1
ATOM 4247 C CA . GLN D 1 19 ? 32.155 12.281 25.038 1.00 10.23 48 GLN D CA 1
ATOM 4248 C C . GLN D 1 19 ? 32.480 13.599 24.364 1.00 10.23 48 GLN D C 1
ATOM 4249 O O . GLN D 1 19 ? 33.593 14.100 24.502 1.00 10.30 48 GLN D O 1
ATOM 4255 N N . LYS D 1 20 ? 31.524 14.179 23.629 1.00 9.02 49 LYS D N 1
ATOM 4256 C CA A LYS D 1 20 ? 31.791 15.447 22.943 0.50 9.21 49 LYS D CA 1
ATOM 4257 C CA B LYS D 1 20 ? 31.760 15.453 22.950 0.50 9.42 49 LYS D CA 1
ATOM 4258 C C . LYS D 1 20 ? 32.043 16.570 23.955 1.00 9.87 49 LYS D C 1
ATOM 4259 O O . LYS D 1 20 ? 32.981 17.324 23.807 1.00 10.71 49 LYS D O 1
ATOM 4270 N N . GLU D 1 21 ? 31.215 16.679 24.994 1.00 8.79 50 GLU D N 1
ATOM 4271 C CA . GLU D 1 21 ? 31.437 17.717 25.968 1.00 10.47 50 GLU D CA 1
ATOM 4272 C C . GLU D 1 21 ? 32.772 17.531 26.687 1.00 10.69 50 GLU D C 1
ATOM 4273 O O . GLU D 1 21 ? 33.546 18.470 26.809 1.00 11.75 50 GLU D O 1
ATOM 4279 N N . ALA D 1 22 ? 33.057 16.309 27.145 1.00 11.11 51 ALA D N 1
ATOM 4280 C CA . ALA D 1 22 ? 34.327 16.036 27.832 1.00 10.15 51 ALA D CA 1
ATOM 4281 C C . ALA D 1 22 ? 35.556 16.343 26.972 1.00 8.55 51 ALA D C 1
ATOM 4282 O O . ALA D 1 22 ? 36.525 16.975 27.429 1.00 10.83 51 ALA D O 1
ATOM 4284 N N . ALA D 1 23 ? 35.510 15.894 25.722 1.00 8.90 52 ALA D N 1
ATOM 4285 C CA . ALA D 1 23 ? 36.617 16.066 24.796 1.00 10.71 52 ALA D CA 1
ATOM 4286 C C . ALA D 1 23 ? 36.805 17.543 24.465 1.00 9.70 52 ALA D C 1
ATOM 4287 O O . ALA D 1 23 ? 37.940 18.040 24.436 1.00 9.97 52 ALA D O 1
ATOM 4289 N N . ASP D 1 24 ? 35.704 18.266 24.267 1.00 10.80 53 ASP D N 1
ATOM 4290 C CA . ASP D 1 24 ? 35.786 19.713 24.023 1.00 11.87 53 ASP D CA 1
ATOM 4291 C C . ASP D 1 24 ? 36.558 20.425 25.143 1.00 12.81 53 ASP D C 1
ATOM 4292 O O . ASP D 1 24 ? 37.447 21.234 24.859 1.00 13.42 53 ASP D O 1
ATOM 4297 N N . VAL D 1 25 ? 36.249 20.113 26.398 1.00 11.04 54 VAL D N 1
ATOM 4298 C CA . VAL D 1 25 ? 36.909 20.797 27.523 1.00 12.83 54 VAL D CA 1
ATOM 4299 C C . VAL D 1 25 ? 38.346 20.306 27.746 1.00 11.29 54 VAL D C 1
ATOM 4300 O O . VAL D 1 25 ? 39.126 20.942 28.470 1.00 13.15 54 VAL D O 1
ATOM 4304 N N . LEU D 1 26 ? 38.692 19.160 27.149 1.00 10.86 55 LEU D N 1
ATOM 4305 C CA . LEU D 1 26 ? 40.065 18.644 27.164 1.00 11.34 55 LEU D CA 1
ATOM 4306 C C . LEU D 1 26 ? 40.860 19.095 25.944 1.00 12.56 55 LEU D C 1
ATOM 4307 O O . LEU D 1 26 ? 41.990 18.671 25.761 1.00 12.07 55 LEU D O 1
ATOM 4312 N N . GLN D 1 27 ? 40.250 19.891 25.071 1.00 11.62 56 GLN D N 1
ATOM 4313 C CA . GLN D 1 27 ? 40.879 20.268 23.792 1.00 15.02 56 GLN D CA 1
ATOM 4314 C C . GLN D 1 27 ? 41.324 19.035 22.965 1.00 12.31 56 GLN D C 1
ATOM 4315 O O . GLN D 1 27 ? 42.395 18.983 22.398 1.00 14.75 56 GLN D O 1
ATOM 4321 N N . VAL D 1 28 ? 40.463 18.033 22.916 1.00 8.39 57 VAL D N 1
ATOM 4322 C CA . VAL D 1 28 ? 40.676 16.846 22.098 1.00 7.35 57 VAL D CA 1
ATOM 4323 C C . VAL D 1 28 ? 39.521 16.755 21.110 1.00 8.67 57 VAL D C 1
ATOM 4324 O O . VAL D 1 28 ? 38.349 16.874 21.489 1.00 9.68 57 VAL D O 1
ATOM 4328 N N . ALA D 1 29 ? 39.851 16.602 19.828 1.00 7.39 58 ALA D N 1
ATOM 4329 C CA . ALA D 1 29 ? 38.854 16.482 18.786 1.00 8.91 58 ALA D CA 1
ATOM 4330 C C . ALA D 1 29 ? 38.347 15.039 18.633 1.00 8.93 58 ALA D C 1
ATOM 4331 O O . ALA D 1 29 ? 38.794 14.295 17.756 1.00 9.79 58 ALA D O 1
ATOM 4333 N N . VAL D 1 30 ? 37.391 14.650 19.471 1.00 9.73 59 VAL D N 1
ATOM 4334 C CA . VAL D 1 30 ? 36.805 13.311 19.396 1.00 9.52 59 VAL D CA 1
ATOM 4335 C C . VAL D 1 30 ? 36.193 13.003 18.022 1.00 8.51 59 VAL D C 1
ATOM 4336 O O . VAL D 1 30 ? 36.107 11.834 17.592 1.00 9.46 59 VAL D O 1
ATOM 4340 N N . GLN D 1 31 ? 35.746 14.046 17.318 1.00 8.58 60 GLN D N 1
ATOM 4341 C CA . GLN D 1 31 ? 35.262 13.883 15.942 1.00 10.99 60 GLN D CA 1
ATOM 4342 C C . GLN D 1 31 ? 36.345 13.256 15.027 1.00 9.23 60 GLN D C 1
ATOM 4343 O O . GLN D 1 31 ? 36.047 12.402 14.162 1.00 9.24 60 GLN D O 1
ATOM 4349 N N . GLY D 1 32 ? 37.610 13.635 15.256 1.00 7.66 61 GLY D N 1
ATOM 4350 C CA . GLY D 1 32 ? 38.740 13.022 14.553 1.00 9.18 61 GLY D CA 1
ATOM 4351 C C . GLY D 1 32 ? 38.994 11.583 14.980 1.00 8.67 61 GLY D C 1
ATOM 4352 O O . GLY D 1 32 ? 39.196 10.705 14.147 1.00 8.39 61 GLY D O 1
ATOM 4353 N N . ALA D 1 33 ? 38.958 11.327 16.281 1.00 8.39 62 ALA D N 1
ATOM 4354 C CA . ALA D 1 33 ? 39.037 9.945 16.797 1.00 6.59 62 ALA D CA 1
ATOM 4355 C C . ALA D 1 33 ? 37.955 9.079 16.134 1.00 7.33 62 ALA D C 1
ATOM 4356 O O . ALA D 1 33 ? 38.213 7.944 15.762 1.00 8.70 62 ALA D O 1
ATOM 4358 N N . ASN D 1 34 ? 36.751 9.626 16.009 1.00 7.96 63 ASN D N 1
ATOM 4359 C CA . ASN D 1 34 ? 35.637 8.901 15.402 1.00 7.22 63 ASN D CA 1
ATOM 4360 C C . ASN D 1 34 ? 35.867 8.656 13.912 1.00 6.18 63 ASN D C 1
ATOM 4361 O O . ASN D 1 34 ? 35.565 7.576 13.421 1.00 8.77 63 ASN D O 1
ATOM 4366 N N . ALA D 1 35 ? 36.406 9.638 13.194 1.00 7.16 64 ALA D N 1
ATOM 4367 C CA . ALA D 1 35 ? 36.734 9.437 11.779 1.00 7.68 64 ALA D CA 1
ATOM 4368 C C . ALA D 1 35 ? 37.782 8.330 11.667 1.00 7.43 64 ALA D C 1
ATOM 4369 O O . ALA D 1 35 ? 37.712 7.472 10.793 1.00 7.32 64 ALA D O 1
ATOM 4379 N N . ARG D 1 37 ? 38.309 5.880 13.813 1.00 7.61 66 ARG D N 1
ATOM 4380 C CA . ARG D 1 37 ? 37.631 4.613 14.108 1.00 8.64 66 ARG D CA 1
ATOM 4381 C C . ARG D 1 37 ? 36.776 4.132 12.906 1.00 7.18 66 ARG D C 1
ATOM 4382 O O . ARG D 1 37 ? 36.755 2.933 12.600 1.00 8.76 66 ARG D O 1
ATOM 4390 N N . ASP D 1 38 ? 36.087 5.045 12.216 1.00 8.18 67 ASP D N 1
ATOM 4391 C CA . ASP D 1 38 ? 35.384 4.688 10.977 1.00 8.25 67 ASP D CA 1
ATOM 4392 C C . ASP D 1 38 ? 36.352 4.029 9.997 1.00 8.36 67 ASP D C 1
ATOM 4393 O O . ASP D 1 38 ? 36.010 3.040 9.376 1.00 9.28 67 ASP D O 1
ATOM 4398 N N . ILE D 1 39 ? 37.525 4.636 9.814 1.00 7.13 68 ILE D N 1
ATOM 4399 C CA . ILE D 1 39 ? 38.595 4.120 8.924 1.00 7.63 68 ILE D CA 1
ATOM 4400 C C . ILE D 1 39 ? 39.057 2.707 9.309 1.00 8.93 68 ILE D C 1
ATOM 4401 O O . ILE D 1 39 ? 39.115 1.807 8.464 1.00 9.32 68 ILE D O 1
ATOM 4406 N N . GLN D 1 40 ? 39.365 2.540 10.590 1.00 8.71 69 GLN D N 1
ATOM 4407 C CA . GLN D 1 40 ? 39.720 1.264 11.180 1.00 6.39 69 GLN D CA 1
ATOM 4408 C C . GLN D 1 40 ? 38.651 0.197 10.856 1.00 5.42 69 GLN D C 1
ATOM 4409 O O . GLN D 1 40 ? 38.973 -0.900 10.396 1.00 7.45 69 GLN D O 1
ATOM 4415 N N . PHE D 1 41 ? 37.393 0.534 11.129 1.00 6.28 70 PHE D N 1
ATOM 4416 C CA . PHE D 1 41 ? 36.277 -0.383 10.884 1.00 7.81 70 PHE D CA 1
ATOM 4417 C C . PHE D 1 41 ? 36.066 -0.667 9.388 1.00 7.60 70 PHE D C 1
ATOM 4418 O O . PHE D 1 41 ? 35.684 -1.777 9.004 1.00 7.71 70 PHE D O 1
ATOM 4426 N N . ALA D 1 42 ? 36.328 0.330 8.553 1.00 6.90 71 ALA D N 1
ATOM 4427 C CA . ALA D 1 42 ? 36.249 0.161 7.104 1.00 7.00 71 ALA D CA 1
ATOM 4428 C C . ALA D 1 42 ? 37.226 -0.901 6.626 1.00 7.96 71 ALA D C 1
ATOM 4429 O O . ALA D 1 42 ? 36.881 -1.799 5.837 1.00 8.31 71 ALA D O 1
ATOM 4431 N N . ARG D 1 43 ? 38.455 -0.835 7.126 1.00 6.44 72 ARG D N 1
ATOM 4432 C CA . ARG D 1 43 ? 39.467 -1.850 6.746 1.00 8.26 72 ARG D CA 1
ATOM 4433 C C . ARG D 1 43 ? 39.047 -3.248 7.199 1.00 9.21 72 ARG D C 1
ATOM 4434 O O . ARG D 1 43 ? 39.181 -4.221 6.456 1.00 9.36 72 ARG D O 1
ATOM 4442 N N . LEU D 1 44 ? 38.532 -3.332 8.419 1.00 9.01 73 LEU D N 1
ATOM 4443 C CA . LEU D 1 44 ? 37.950 -4.586 8.914 1.00 9.36 73 LEU D CA 1
ATOM 4444 C C . LEU D 1 44 ? 36.838 -5.069 7.973 1.00 7.47 73 LEU D C 1
ATOM 4445 O O . LEU D 1 44 ? 36.821 -6.227 7.558 1.00 9.45 73 LEU D O 1
ATOM 4450 N N . ALA D 1 45 ? 35.891 -4.186 7.683 1.00 8.81 74 ALA D N 1
ATOM 4451 C CA . ALA D 1 45 ? 34.728 -4.534 6.849 1.00 8.16 74 ALA D CA 1
ATOM 4452 C C . ALA D 1 45 ? 35.148 -5.139 5.512 1.00 8.05 74 ALA D C 1
ATOM 4453 O O . ALA D 1 45 ? 34.580 -6.161 5.054 1.00 9.00 74 ALA D O 1
ATOM 4455 N N . LEU D 1 46 ? 36.130 -4.505 4.875 1.00 7.78 75 LEU D N 1
ATOM 4456 C CA . LEU D 1 46 ? 36.635 -4.956 3.570 1.00 9.85 75 LEU D CA 1
ATOM 4457 C C . LEU D 1 46 ? 37.043 -6.395 3.633 1.00 10.17 75 LEU D C 1
ATOM 4458 O O . LEU D 1 46 ? 36.627 -7.194 2.791 1.00 11.13 75 LEU D O 1
ATOM 4463 N N . PHE D 1 47 ? 37.830 -6.736 4.650 1.00 9.97 76 PHE D N 1
ATOM 4464 C CA . PHE D 1 47 ? 38.354 -8.079 4.784 1.00 10.72 76 PHE D CA 1
ATOM 4465 C C . PHE D 1 47 ? 37.371 -9.096 5.361 1.00 9.96 76 PHE D C 1
ATOM 4466 O O . PHE D 1 47 ? 37.716 -10.273 5.458 1.00 14.83 76 PHE D O 1
ATOM 4474 N N . HIS D 1 48 ? 36.182 -8.655 5.740 1.00 10.93 77 HIS D N 1
ATOM 4475 C CA . HIS D 1 48 ? 35.042 -9.559 5.978 1.00 11.30 77 HIS D CA 1
ATOM 4476 C C . HIS D 1 48 ? 34.085 -9.650 4.769 1.00 13.47 77 HIS D C 1
ATOM 4477 O O . HIS D 1 48 ? 32.967 -10.173 4.894 1.00 10.49 77 HIS D O 1
ATOM 4484 N N . GLY D 1 49 ? 34.523 -9.176 3.600 1.00 13.02 78 GLY D N 1
ATOM 4485 C CA . GLY D 1 49 ? 33.651 -9.128 2.408 1.00 12.95 78 GLY D CA 1
ATOM 4486 C C . GLY D 1 49 ? 32.395 -8.306 2.614 1.00 12.21 78 GLY D C 1
ATOM 4487 O O . GLY D 1 49 ? 31.306 -8.709 2.211 1.00 13.19 78 GLY D O 1
ATOM 4488 N N . GLN D 1 50 ? 32.534 -7.143 3.266 1.00 10.66 79 GLN D N 1
ATOM 4489 C CA . GLN D 1 50 ? 31.426 -6.246 3.513 1.00 12.78 79 GLN D CA 1
ATOM 4490 C C . GLN D 1 50 ? 31.717 -4.888 2.871 1.00 13.26 79 GLN D C 1
ATOM 4491 O O . GLN D 1 50 ? 31.866 -3.870 3.581 1.00 12.70 79 GLN D O 1
ATOM 4497 N N . PRO D 1 51 ? 31.784 -4.855 1.525 1.00 12.76 80 PRO D N 1
ATOM 4498 C CA . PRO D 1 51 ? 32.138 -3.590 0.903 1.00 13.28 80 PRO D CA 1
ATOM 4499 C C . PRO D 1 51 ? 31.101 -2.509 1.099 1.00 13.12 80 PRO D C 1
ATOM 4500 O O . PRO D 1 51 ? 31.484 -1.338 1.117 1.00 13.24 80 PRO D O 1
ATOM 4504 N N . ASP D 1 52 ? 29.818 -2.866 1.251 1.00 12.06 81 ASP D N 1
ATOM 4505 C CA . ASP D 1 52 ? 28.783 -1.832 1.445 1.00 13.34 81 ASP D CA 1
ATOM 4506 C C . ASP D 1 52 ? 28.988 -1.122 2.779 1.00 12.36 81 ASP D C 1
ATOM 4507 O O . ASP D 1 52 ? 28.863 0.073 2.877 1.00 14.32 81 ASP D O 1
ATOM 4512 N N . SER D 1 53 ? 29.305 -1.906 3.806 1.00 10.85 82 SER D N 1
ATOM 4513 C CA . SER D 1 53 ? 29.644 -1.383 5.112 1.00 11.56 82 SER D CA 1
ATOM 4514 C C . SER D 1 53 ? 30.879 -0.481 5.051 1.00 9.47 82 SER D C 1
ATOM 4515 O O . SER D 1 53 ? 30.912 0.593 5.651 1.00 10.25 82 SER D O 1
ATOM 4518 N N . ALA D 1 54 ? 31.899 -0.945 4.349 1.00 8.58 83 ALA D N 1
ATOM 4519 C CA . ALA D 1 54 ? 33.153 -0.144 4.159 1.00 10.28 83 ALA D CA 1
ATOM 4520 C C . ALA D 1 54 ? 32.846 1.230 3.514 1.00 10.74 83 ALA D C 1
ATOM 4521 O O . ALA D 1 54 ? 33.409 2.236 3.904 1.00 10.60 83 ALA D O 1
ATOM 4523 N N . LYS D 1 55 ? 31.950 1.267 2.536 1.00 11.72 84 LYS D N 1
ATOM 4524 C CA . LYS D 1 55 ? 31.492 2.530 1.939 1.00 11.75 84 LYS D CA 1
ATOM 4525 C C . LYS D 1 55 ? 30.797 3.423 2.952 1.00 13.05 84 LYS D C 1
ATOM 4526 O O . LYS D 1 55 ? 31.096 4.607 3.041 1.00 12.23 84 LYS D O 1
ATOM 4532 N N . LYS D 1 56 ? 29.880 2.861 3.720 1.00 12.23 85 LYS D N 1
ATOM 4533 C CA . LYS D 1 56 ? 29.166 3.658 4.724 1.00 12.52 85 LYS D CA 1
ATOM 4534 C C . LYS D 1 56 ? 30.160 4.266 5.737 1.00 9.96 85 LYS D C 1
ATOM 4535 O O . LYS D 1 56 ? 30.012 5.425 6.120 1.00 12.07 85 LYS D O 1
ATOM 4541 N N . LEU D 1 57 ? 31.157 3.469 6.133 1.00 9.29 86 LEU D N 1
ATOM 4542 C CA . LEU D 1 57 ? 32.151 3.908 7.130 1.00 9.45 86 LEU D CA 1
ATOM 4543 C C . LEU D 1 57 ? 33.060 4.986 6.556 1.00 8.52 86 LEU D C 1
ATOM 4544 O O . LEU D 1 57 ? 33.303 5.994 7.236 1.00 8.91 86 LEU D O 1
ATOM 4549 N N . THR D 1 58 ? 33.555 4.780 5.333 1.00 10.37 87 THR D N 1
ATOM 4550 C CA A THR D 1 58 ? 34.464 5.751 4.711 0.50 10.34 87 THR D CA 1
ATOM 4551 C CA B THR D 1 58 ? 34.472 5.719 4.713 0.50 10.69 87 THR D CA 1
ATOM 4552 C C . THR D 1 58 ? 33.717 7.034 4.391 1.00 10.89 87 THR D C 1
ATOM 4553 O O . THR D 1 58 ? 34.250 8.121 4.549 1.00 9.24 87 THR D O 1
ATOM 4560 N N . ASP D 1 59 ? 32.454 6.917 3.964 1.00 10.47 88 ASP D N 1
ATOM 4561 C CA . ASP D 1 59 ? 31.639 8.131 3.723 1.00 11.77 88 ASP D CA 1
ATOM 4562 C C . ASP D 1 59 ? 31.388 8.933 5.029 1.00 11.59 88 ASP D C 1
ATOM 4563 O O . ASP D 1 59 ? 31.427 10.160 5.024 1.00 11.52 88 ASP D O 1
ATOM 4568 N N . ASP D 1 60 ? 31.151 8.230 6.134 1.00 10.47 89 ASP D N 1
ATOM 4569 C CA . ASP D 1 60 ? 31.021 8.873 7.435 1.00 10.30 89 ASP D CA 1
ATOM 4570 C C . ASP D 1 60 ? 32.317 9.573 7.838 1.00 9.49 89 ASP D C 1
ATOM 4571 O O . ASP D 1 60 ? 32.303 10.709 8.308 1.00 8.83 89 ASP D O 1
ATOM 4576 N N . ALA D 1 61 ? 33.458 8.917 7.628 1.00 7.94 90 ALA D N 1
ATOM 4577 C CA . ALA D 1 61 ? 34.769 9.554 7.938 1.00 8.40 90 ALA D CA 1
ATOM 4578 C C . ALA D 1 61 ? 34.916 10.846 7.110 1.00 8.76 90 ALA D C 1
ATOM 4579 O O . ALA D 1 61 ? 35.325 11.892 7.627 1.00 9.36 90 ALA D O 1
ATOM 4581 N N . ALA D 1 62 ? 34.526 10.784 5.836 1.00 9.62 91 ALA D N 1
ATOM 4582 C CA . ALA D 1 62 ? 34.615 11.938 4.908 1.00 9.04 91 ALA D CA 1
ATOM 4583 C C . ALA D 1 62 ? 33.770 13.078 5.473 1.00 10.90 91 ALA D C 1
ATOM 4584 O O . ALA D 1 62 ? 34.190 14.243 5.566 1.00 13.12 91 ALA D O 1
ATOM 4586 N N . ALA D 1 63 ? 32.557 12.723 5.851 1.00 9.09 92 ALA D N 1
ATOM 4587 C CA . ALA D 1 63 ? 31.607 13.707 6.408 1.00 10.75 92 ALA D CA 1
ATOM 4588 C C . ALA D 1 63 ? 32.152 14.363 7.681 1.00 10.13 92 ALA D C 1
ATOM 4589 O O . ALA D 1 63 ? 32.052 15.577 7.863 1.00 11.99 92 ALA D O 1
ATOM 4591 N N . LEU D 1 64 ? 32.702 13.569 8.600 1.00 8.41 93 LEU D N 1
ATOM 4592 C CA . LEU D 1 64 ? 33.270 14.129 9.832 1.00 9.30 93 LEU D CA 1
ATOM 4593 C C . LEU D 1 64 ? 34.421 15.066 9.555 1.00 9.07 93 LEU D C 1
ATOM 4594 O O . LEU D 1 64 ? 34.504 16.144 10.132 1.00 10.29 93 LEU D O 1
ATOM 4599 N N . LEU D 1 65 ? 35.352 14.616 8.714 1.00 8.55 94 LEU D N 1
ATOM 4600 C CA . LEU D 1 65 ? 36.517 15.403 8.354 1.00 8.28 94 LEU D CA 1
ATOM 4601 C C . LEU D 1 65 ? 36.186 16.669 7.567 1.00 9.18 94 LEU D C 1
ATOM 4602 O O . LEU D 1 65 ? 36.955 17.616 7.558 1.00 8.93 94 LEU D O 1
ATOM 4607 N N . ALA D 1 66 ? 35.055 16.645 6.886 1.00 8.23 95 ALA D N 1
ATOM 4608 C CA . ALA D 1 66 ? 34.596 17.794 6.078 1.00 12.14 95 ALA D CA 1
ATOM 4609 C C . ALA D 1 66 ? 34.098 18.968 6.925 1.00 12.20 95 ALA D C 1
ATOM 4610 O O . ALA D 1 66 ? 33.889 20.061 6.395 1.00 13.03 95 ALA D O 1
ATOM 4612 N N . ALA D 1 67 ? 33.903 18.787 8.227 1.00 10.85 96 ALA D N 1
ATOM 4613 C CA . ALA D 1 67 ? 33.620 19.932 9.135 1.00 9.27 96 ALA D CA 1
ATOM 4614 C C . ALA D 1 67 ? 34.612 21.048 8.862 1.00 12.06 96 ALA D C 1
ATOM 4615 O O . ALA D 1 67 ? 35.785 20.804 8.614 1.00 12.27 96 ALA D O 1
ATOM 4617 N N . ASP D 1 68 ? 34.162 22.297 8.887 1.00 13.50 97 ASP D N 1
ATOM 4618 C CA . ASP D 1 68 ? 35.029 23.336 8.340 1.00 12.83 97 ASP D CA 1
ATOM 4619 C C . ASP D 1 68 ? 36.290 23.607 9.186 1.00 13.18 97 ASP D C 1
ATOM 4620 O O . ASP D 1 68 ? 36.365 23.259 10.385 1.00 12.32 97 ASP D O 1
ATOM 4625 N N . ASP D 1 69 ? 37.298 24.182 8.533 1.00 12.06 98 ASP D N 1
ATOM 4626 C CA . ASP D 1 69 ? 38.595 24.406 9.186 1.00 13.30 98 ASP D CA 1
ATOM 4627 C C . ASP D 1 69 ? 38.462 25.221 10.477 1.00 13.37 98 ASP D C 1
ATOM 4628 O O . ASP D 1 69 ? 39.116 24.930 11.468 1.00 13.21 98 ASP D O 1
ATOM 4633 N N . ALA D 1 70 ? 37.603 26.235 10.473 1.00 14.33 99 ALA D N 1
ATOM 4634 C CA . ALA D 1 70 ? 37.375 27.032 11.687 1.00 13.52 99 ALA D CA 1
ATOM 4635 C C . ALA D 1 70 ? 36.960 26.148 12.885 1.00 14.44 99 ALA D C 1
ATOM 4636 O O . ALA D 1 70 ? 37.299 26.460 14.019 1.00 15.58 99 ALA D O 1
ATOM 4638 N N . SER D 1 71 ? 36.193 25.087 12.642 1.00 13.91 100 SER D N 1
ATOM 4639 C CA . SER D 1 71 ? 35.694 24.232 13.731 1.00 13.83 100 SER D CA 1
ATOM 4640 C C . SER D 1 71 ? 36.83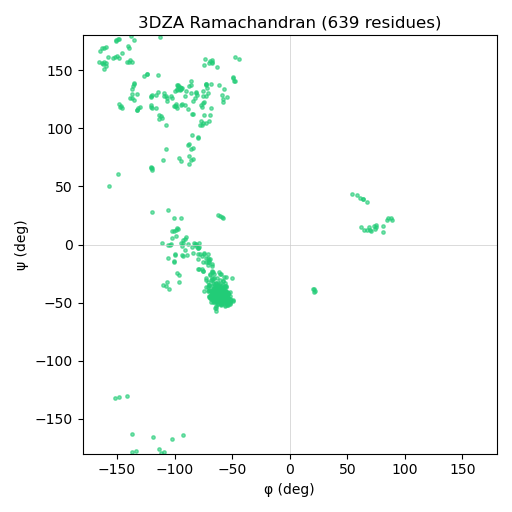3 23.370 14.312 1.00 14.23 100 SER D C 1
ATOM 4641 O O . SER D 1 71 ? 36.805 22.998 15.505 1.00 15.16 100 SER D O 1
ATOM 4644 N N . TRP D 1 72 ? 37.801 23.031 13.455 1.00 12.67 101 TRP D N 1
ATOM 4645 C CA . TRP D 1 72 ? 38.944 22.222 13.861 1.00 12.46 101 TRP D CA 1
ATOM 4646 C C . TRP D 1 72 ? 39.993 23.046 14.576 1.00 13.74 101 TRP D C 1
ATOM 4647 O O . TRP D 1 72 ? 40.843 22.488 15.302 1.00 11.23 101 TRP D O 1
ATOM 4658 N N . ALA D 1 73 ? 39.954 24.368 14.350 1.00 14.65 102 ALA D N 1
ATOM 4659 C CA . ALA D 1 73 ? 41.030 25.265 14.771 1.00 16.00 102 ALA D CA 1
ATOM 4660 C C . ALA D 1 73 ? 41.373 25.150 16.241 1.00 14.81 102 ALA D C 1
ATOM 4661 O O . ALA D 1 73 ? 42.567 25.178 16.586 1.00 14.90 102 ALA D O 1
ATOM 4663 N N . LYS D 1 74 ? 40.366 25.034 17.119 1.00 14.92 103 LYS D N 1
ATOM 4664 C CA . LYS D 1 74 ? 40.679 25.016 18.570 1.00 18.37 103 LYS D CA 1
ATOM 4665 C C . LYS D 1 74 ? 41.370 23.737 19.022 1.00 15.51 103 LYS D C 1
ATOM 4666 O O . LYS D 1 74 ? 41.885 23.665 20.147 1.00 17.84 103 LYS D O 1
ATOM 4672 N N . PHE D 1 75 ? 41.386 22.736 18.149 1.00 12.36 104 PHE D N 1
ATOM 4673 C CA . PHE D 1 75 ? 42.053 21.465 18.423 1.00 10.34 104 PHE D CA 1
ATOM 4674 C C . PHE D 1 75 ? 43.398 21.289 17.725 1.00 11.45 104 PHE D C 1
ATOM 4675 O O . PHE D 1 75 ? 44.054 20.289 17.921 1.00 11.45 104 PHE D O 1
ATOM 4683 N N . VAL D 1 76 ? 43.824 22.286 16.958 1.00 10.33 105 VAL D N 1
ATOM 4684 C CA . VAL D 1 76 ? 45.082 22.222 16.256 1.00 12.36 105 VAL D CA 1
ATOM 4685 C C . VAL D 1 76 ? 46.286 22.432 17.176 1.00 14.37 105 VAL D C 1
ATOM 4686 O O . VAL D 1 76 ? 46.339 23.412 17.948 1.00 14.20 105 VAL D O 1
ATOM 4690 N N . LYS D 1 77 ? 47.245 21.503 17.122 1.00 12.99 106 LYS D N 1
ATOM 4691 C CA . LYS D 1 77 ? 48.498 21.671 17.867 1.00 15.00 106 LYS D CA 1
ATOM 4692 C C . LYS D 1 77 ? 49.391 22.613 17.056 1.00 15.30 106 LYS D C 1
ATOM 4693 O O . LYS D 1 77 ? 50.125 22.195 16.157 1.00 14.72 106 LYS D O 1
ATOM 4699 N N . THR D 1 78 ? 49.297 23.909 17.338 1.00 19.05 107 THR D N 1
ATOM 4700 C CA A THR D 1 78 ? 49.910 24.894 16.450 0.50 22.52 107 THR D CA 1
ATOM 4701 C CA B THR D 1 78 ? 49.906 24.915 16.467 0.50 22.17 107 THR D CA 1
ATOM 4702 C C . THR D 1 78 ? 51.425 24.836 16.485 1.00 23.62 107 THR D C 1
ATOM 4703 O O . THR D 1 78 ? 52.068 25.178 15.498 1.00 26.92 107 THR D O 1
ATOM 4710 N N . ASP D 1 79 ? 51.980 24.363 17.594 1.00 21.48 108 ASP D N 1
ATOM 4711 C CA . ASP D 1 79 ? 53.436 24.212 17.741 1.00 23.22 108 ASP D CA 1
ATOM 4712 C C . ASP D 1 79 ? 53.943 22.775 17.540 1.00 22.68 108 ASP D C 1
ATOM 4713 O O . ASP D 1 79 ? 55.035 22.424 18.020 1.00 22.19 108 ASP D O 1
ATOM 4718 N N . ALA D 1 80 ? 53.171 21.948 16.829 1.00 22.45 109 ALA D N 1
ATOM 4719 C CA . ALA D 1 80 ? 53.585 20.567 16.529 1.00 22.29 109 ALA D CA 1
ATOM 4720 C C . ALA D 1 80 ? 54.967 20.556 15.851 1.00 22.62 109 ALA D C 1
ATOM 4721 O O . ALA D 1 80 ? 55.181 21.252 14.854 1.00 25.68 109 ALA D O 1
ATOM 4723 N N . LYS D 1 81 ? 55.888 19.776 16.413 1.00 21.54 110 LYS D N 1
ATOM 4724 C CA . LYS D 1 81 ? 57.300 19.745 15.999 1.00 22.57 110 LYS D CA 1
ATOM 4725 C C . LYS D 1 81 ? 57.629 18.613 14.992 1.00 22.62 110 LYS D C 1
ATOM 4726 O O . LYS D 1 81 ? 58.511 18.771 14.135 1.00 24.79 110 LYS D O 1
ATOM 4728 N N . ALA D 1 82 ? 56.927 17.493 15.105 1.00 17.38 111 ALA D N 1
ATOM 4729 C CA . ALA D 1 82 ? 57.176 16.314 14.299 1.00 16.28 111 ALA D CA 1
ATOM 4730 C C . ALA D 1 82 ? 56.092 16.121 13.259 1.00 17.81 111 ALA D C 1
ATOM 4731 O O . ALA D 1 82 ? 55.180 15.293 13.418 1.00 22.65 111 ALA D O 1
ATOM 4733 N N . LYS D 1 83 ? 56.207 16.828 12.152 1.00 13.28 112 LYS D N 1
ATO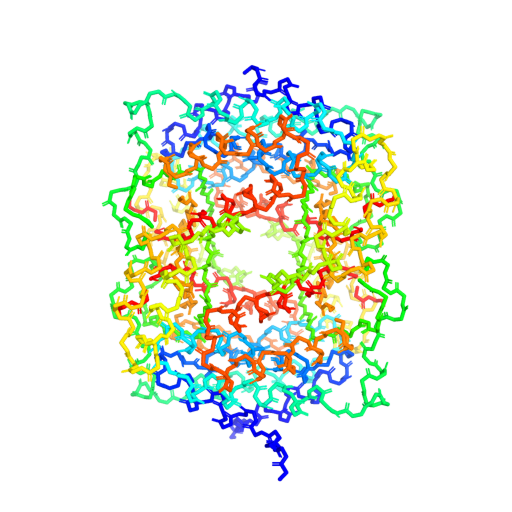M 4734 C CA . LYS D 1 83 ? 55.216 16.704 11.106 1.00 13.00 112 LYS D CA 1
ATOM 4735 C C . LYS D 1 83 ? 55.784 15.836 9.994 1.00 11.17 112 LYS D C 1
ATOM 4736 O O . LYS D 1 83 ? 56.924 16.014 9.628 1.00 13.62 112 LYS D O 1
ATOM 4750 N N . ILE D 1 85 ? 54.169 15.720 7.020 1.00 12.40 114 ILE D N 1
ATOM 4751 C CA A ILE D 1 85 ? 53.934 16.644 5.915 0.70 13.40 114 ILE D CA 1
ATOM 4752 C CA B ILE D 1 85 ? 53.786 16.582 5.902 0.30 12.49 114 ILE D CA 1
ATOM 4753 C C . ILE D 1 85 ? 53.466 17.990 6.436 1.00 13.06 114 ILE D C 1
ATOM 4754 O O . ILE D 1 85 ? 53.007 18.126 7.566 1.00 12.31 114 ILE D O 1
ATOM 4763 N N . ALA D 1 86 ? 53.610 19.013 5.589 1.00 13.65 115 ALA D N 1
ATOM 4764 C CA . ALA D 1 86 ? 53.177 20.354 5.952 1.00 14.29 115 ALA D CA 1
ATOM 4765 C C . ALA D 1 86 ? 51.643 20.370 5.982 1.00 14.53 115 ALA D C 1
ATOM 4766 O O . ALA D 1 86 ? 50.973 20.272 4.954 1.00 17.09 115 ALA D O 1
ATOM 4768 N N . ASP D 1 87 ? 51.087 20.408 7.184 1.00 13.02 116 ASP D N 1
ATOM 4769 C CA . ASP D 1 87 ? 49.656 20.337 7.396 1.00 11.72 116 ASP D CA 1
ATOM 4770 C C . ASP D 1 87 ? 49.376 20.898 8.774 1.00 12.44 116 ASP D C 1
ATOM 4771 O O . ASP D 1 87 ? 50.294 21.131 9.566 1.00 14.10 116 ASP D O 1
ATOM 4776 N N . ARG D 1 88 ? 48.083 21.090 9.040 1.00 11.35 117 ARG D N 1
ATOM 4777 C CA . ARG D 1 88 ? 47.587 21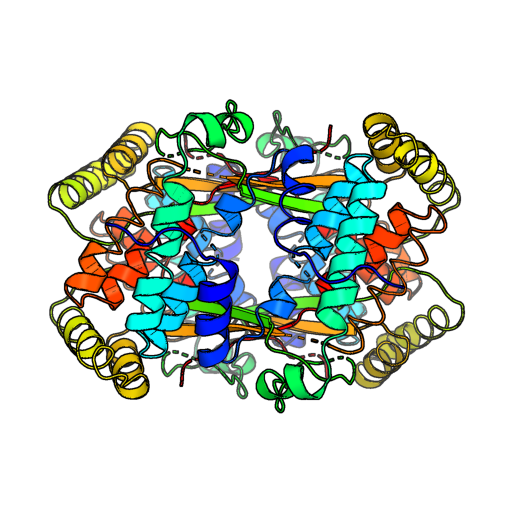.372 10.371 1.00 12.94 117 ARG D CA 1
ATOM 4778 C C . ARG D 1 88 ? 47.310 20.038 11.065 1.00 9.94 117 ARG D C 1
ATOM 4779 O O . ARG D 1 88 ? 46.439 19.268 10.645 1.00 11.62 117 ARG D O 1
ATOM 4787 N N . TYR D 1 89 ? 48.040 19.798 12.134 1.00 10.33 118 TYR D N 1
ATOM 4788 C CA . TYR D 1 89 ? 47.859 18.619 12.946 1.00 9.19 118 TYR D CA 1
ATOM 4789 C C . TYR D 1 89 ? 46.926 18.860 14.126 1.00 8.69 118 TYR D C 1
ATOM 4790 O O . TYR D 1 89 ? 47.151 19.736 14.993 1.00 11.91 118 TYR D O 1
ATOM 4799 N N . VAL D 1 90 ? 45.848 18.095 14.122 1.00 8.35 119 VAL D N 1
ATOM 4800 C CA . VAL D 1 90 ? 44.791 18.172 15.114 1.00 6.55 119 VAL D CA 1
ATOM 4801 C C . VAL D 1 90 ? 45.009 17.132 16.231 1.00 9.11 119 VAL D C 1
ATOM 4802 O O . VAL D 1 90 ? 45.296 15.972 15.955 1.00 7.71 119 VAL D O 1
ATOM 4806 N N . ILE D 1 91 ? 44.875 17.544 17.485 1.00 9.03 120 ILE D N 1
ATOM 4807 C CA . ILE D 1 91 ? 44.917 16.587 18.606 1.00 9.89 120 ILE D CA 1
ATOM 4808 C C . ILE D 1 91 ? 43.581 15.869 18.586 1.00 8.34 120 ILE D C 1
ATOM 4809 O O . ILE D 1 91 ? 42.552 16.482 18.936 1.00 10.57 120 ILE D O 1
ATOM 4814 N N . ILE D 1 92 ? 43.575 14.621 18.108 1.00 7.23 121 ILE D N 1
ATOM 4815 C CA . ILE D 1 92 ? 42.335 13.865 17.938 1.00 7.74 121 ILE D CA 1
ATOM 4816 C C . ILE D 1 92 ? 42.097 12.867 19.068 1.00 7.87 121 ILE D C 1
ATOM 4817 O O . ILE D 1 92 ? 40.998 12.327 19.214 1.00 7.94 121 ILE D O 1
ATOM 4822 N N . ASN D 1 93 ? 43.141 12.586 19.845 1.00 7.66 122 ASN D N 1
ATOM 4823 C CA . ASN D 1 93 ? 42.989 11.658 20.949 1.00 7.59 122 ASN D CA 1
ATOM 4824 C C . ASN D 1 93 ? 44.107 11.954 21.916 1.00 7.93 122 ASN D C 1
ATOM 4825 O O . ASN D 1 93 ? 45.126 12.587 21.553 1.00 7.56 122 ASN D O 1
ATOM 4830 N N . ALA D 1 94 ? 43.939 11.492 23.143 1.00 7.24 123 ALA D N 1
ATOM 4831 C CA . ALA D 1 94 ? 44.971 11.705 24.158 1.00 7.33 123 ALA D CA 1
ATOM 4832 C C . ALA D 1 94 ? 44.724 10.732 25.281 1.00 10.47 123 ALA D C 1
ATOM 4833 O O . ALA D 1 94 ? 43.609 10.276 25.496 1.00 9.09 123 ALA D O 1
ATOM 4835 N N . SER D 1 95 ? 45.777 10.427 26.010 1.00 5.13 124 SER D N 1
ATOM 4836 C CA . SER D 1 95 ? 45.633 9.517 27.152 1.00 8.14 124 SER D CA 1
ATOM 4837 C C . SER D 1 95 ? 46.674 9.816 28.217 1.00 8.24 124 SER D C 1
ATOM 4838 O O . SER D 1 95 ? 47.708 10.415 27.936 1.00 9.05 124 SER D O 1
ATOM 4841 N N . ILE D 1 96 ? 46.399 9.325 29.421 1.00 8.07 125 ILE D N 1
ATOM 4842 C CA . ILE D 1 96 ? 47.285 9.524 30.534 1.00 6.51 125 ILE D CA 1
ATOM 4843 C C . ILE D 1 96 ? 48.442 8.509 30.487 1.00 8.06 125 ILE D C 1
ATOM 4844 O O . ILE D 1 96 ? 48.204 7.323 30.346 1.00 7.32 125 ILE D O 1
ATOM 4849 N N . ALA D 1 97 ? 49.678 8.998 30.625 1.00 4.69 126 ALA D N 1
ATOM 4850 C CA . ALA D 1 97 ? 50.864 8.126 30.798 1.00 7.45 126 ALA D CA 1
ATOM 4851 C C . ALA D 1 97 ? 51.225 8.314 32.267 1.00 7.46 126 ALA D C 1
ATOM 4852 O O . ALA D 1 97 ? 51.368 9.451 32.726 1.00 7.96 126 ALA D O 1
ATOM 4854 N N . LEU D 1 98 ? 51.326 7.224 33.019 1.00 8.20 127 LEU D N 1
ATOM 4855 C CA . LEU D 1 98 ? 51.587 7.310 34.437 1.00 7.68 127 LEU D CA 1
ATOM 4856 C C . LEU D 1 98 ? 52.647 6.317 34.912 1.00 7.71 127 LEU D C 1
ATOM 4857 O O . LEU D 1 98 ? 52.657 5.164 34.504 1.00 8.14 127 LEU D O 1
ATOM 4862 N N . SER D 1 99 ? 53.525 6.787 35.786 1.00 7.18 128 SER D N 1
ATOM 4863 C CA . SER D 1 99 ? 54.560 5.928 36.399 1.00 4.95 128 SER D CA 1
ATOM 4864 C C . SER D 1 99 ? 54.687 6.227 37.885 1.00 7.71 128 SER D C 1
ATOM 4865 O O . SER D 1 99 ? 54.878 7.378 38.293 1.00 8.54 128 SER D O 1
ATOM 4868 N N . GLU D 1 100 ? 54.641 5.147 38.667 1.00 8.33 129 GLU D N 1
ATOM 4869 C CA . GLU D 1 100 ? 55.084 5.165 40.048 1.00 9.49 129 GLU D CA 1
ATOM 4870 C C . GLU D 1 100 ? 55.637 3.793 40.395 1.00 8.84 129 GLU D C 1
ATOM 4871 O O . GLU D 1 100 ? 55.569 2.871 39.601 1.00 7.39 129 GLU D O 1
ATOM 4877 N N . ASP D 1 101 ? 56.153 3.649 41.601 1.00 8.18 130 ASP D N 1
ATOM 4878 C CA . ASP D 1 101 ? 56.667 2.352 42.040 1.00 5.67 130 ASP D CA 1
ATOM 4879 C C . ASP D 1 101 ? 55.676 1.421 42.760 1.00 6.98 130 ASP D C 1
ATOM 4880 O O . ASP D 1 101 ? 56.026 0.283 43.054 1.00 6.84 130 ASP D O 1
ATOM 4885 N N . TYR D 1 102 ? 54.465 1.906 43.015 1.00 6.69 131 TYR D N 1
ATOM 4886 C CA . TYR D 1 102 ? 53.365 1.158 43.648 1.00 5.52 131 TYR D CA 1
ATOM 4887 C C . TYR D 1 102 ? 53.644 0.672 45.060 1.00 6.75 131 TYR D C 1
ATOM 4888 O O . TYR D 1 102 ? 52.900 -0.178 45.578 1.00 8.17 131 TYR D O 1
ATOM 4897 N N . VAL D 1 103 ? 54.699 1.236 45.671 1.00 9.54 132 VAL D N 1
ATOM 4898 C CA . VAL D 1 103 ? 54.992 1.006 47.077 1.00 9.75 132 VAL D CA 1
ATOM 4899 C C . VAL D 1 103 ? 54.473 2.196 47.877 1.00 11.12 132 VAL D C 1
ATOM 4900 O O . VAL D 1 103 ? 54.930 3.327 47.692 1.00 11.18 132 VAL D O 1
ATOM 4904 N N . ALA D 1 104 ? 53.546 1.912 48.795 1.00 11.45 133 ALA D N 1
ATOM 4905 C CA . ALA D 1 104 ? 52.951 2.956 49.643 1.00 11.78 133 ALA D CA 1
ATOM 4906 C C . ALA D 1 104 ? 53.956 3.456 50.667 1.00 11.82 133 ALA D C 1
ATOM 4907 O O . ALA D 1 104 ? 54.706 2.662 51.277 1.00 12.20 133 ALA D O 1
ATOM 4909 N N . THR D 1 105 ? 54.022 4.774 50.813 1.00 10.34 134 THR D N 1
ATOM 4910 C CA . THR D 1 105 ? 54.796 5.405 51.877 1.00 10.33 134 THR D CA 1
ATOM 4911 C C . THR D 1 105 ? 53.960 6.544 52.458 1.00 9.35 134 THR D C 1
ATOM 4912 O O . THR D 1 105 ? 53.087 7.085 51.789 1.00 9.25 134 THR D O 1
ATOM 4916 N N . PRO D 1 106 ? 54.243 6.941 53.690 1.00 10.75 135 PRO D N 1
ATOM 4917 C CA . PRO D 1 106 ? 53.468 8.122 54.183 1.00 9.04 135 PRO D CA 1
ATOM 4918 C C . PRO D 1 106 ? 53.649 9.403 53.389 1.00 10.25 135 PRO D C 1
ATOM 4919 O O . PRO D 1 106 ? 52.719 10.166 53.245 1.00 9.57 135 PRO D O 1
ATOM 4923 N N . GLU D 1 107 ? 54.831 9.638 52.855 1.00 9.30 136 GLU D N 1
ATOM 4924 C CA . GLU D 1 107 ? 55.008 10.797 51.994 1.00 11.85 136 GLU D CA 1
ATOM 4925 C C . GLU D 1 107 ? 54.097 10.730 50.754 1.00 10.11 136 GLU D C 1
ATOM 4926 O O . GLU D 1 107 ? 53.449 11.735 50.378 1.00 11.03 136 GLU D O 1
ATOM 4932 N N . LYS D 1 108 ? 54.015 9.559 50.122 1.00 9.38 137 LYS D N 1
ATOM 4933 C CA . LYS D 1 108 ? 53.164 9.394 48.953 1.00 9.08 137 LYS D CA 1
ATOM 4934 C C . LYS D 1 108 ? 51.692 9.525 49.312 1.00 8.39 137 LYS D C 1
ATOM 4935 O O . LYS D 1 108 ? 50.958 10.187 48.609 1.00 7.58 137 LYS D O 1
ATOM 4941 N N . GLU D 1 109 ? 51.273 8.913 50.423 1.00 8.44 138 GLU D N 1
ATOM 4942 C CA . GLU D 1 109 ? 49.887 9.021 50.860 1.00 8.31 138 GLU D CA 1
ATOM 4943 C C . GLU D 1 109 ? 49.509 10.462 51.101 1.00 7.31 138 GLU D C 1
ATOM 4944 O O . GLU D 1 109 ? 48.456 10.905 50.657 1.00 10.50 138 GLU D O 1
ATOM 4950 N N . SER D 1 110 ? 50.398 11.230 51.744 1.00 8.64 139 SER D N 1
ATOM 4951 C CA . SER D 1 110 ? 50.111 12.640 52.006 1.00 8.77 139 SER D CA 1
ATOM 4952 C C . SER D 1 110 ? 50.056 13.414 50.696 1.00 8.53 139 SER D C 1
ATOM 4953 O O . SER D 1 110 ? 49.193 14.287 50.507 1.00 9.07 139 SER D O 1
ATOM 4956 N N . ALA D 1 111 ? 50.977 13.079 49.802 1.00 8.21 140 ALA D N 1
ATOM 4957 C CA . ALA D 1 111 ? 51.057 13.736 48.481 1.00 7.72 140 ALA D CA 1
ATOM 4958 C C . ALA D 1 111 ? 49.775 13.477 47.688 1.00 8.76 140 ALA D C 1
ATOM 4959 O O . ALA D 1 111 ? 49.232 14.382 47.043 1.00 8.32 140 ALA D O 1
ATOM 4961 N N . ILE D 1 112 ? 49.258 12.247 47.741 1.00 6.95 141 ILE D N 1
ATOM 4962 C CA . ILE D 1 112 ? 48.023 11.888 47.017 1.00 7.70 141 ILE D CA 1
ATOM 4963 C C . ILE D 1 112 ? 46.837 12.649 47.586 1.00 6.66 141 ILE D C 1
ATOM 4964 O O . ILE D 1 112 ? 46.038 13.194 46.853 1.00 7.29 141 ILE D O 1
ATOM 4969 N N . GLN D 1 113 ? 46.747 12.696 48.913 1.00 9.42 142 GLN D N 1
ATOM 4970 C CA . GLN D 1 113 ? 45.676 13.463 49.577 1.00 11.95 142 GLN D CA 1
ATOM 4971 C C . GLN D 1 113 ? 45.705 14.924 49.166 1.00 8.66 142 GLN D C 1
ATOM 4972 O O . GLN D 1 113 ? 44.671 15.523 48.800 1.00 11.76 142 GLN D O 1
ATOM 4978 N N . SER D 1 114 ? 46.902 15.490 49.167 1.00 10.04 143 SER D N 1
ATOM 4979 C CA . SER D 1 114 ? 47.061 16.874 48.778 1.00 9.45 143 SER D CA 1
ATOM 4980 C C . SER D 1 114 ? 46.689 17.115 47.319 1.00 8.94 143 SER D C 1
ATOM 4981 O O . SER D 1 114 ? 45.924 18.036 46.988 1.00 10.71 143 SER D O 1
ATOM 4984 N N . ALA D 1 115 ? 47.189 16.256 46.443 1.00 8.13 144 ALA D N 1
ATOM 4985 C CA . ALA D 1 115 ? 46.877 16.333 45.036 1.00 7.83 144 ALA D CA 1
ATOM 4986 C C . ALA D 1 115 ? 45.392 16.160 44.736 1.00 4.74 144 ALA D C 1
ATOM 4987 O O . ALA D 1 115 ? 44.861 16.881 43.885 1.00 8.27 144 ALA D O 1
ATOM 4989 N N . ASN D 1 116 ? 44.709 15.262 45.440 1.00 7.79 145 ASN D N 1
ATOM 4990 C CA . ASN D 1 116 ? 43.267 15.062 45.250 1.00 8.42 145 ASN D CA 1
ATOM 4991 C C . ASN D 1 116 ? 42.504 16.337 45.555 1.00 8.67 145 ASN D C 1
ATOM 4992 O O . ASN D 1 116 ? 41.588 16.729 44.786 1.00 8.92 145 ASN D O 1
ATOM 4997 N N . GLU D 1 117 ? 42.886 16.969 46.665 1.00 8.93 146 GLU D N 1
ATOM 4998 C CA . GLU D 1 117 ? 42.247 18.237 47.057 1.00 11.10 146 GLU D CA 1
ATOM 4999 C C . GLU D 1 117 ? 42.489 19.306 46.014 1.00 11.01 146 GLU D C 1
ATOM 5000 O O . GLU D 1 117 ? 41.592 20.075 45.649 1.00 12.07 146 GLU D O 1
ATOM 5006 N N . LYS D 1 118 ? 43.728 19.383 45.548 1.00 9.65 147 LYS D N 1
ATOM 5007 C CA . LYS D 1 118 ? 44.093 20.386 44.560 1.00 11.56 147 LYS D CA 1
ATOM 5008 C C . LYS D 1 118 ? 43.354 20.201 43.225 1.00 12.58 147 LYS D C 1
ATOM 5009 O O . LYS D 1 118 ? 42.900 21.165 42.637 1.00 13.05 147 LYS D O 1
ATOM 5015 N N . LEU D 1 119 ? 43.233 18.957 42.770 1.00 10.73 148 LEU D N 1
ATOM 5016 C CA . LEU D 1 119 ? 42.448 18.651 41.578 1.00 11.06 148 LEU D CA 1
ATOM 5017 C C . LEU D 1 119 ? 40.986 19.021 41.763 1.00 11.99 148 LEU D C 1
ATOM 5018 O O . LEU D 1 119 ? 40.391 19.576 40.846 1.00 12.48 148 LEU D O 1
ATOM 5023 N N . ALA D 1 120 ? 40.417 18.733 42.928 1.00 11.49 149 ALA D N 1
ATOM 5024 C CA . ALA D 1 120 ? 38.993 19.055 43.188 1.00 13.25 149 ALA D CA 1
ATOM 5025 C C . ALA D 1 120 ? 38.774 20.568 43.071 1.00 16.06 149 ALA D C 1
ATOM 5026 O O . ALA D 1 120 ? 37.694 21.016 42.692 1.00 17.19 149 ALA D O 1
ATOM 5028 N N . LYS D 1 121 ? 39.812 21.340 43.398 1.00 13.66 150 LYS D N 1
ATOM 5029 C CA . LYS D 1 121 ? 39.723 22.796 43.478 1.00 12.51 150 LYS D CA 1
ATOM 5030 C C . LYS D 1 121 ? 40.331 23.506 42.243 1.00 15.35 150 LYS D C 1
ATOM 5031 O O . LYS D 1 121 ? 40.431 24.735 42.219 1.00 15.91 150 LYS D O 1
ATOM 5037 N N . GLY D 1 122 ? 40.737 22.726 41.240 1.00 17.90 151 GLY D N 1
ATOM 5038 C CA . GLY D 1 122 ? 41.257 23.295 39.976 1.00 17.08 151 GLY D CA 1
ATOM 5039 C C . GLY D 1 122 ? 42.709 23.759 39.951 1.00 18.19 151 GLY D C 1
ATOM 5040 O O . GLY D 1 122 ? 43.122 24.497 39.048 1.00 22.06 151 GLY D O 1
ATOM 5041 N N . ASP D 1 123 ? 43.509 23.344 40.925 1.00 14.61 152 ASP D N 1
ATOM 5042 C CA . ASP D 1 123 ? 44.905 23.713 40.938 1.00 14.60 152 ASP D CA 1
ATOM 5043 C C . ASP D 1 123 ? 45.638 22.542 40.295 1.00 14.94 152 ASP D C 1
ATOM 5044 O O . ASP D 1 123 ? 46.272 21.726 40.960 1.00 13.47 152 ASP D O 1
ATOM 5049 N N . GLN D 1 124 ? 45.495 22.455 38.979 1.00 16.31 153 GLN D N 1
ATOM 5050 C CA . GLN D 1 124 ? 46.088 21.376 38.224 1.00 13.43 153 GLN D CA 1
ATOM 5051 C C . GLN D 1 124 ? 47.575 21.363 38.398 1.00 12.57 153 GLN D C 1
ATOM 5052 O O . GLN D 1 124 ? 48.136 20.319 38.703 1.00 11.56 153 GLN D O 1
ATOM 5058 N N . LYS D 1 125 ? 48.226 22.505 38.198 1.00 11.69 154 LYS D N 1
ATOM 5059 C CA . LYS D 1 125 ? 49.693 22.557 38.345 1.00 15.19 154 LYS D CA 1
ATOM 5060 C C . LYS D 1 125 ? 50.158 22.094 39.718 1.00 12.78 154 LYS D C 1
ATOM 5061 O O . LYS D 1 125 ? 51.092 21.311 39.829 1.00 11.23 154 LYS D O 1
ATOM 5067 N N . GLY D 1 126 ? 49.497 22.556 40.763 1.00 12.71 155 GLY D N 1
ATOM 5068 C CA . GLY D 1 126 ? 49.892 22.172 42.128 1.00 14.39 155 GLY D CA 1
ATOM 5069 C C . GLY D 1 126 ? 49.699 20.678 42.349 1.00 10.50 155 GLY D C 1
ATOM 5070 O O . GLY D 1 126 ? 50.528 20.033 42.965 1.00 11.57 155 GLY D O 1
ATOM 5071 N N . ALA D 1 127 ? 48.601 20.118 41.825 1.00 8.86 156 ALA D N 1
ATOM 5072 C CA . ALA D 1 127 ? 48.392 18.673 41.933 1.00 8.37 156 ALA D CA 1
ATOM 5073 C C . ALA D 1 127 ? 49.517 17.886 41.262 1.00 8.67 156 ALA D C 1
ATOM 5074 O O . ALA D 1 127 ? 50.091 16.944 41.843 1.00 9.47 156 ALA D O 1
ATOM 5076 N N . ILE D 1 128 ? 49.790 18.221 40.010 1.00 7.51 157 ILE D N 1
ATOM 5077 C CA . ILE D 1 128 ? 50.810 17.465 39.257 1.00 7.75 157 ILE D CA 1
ATOM 5078 C C . ILE D 1 128 ? 52.195 17.604 39.896 1.00 7.62 157 ILE D C 1
ATOM 5079 O O . ILE D 1 128 ? 52.918 16.612 40.014 1.00 7.32 157 ILE D O 1
ATOM 5084 N N . ASP D 1 129 ? 52.543 18.823 40.305 1.00 9.19 158 ASP D N 1
ATOM 5085 C CA . ASP D 1 129 ? 53.827 19.077 40.974 1.00 8.20 158 ASP D CA 1
ATOM 5086 C C . ASP D 1 129 ? 53.976 18.267 42.269 1.00 9.62 158 ASP D C 1
ATOM 5087 O O . ASP D 1 129 ? 55.026 17.656 42.530 1.00 8.11 158 ASP D O 1
ATOM 5092 N N . THR D 1 130 ? 52.921 18.263 43.065 1.00 8.19 159 THR D N 1
ATOM 5093 C CA . THR D 1 130 ? 52.866 17.532 44.318 1.00 7.29 159 THR D CA 1
ATOM 5094 C C . THR D 1 130 ? 53.053 16.031 44.114 1.00 7.93 159 THR D C 1
ATOM 5095 O O . THR D 1 130 ? 53.845 15.379 44.819 1.00 8.63 159 THR D O 1
ATOM 5099 N N . LEU D 1 131 ? 52.356 15.484 43.123 1.00 8.08 160 LEU D N 1
ATOM 5100 C CA . LEU D 1 131 ? 52.535 14.079 42.777 1.00 7.41 160 LEU D CA 1
ATOM 5101 C C . LEU D 1 131 ? 53.963 13.824 42.289 1.00 7.18 160 LEU D C 1
ATOM 5102 O O . LEU D 1 131 ? 54.619 12.885 42.734 1.00 7.67 160 LEU D O 1
ATOM 5107 N N . ARG D 1 132 ? 54.433 14.659 41.365 1.00 7.27 161 ARG D N 1
ATOM 5108 C CA . ARG D 1 132 ? 55.800 14.516 40.819 1.00 7.15 161 ARG D CA 1
ATOM 5109 C C . ARG D 1 132 ? 56.883 14.469 41.883 1.00 8.90 161 ARG D C 1
ATOM 5110 O O . ARG D 1 132 ? 57.733 13.609 41.855 1.00 9.84 161 ARG D O 1
ATOM 5118 N N . LEU D 1 133 ? 56.805 15.381 42.850 1.00 9.64 162 LEU D N 1
ATOM 5119 C CA . LEU D 1 133 ? 57.815 15.466 43.896 1.00 10.82 162 LEU D CA 1
ATOM 5120 C C . LEU D 1 133 ? 57.829 14.247 44.820 1.00 11.77 162 LEU D C 1
ATOM 5121 O O . LEU D 1 133 ? 58.864 13.932 45.432 1.00 11.85 162 LEU D O 1
ATOM 5126 N N . ALA D 1 134 ? 56.695 13.551 44.880 1.00 10.45 163 ALA D N 1
ATOM 5127 C CA . ALA D 1 134 ? 56.535 12.299 45.613 1.00 9.88 163 ALA D CA 1
ATOM 5128 C C . ALA D 1 134 ? 56.891 11.032 44.796 1.00 9.56 163 ALA D C 1
ATOM 5129 O O . ALA D 1 134 ? 56.759 9.929 45.313 1.00 12.14 163 ALA D O 1
ATOM 5131 N N . GLY D 1 135 ? 57.310 11.203 43.538 1.00 8.54 164 GLY D N 1
ATOM 5132 C CA . GLY D 1 135 ? 57.695 10.094 42.680 1.00 8.60 164 GLY D CA 1
ATOM 5133 C C . GLY D 1 135 ? 56.556 9.476 41.903 1.00 9.06 164 GLY D C 1
ATOM 5134 O O . GLY D 1 135 ? 56.635 8.319 41.479 1.00 10.35 164 GLY D O 1
ATOM 5135 N N . ILE D 1 136 ? 55.478 10.250 41.694 1.00 7.56 165 ILE D N 1
ATOM 5136 C CA . ILE D 1 136 ? 54.359 9.826 40.859 1.00 7.43 165 ILE D CA 1
ATOM 5137 C C . ILE D 1 136 ? 54.333 10.716 39.641 1.00 7.36 165 ILE D C 1
ATOM 5138 O O . ILE D 1 136 ? 53.993 11.897 39.746 1.00 7.25 165 ILE D O 1
ATOM 5143 N N . GLY D 1 137 ? 54.711 10.150 38.499 1.00 8.33 166 GLY D N 1
ATOM 5144 C CA . GLY D 1 137 ? 54.785 10.877 37.252 1.00 8.36 166 GLY D CA 1
ATOM 5145 C C . GLY D 1 137 ? 53.542 10.683 36.413 1.00 7.80 166 GLY D C 1
ATOM 5146 O O . GLY D 1 137 ? 52.994 9.566 36.302 1.00 6.51 166 GLY D O 1
ATOM 5147 N N . VAL D 1 138 ? 53.077 11.788 35.829 1.00 7.52 167 VAL D N 1
ATOM 5148 C CA . VAL D 1 138 ? 51.843 11.785 35.020 1.00 6.56 167 VAL D CA 1
ATOM 5149 C C . VAL D 1 138 ? 51.947 12.814 33.914 1.00 7.90 167 VAL D C 1
ATOM 5150 O O . VAL D 1 138 ? 52.168 14.001 34.191 1.00 6.73 167 VAL D O 1
ATOM 5154 N N . ILE D 1 139 ? 51.839 12.338 32.674 1.00 5.92 168 ILE D N 1
ATOM 5155 C CA . ILE D 1 139 ? 51.884 13.216 31.486 1.00 7.77 168 ILE D CA 1
ATOM 5156 C C . ILE D 1 139 ? 50.825 12.739 30.521 1.00 7.26 168 ILE D C 1
ATOM 5157 O O . ILE D 1 139 ? 50.089 11.782 30.792 1.00 7.41 168 ILE D O 1
ATOM 5162 N N . GLU D 1 140 ? 50.717 13.437 29.398 1.00 9.27 169 GLU D N 1
ATOM 5163 C CA . GLU D 1 140 ? 49.707 13.168 28.391 1.00 9.19 169 GLU D CA 1
ATOM 5164 C C . GLU D 1 140 ? 50.313 12.555 27.119 1.00 10.20 169 GLU D C 1
ATOM 5165 O O . GLU D 1 140 ? 51.247 13.112 26.564 1.00 11.86 169 GLU D O 1
ATOM 5171 N N . ASN D 1 141 ? 49.779 11.429 26.644 1.00 6.55 170 ASN D N 1
ATOM 5172 C CA . ASN D 1 141 ? 50.105 10.966 25.287 1.00 10.07 170 ASN D CA 1
ATOM 5173 C C . ASN D 1 141 ? 49.122 11.677 24.366 1.00 7.58 170 ASN D C 1
ATOM 5174 O O . ASN D 1 141 ? 47.943 11.850 24.738 1.00 9.92 170 ASN D O 1
ATOM 5179 N N . GLN D 1 142 ? 49.590 12.115 23.198 1.00 7.54 171 GLN D N 1
ATOM 5180 C CA . GLN D 1 142 ? 48.737 12.822 22.241 1.00 7.93 171 GLN D CA 1
ATOM 5181 C C . GLN D 1 142 ? 48.844 12.132 20.895 1.00 9.31 171 GLN D C 1
ATOM 5182 O O . GLN D 1 142 ? 49.902 11.631 20.513 1.00 12.81 171 GLN D O 1
ATOM 5188 N N . TYR D 1 143 ? 47.730 12.114 20.175 1.00 8.62 172 TYR D N 1
ATOM 5189 C CA . TYR D 1 143 ? 47.627 11.499 18.862 1.00 8.35 172 TYR D CA 1
ATOM 5190 C C . TYR D 1 143 ? 47.229 12.605 17.897 1.00 8.15 172 TYR D C 1
ATOM 5191 O O . TYR D 1 143 ? 46.179 13.205 18.057 1.00 8.25 172 TYR D O 1
ATOM 5200 N N . LEU D 1 144 ? 48.111 12.887 16.929 1.00 8.69 173 LEU D N 1
ATOM 5201 C CA . LEU D 1 144 ? 47.989 14.044 16.063 1.00 6.65 173 LEU D CA 1
ATOM 5202 C C . LEU D 1 144 ? 47.674 13.636 14.613 1.00 8.18 173 LEU D C 1
ATOM 5203 O O . LEU D 1 144 ? 48.386 12.846 14.011 1.00 7.11 173 LEU D O 1
ATOM 5216 N N . PRO D 1 146 ? 46.953 14.807 10.604 1.00 7.34 175 PRO D N 1
ATOM 5217 C CA . PRO D 1 146 ? 47.093 15.847 9.582 1.00 8.17 175 PRO D CA 1
ATOM 5218 C C . PRO D 1 146 ? 45.748 16.027 8.881 1.00 8.06 175 PRO D C 1
ATOM 5219 O O . PRO D 1 146 ? 45.236 15.116 8.244 1.00 8.32 175 PRO D O 1
ATOM 5223 N N . LEU D 1 147 ? 45.165 17.196 9.036 1.00 9.03 176 LEU D N 1
ATOM 5224 C CA . LEU D 1 147 ? 43.777 17.395 8.618 1.00 10.65 176 LEU D CA 1
ATOM 5225 C C . LEU D 1 147 ? 43.609 17.265 7.099 1.00 10.80 176 LEU D C 1
ATOM 5226 O O . LEU D 1 147 ? 42.770 16.485 6.619 1.00 9.45 176 LEU D O 1
ATOM 5231 N N . ASN D 1 148 ? 44.366 18.031 6.334 1.00 10.09 177 ASN D N 1
ATOM 5232 C CA A ASN D 1 148 ? 44.181 17.979 4.889 0.70 8.71 177 ASN D CA 1
ATOM 5233 C CA B ASN D 1 148 ? 44.263 18.006 4.870 0.30 9.14 177 ASN D CA 1
ATOM 5234 C C . ASN D 1 148 ? 44.655 16.647 4.287 1.00 9.66 177 ASN D C 1
ATOM 5235 O O . ASN D 1 148 ? 43.978 16.079 3.412 1.00 9.72 177 ASN D O 1
ATOM 5244 N N . GLN D 1 149 ? 45.775 16.121 4.761 1.00 9.57 178 GLN D N 1
ATOM 5245 C CA . GLN D 1 149 ? 46.225 14.810 4.264 1.00 8.53 178 GLN D CA 1
ATOM 5246 C C . GLN D 1 149 ? 45.256 13.668 4.564 1.00 8.48 178 GLN D C 1
ATOM 5247 O O . GLN D 1 149 ? 45.063 12.778 3.722 1.00 9.26 178 GLN D O 1
ATOM 5253 N N . THR D 1 150 ? 44.575 13.709 5.710 1.00 9.06 179 THR D N 1
ATOM 5254 C CA . THR D 1 150 ? 43.632 12.654 6.047 1.00 9.53 179 THR D CA 1
ATOM 5255 C C . THR D 1 150 ? 42.338 12.761 5.216 1.00 6.86 179 THR D C 1
ATOM 5256 O O . THR D 1 150 ? 41.830 11.752 4.718 1.00 8.32 179 THR D O 1
ATOM 5260 N N . ARG D 1 151 ? 41.875 13.998 5.018 1.00 9.43 180 ARG D N 1
ATOM 5261 C CA . ARG D 1 151 ? 40.822 14.287 4.055 1.00 8.47 180 ARG D CA 1
ATOM 5262 C C . ARG D 1 151 ? 41.152 13.693 2.669 1.00 9.23 180 ARG D C 1
ATOM 5263 O O . ARG D 1 151 ? 40.375 12.983 2.083 1.00 8.28 180 ARG D O 1
ATOM 5271 N N . LYS D 1 152 ? 42.361 13.970 2.202 1.00 8.61 181 LYS D N 1
ATOM 5272 C CA A LYS D 1 152 ? 42.816 13.461 0.915 0.70 11.46 181 LYS D CA 1
ATOM 5273 C CA B LYS D 1 152 ? 42.843 13.455 0.909 0.30 10.88 181 LYS D CA 1
ATOM 5274 C C . LYS D 1 152 ? 42.787 11.930 0.853 1.00 10.93 181 LYS D C 1
ATOM 5275 O O . LYS D 1 152 ? 42.271 11.344 -0.103 1.00 9.28 181 LYS D O 1
ATOM 5286 N N . ALA D 1 153 ? 43.357 11.292 1.873 1.00 8.74 182 ALA D N 1
ATOM 5287 C CA . ALA D 1 153 ? 43.386 9.843 1.957 1.00 8.43 182 ALA D CA 1
ATOM 5288 C C . ALA D 1 153 ? 41.992 9.224 1.925 1.00 6.52 182 ALA D C 1
ATOM 5289 O O . ALA D 1 153 ? 41.754 8.240 1.199 1.00 10.05 182 ALA D O 1
ATOM 5291 N N . VAL D 1 154 ? 41.059 9.786 2.682 1.00 7.71 183 VAL D N 1
ATOM 5292 C CA . VAL D 1 154 ? 39.698 9.248 2.706 1.00 8.48 183 VAL D CA 1
ATOM 5293 C C . VAL D 1 154 ? 39.037 9.410 1.319 1.00 8.50 183 VAL D C 1
ATOM 5294 O O . VAL D 1 154 ? 38.415 8.489 0.800 1.00 9.46 183 VAL D O 1
ATOM 5298 N N . ALA D 1 155 ? 39.194 10.580 0.698 1.00 8.65 184 ALA D N 1
ATOM 5299 C CA . ALA D 1 155 ? 38.638 10.780 -0.658 1.00 11.11 184 ALA D CA 1
ATOM 5300 C C . ALA D 1 155 ? 39.202 9.762 -1.676 1.00 9.21 184 ALA D C 1
ATOM 5301 O O . ALA D 1 155 ? 38.486 9.160 -2.477 1.00 9.29 184 ALA D O 1
ATOM 5303 N N . GLN D 1 156 ? 40.503 9.546 -1.637 1.00 10.35 185 GLN D N 1
ATOM 5304 C CA . GLN D 1 156 ? 41.149 8.573 -2.515 1.00 10.59 185 GLN D CA 1
ATOM 5305 C C . GLN D 1 156 ? 40.601 7.168 -2.257 1.00 11.46 185 GLN D C 1
ATOM 5306 O O . GLN D 1 156 ? 40.312 6.403 -3.172 1.00 10.30 185 GLN D O 1
ATOM 5312 N N . SER D 1 157 ? 40.442 6.823 -0.981 1.00 9.34 186 SER D N 1
ATOM 5313 C CA A SER D 1 157 ? 39.838 5.551 -0.611 0.70 9.13 186 SER D CA 1
ATOM 5314 C CA B SER D 1 157 ? 39.837 5.540 -0.607 0.30 9.16 186 SER D CA 1
ATOM 5315 C C . SER D 1 157 ? 38.406 5.399 -1.147 1.00 8.62 186 SER D C 1
ATOM 5316 O O . SER D 1 157 ? 38.030 4.328 -1.654 1.00 10.62 186 SER D O 1
ATOM 5321 N N . GLN D 1 158 ? 37.592 6.464 -1.049 1.00 8.78 187 GLN D N 1
ATOM 5322 C CA . GLN D 1 158 ? 36.214 6.448 -1.603 1.00 8.90 187 GLN D CA 1
ATOM 5323 C C . GLN D 1 158 ? 36.212 6.091 -3.094 1.00 9.40 187 GLN D C 1
ATOM 5324 O O . GLN D 1 158 ? 35.400 5.258 -3.566 1.00 11.91 187 GLN D O 1
ATOM 5330 N N . GLU D 1 159 ? 37.096 6.723 -3.838 1.00 10.77 188 GLU D N 1
ATOM 5331 C CA . GLU D 1 159 ? 37.210 6.487 -5.272 1.00 11.19 188 GLU D CA 1
ATOM 5332 C C . GLU D 1 159 ? 37.645 5.055 -5.582 1.00 13.00 188 GLU D C 1
ATOM 5333 O O . GLU D 1 159 ? 37.089 4.402 -6.493 1.00 12.76 188 GLU D O 1
ATOM 5339 N N . LEU D 1 160 ? 38.603 4.540 -4.818 1.00 11.20 189 LEU D N 1
ATOM 5340 C CA . LEU D 1 160 ? 39.057 3.150 -5.010 1.00 11.28 189 LEU D CA 1
ATOM 5341 C C . LEU D 1 160 ? 37.910 2.185 -4.715 1.00 11.05 189 LEU D C 1
ATOM 5342 O O . LEU D 1 160 ? 37.709 1.205 -5.427 1.00 11.91 189 LEU D O 1
ATOM 5347 N N . LEU D 1 161 ? 37.161 2.444 -3.647 1.00 9.92 190 LEU D N 1
ATOM 5348 C CA . LEU D 1 161 ? 36.050 1.559 -3.323 1.00 8.87 190 LEU D CA 1
ATOM 5349 C C . LEU D 1 161 ? 35.031 1.560 -4.442 1.00 12.05 190 LEU D C 1
ATOM 5350 O O . LEU D 1 161 ? 34.524 0.517 -4.798 1.00 12.85 190 LEU D O 1
ATOM 5355 N N . LYS D 1 162 ? 34.747 2.735 -4.99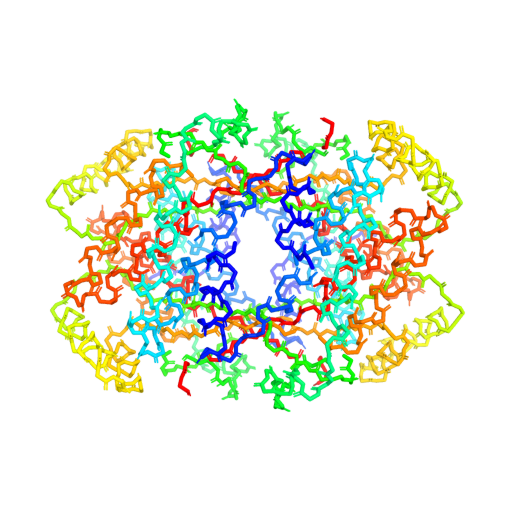2 1.00 13.33 191 LYS D N 1
ATOM 5356 C CA . LYS D 1 162 ? 33.800 2.811 -6.110 1.00 17.89 191 LYS D CA 1
ATOM 5357 C C . LYS D 1 162 ? 34.273 1.954 -7.288 1.00 14.48 191 LYS D C 1
ATOM 5358 O O . LYS D 1 162 ? 33.445 1.362 -7.978 1.00 15.76 191 LYS D O 1
ATOM 5364 N N . ALA D 1 163 ? 35.594 1.888 -7.492 1.00 13.07 192 ALA D N 1
ATOM 5365 C CA . ALA D 1 163 ? 36.207 1.097 -8.557 1.00 13.82 192 ALA D CA 1
ATOM 5366 C C . ALA D 1 163 ? 36.344 -0.388 -8.208 1.00 14.04 192 ALA D C 1
ATOM 5367 O O . ALA D 1 163 ? 36.853 -1.153 -9.003 1.00 14.60 192 ALA D O 1
ATOM 5369 N N . GLY D 1 164 ? 35.902 -0.789 -7.021 1.00 14.58 193 GLY D N 1
ATOM 5370 C CA . GLY D 1 164 ? 36.037 -2.161 -6.566 1.00 13.54 193 GLY D CA 1
ATOM 5371 C C . GLY D 1 164 ? 37.441 -2.559 -6.158 1.00 11.16 193 GLY D C 1
ATOM 5372 O O . GLY D 1 164 ? 37.706 -3.725 -5.954 1.00 13.43 193 GLY D O 1
ATOM 5373 N N . LYS D 1 165 ? 38.321 -1.576 -6.002 1.00 10.88 194 LYS D N 1
ATOM 5374 C CA . LYS D 1 165 ? 39.697 -1.807 -5.642 1.00 11.24 194 LYS D CA 1
ATOM 5375 C C . LYS D 1 165 ? 39.824 -1.855 -4.116 1.00 11.13 194 LYS D C 1
ATOM 5376 O O . LYS D 1 165 ? 40.399 -0.982 -3.486 1.00 8.85 194 LYS D O 1
ATOM 5382 N N . TYR D 1 166 ? 39.278 -2.901 -3.532 1.00 10.72 195 TYR D N 1
ATOM 5383 C CA . TYR D 1 166 ? 39.213 -2.998 -2.086 1.00 9.97 195 TYR D CA 1
ATOM 5384 C C . TYR D 1 166 ? 40.546 -3.100 -1.371 1.00 9.80 195 TYR D C 1
ATOM 5385 O O . TYR D 1 166 ? 40.767 -2.371 -0.392 1.00 9.69 195 TYR D O 1
ATOM 5394 N N . TYR D 1 167 ? 41.432 -3.980 -1.847 1.00 9.04 196 TYR D N 1
ATOM 5395 C CA . TYR D 1 167 ? 42.727 -4.144 -1.216 1.00 9.86 196 TYR D CA 1
ATOM 5396 C C . TYR D 1 167 ? 43.483 -2.791 -1.229 1.00 10.49 196 TYR D C 1
ATOM 5397 O O . TYR D 1 167 ? 44.084 -2.346 -0.229 1.00 10.33 196 TYR D O 1
ATOM 5406 N N . GLU D 1 168 ? 43.476 -2.149 -2.390 1.00 9.77 197 GLU D N 1
ATOM 5407 C CA . GLU D 1 168 ? 44.148 -0.870 -2.562 1.00 9.10 197 GLU D CA 1
ATOM 5408 C C . GLU D 1 168 ? 43.550 0.208 -1.642 1.00 8.27 197 GLU D C 1
ATOM 5409 O O . GLU D 1 168 ? 44.305 0.939 -0.984 1.00 8.51 197 GLU D O 1
ATOM 5415 N N . ALA D 1 169 ? 42.225 0.298 -1.576 1.00 8.30 198 ALA D N 1
ATOM 5416 C CA . ALA D 1 169 ? 41.540 1.198 -0.629 1.00 8.67 198 ALA D CA 1
ATOM 5417 C C . ALA D 1 169 ? 42.024 0.912 0.803 1.00 9.89 198 ALA D C 1
ATOM 5418 O O . ALA D 1 169 ? 42.422 1.825 1.530 1.00 8.86 198 ALA D O 1
ATOM 5420 N N . ASN D 1 170 ? 42.046 -0.367 1.182 1.00 8.85 199 ASN D N 1
ATOM 5421 C CA . ASN D 1 170 ? 42.567 -0.769 2.502 1.00 8.83 199 ASN D CA 1
ATOM 5422 C C . ASN D 1 170 ? 43.962 -0.196 2.783 1.00 7.64 199 ASN D C 1
ATOM 5423 O O . ASN D 1 170 ? 44.194 0.358 3.871 1.00 7.42 199 ASN D O 1
ATOM 5428 N N . LEU D 1 171 ? 44.882 -0.245 1.809 1.00 7.35 200 LEU D N 1
ATOM 5429 C CA . LEU D 1 171 ? 46.227 0.311 2.029 1.00 6.86 200 LEU D CA 1
ATOM 5430 C C . LEU D 1 171 ? 46.295 1.849 2.115 1.00 7.33 200 LEU D C 1
ATOM 5431 O O . LEU D 1 171 ? 47.121 2.398 2.858 1.00 8.36 200 LEU D O 1
ATOM 5436 N N . VAL D 1 172 ? 45.453 2.548 1.339 1.00 7.95 201 VAL D N 1
ATOM 5437 C CA . VAL D 1 172 ? 45.378 4.007 1.443 1.00 8.62 201 VAL D CA 1
ATOM 5438 C C . VAL D 1 172 ? 44.917 4.349 2.852 1.00 7.30 201 VAL D C 1
ATOM 5439 O O . VAL D 1 172 ? 45.444 5.261 3.501 1.00 8.40 201 VAL D O 1
ATOM 5443 N N . LEU D 1 173 ? 43.929 3.605 3.330 1.00 7.96 202 LEU D N 1
ATOM 5444 C CA . LEU D 1 173 ? 43.417 3.778 4.693 1.00 7.95 202 LEU D CA 1
ATOM 5445 C C . LEU D 1 173 ? 44.489 3.450 5.762 1.00 8.16 202 LEU D C 1
ATOM 5446 O O . LEU D 1 173 ? 44.657 4.183 6.767 1.00 8.48 202 LEU D O 1
ATOM 5451 N N . LYS D 1 174 ? 45.210 2.365 5.561 1.00 8.74 203 LYS D N 1
ATOM 5452 C CA . LYS D 1 174 ? 46.358 2.065 6.419 1.00 8.44 203 LYS D CA 1
ATOM 5453 C C . LYS D 1 174 ? 47.334 3.220 6.472 1.00 7.64 203 LYS D C 1
ATOM 5454 O O . LYS D 1 174 ? 47.814 3.618 7.540 1.00 7.38 203 LYS D O 1
ATOM 5460 N N . GLY D 1 175 ? 47.631 3.771 5.308 1.00 8.34 204 GLY D N 1
ATOM 5461 C CA . GLY D 1 175 ? 48.490 4.947 5.196 1.00 8.07 204 GLY D CA 1
ATOM 5462 C C . GLY D 1 175 ? 47.970 6.089 6.064 1.00 8.68 204 GLY D C 1
ATOM 5463 O O . GLY D 1 175 ? 48.729 6.758 6.780 1.00 8.32 204 GLY D O 1
ATOM 5464 N N . ALA D 1 176 ? 46.671 6.323 5.995 1.00 8.35 205 ALA D N 1
ATOM 5465 C CA . ALA D 1 176 ? 46.041 7.412 6.773 1.00 7.49 205 ALA D CA 1
ATOM 5466 C C . ALA D 1 176 ? 46.219 7.147 8.275 1.00 10.10 205 ALA D C 1
ATOM 5467 O O . ALA D 1 176 ? 46.532 8.058 9.033 1.00 9.53 205 ALA D O 1
ATOM 5469 N N . GLU D 1 177 ? 46.073 5.897 8.678 1.00 6.81 206 GLU D N 1
ATOM 5470 C CA . GLU D 1 177 ? 46.332 5.497 10.082 1.00 8.92 206 GLU D CA 1
ATOM 5471 C C . GLU D 1 177 ? 47.811 5.707 10.493 1.00 7.25 206 GLU D C 1
ATOM 5472 O O . GLU D 1 177 ? 48.112 6.138 11.614 1.00 8.31 206 GLU D O 1
ATOM 5478 N N . GLU D 1 178 ? 48.729 5.388 9.575 1.00 7.45 207 GLU D N 1
ATOM 5479 C CA . GLU D 1 178 ? 50.170 5.546 9.793 1.00 9.88 207 GLU D CA 1
ATOM 5480 C C . GLU D 1 178 ? 50.590 7.015 9.836 1.00 8.20 207 GLU D C 1
ATOM 5481 O O . GLU D 1 178 ? 51.680 7.317 10.293 1.00 9.21 207 GLU D O 1
ATOM 5487 N N . GLY D 1 179 ? 49.709 7.905 9.376 1.00 7.81 208 GLY D N 1
ATOM 5488 C CA . GLY D 1 179 ? 49.992 9.353 9.403 1.00 7.59 208 GLY D CA 1
ATOM 5489 C C . GLY D 1 179 ? 49.663 9.995 10.739 1.00 8.00 208 GLY D C 1
ATOM 5490 O O . GLY D 1 179 ? 49.944 11.168 10.946 1.00 8.51 208 GLY D O 1
ATOM 5491 N N . ILE D 1 180 ? 49.037 9.243 11.645 1.00 5.92 209 ILE D N 1
ATOM 5492 C CA . ILE D 1 180 ? 48.744 9.771 12.970 1.00 7.25 209 ILE D CA 1
ATOM 5493 C C . ILE D 1 180 ? 50.061 9.767 13.750 1.00 9.07 209 ILE D C 1
ATOM 5494 O O . ILE D 1 180 ? 50.726 8.728 13.886 1.00 10.26 209 ILE D O 1
ATOM 5499 N N . VAL D 1 181 ? 50.460 10.934 14.215 1.00 8.42 210 VAL D N 1
ATOM 5500 C CA . VAL D 1 181 ? 51.722 11.108 14.907 1.00 8.09 210 VAL D CA 1
ATOM 5501 C C . VAL D 1 181 ? 51.513 11.055 16.408 1.00 9.21 210 VAL D C 1
ATOM 5502 O O . VAL D 1 181 ? 50.580 11.663 16.942 1.00 7.56 210 VAL D O 1
ATOM 5506 N N . VAL D 1 182 ? 52.386 10.311 17.088 1.00 9.28 211 VAL D N 1
ATOM 5507 C CA . VAL D 1 182 ? 52.307 10.171 18.540 1.00 10.47 211 VAL D CA 1
ATOM 5508 C C . VAL D 1 182 ? 53.241 11.173 19.192 1.00 11.09 211 VAL D C 1
ATOM 5509 O O . VAL D 1 182 ? 54.396 11.301 18.790 1.00 13.53 211 VAL D O 1
ATOM 5513 N N . ASP D 1 183 ? 52.745 11.868 20.191 1.00 8.67 212 ASP D N 1
ATOM 5514 C CA . ASP D 1 183 ? 53.548 12.840 20.913 1.00 9.39 212 ASP D CA 1
ATOM 5515 C C . ASP D 1 183 ? 53.233 12.739 22.393 1.00 10.58 212 ASP D C 1
ATOM 5516 O O . ASP D 1 183 ? 52.339 11.986 22.807 1.00 9.44 212 ASP D O 1
ATOM 5521 N N . SER D 1 184 ? 54.039 13.403 23.187 1.00 11.48 213 SER D N 1
ATOM 5522 C CA A SER D 1 184 ? 53.848 13.488 24.625 0.50 10.33 213 SER D CA 1
ATOM 5523 C CA B SER D 1 184 ? 53.781 13.496 24.603 0.50 10.71 213 SER D CA 1
ATOM 5524 C C . SER D 1 184 ? 53.892 14.939 25.043 1.00 10.80 213 SER D C 1
ATOM 5525 O O . SER D 1 184 ? 54.652 15.720 24.487 1.00 8.76 213 SER D O 1
ATOM 5530 N N . GLU D 1 185 ? 53.116 15.304 26.041 1.00 8.69 214 GLU D N 1
ATOM 5531 C CA A GLU D 1 185 ? 53.183 16.662 26.557 0.70 11.62 214 GLU D CA 1
ATOM 5532 C CA B GLU D 1 185 ? 53.183 16.662 26.562 0.30 10.21 214 GLU D CA 1
ATOM 5533 C C . GLU D 1 185 ? 52.899 16.660 28.055 1.00 11.70 214 GLU D C 1
ATOM 5534 O O . GLU D 1 185 ? 52.201 15.793 28.556 1.00 8.39 214 GLU D O 1
ATOM 5553 N N . LEU D 1 187 ? 51.059 17.875 31.408 1.00 13.22 216 LEU D N 1
ATOM 5554 C CA . LEU D 1 187 ? 49.625 18.085 31.590 1.00 15.67 216 LEU D CA 1
ATOM 5555 C C . LEU D 1 187 ? 49.208 19.535 31.671 1.00 19.57 216 LEU D C 1
ATOM 5556 O O . LEU D 1 187 ? 48.091 19.910 31.233 1.00 23.81 216 LEU D O 1
ATOM 5561 N N . VAL D 1 188 ? 50.091 20.341 32.227 1.00 20.16 217 VAL D N 1
ATOM 5562 C CA . VAL D 1 188 ? 49.806 21.748 32.425 1.00 26.78 217 VAL D CA 1
ATOM 5563 C C . VAL D 1 188 ? 49.980 22.564 31.132 1.00 30.18 217 VAL D C 1
ATOM 5564 O O . VAL D 1 188 ? 49.103 23.380 30.791 1.00 31.27 217 VAL D O 1
#

Foldseek 3Di:
DDDDDPPVVVCVVVCVVVLAALLQVQCVLLVVLLVCLVVVRLVSNLVSLVSNLVSLVPDPVVQVSQFPPPDDDAVPAGKGFHDKDKDKDADPDDDPLQVVLQVVLVVCVVVPNNVSNQVSNVVVRIHIWMKTKMGSVLLSVLSVVLSVCSVVVVSVVSSVSSVVSVVRTDIDIGHD/DDDDDPPVVVVVVVCVVVLAAQLQVQLVLLVVLLVCLVVVNLVSNLVSLVSNLVSLVPDPVVQVSQFPPPDDDAVPAGKGQHDKDKDKDADPDDDPQQVVLQVVLVVCVVVVNVPSNQVSNVVVRIHIWMKTKMGSVLLSVLSVVLSVCSVVVVSVVSSVSSVVSVVRTDIDIGHD/DVVVVVVVVCLVVLAALLQVQCVLLVVLLVCLVVVNLVSNLVSLVSNLVSLPPDPVVQVSFFDPPDPDAPPATKGQNDKDKDKDADPDDDPQQVVLQVVLVVCVVVPNNVSSQVSNVVVRIHIWMKTKMGSVLLSVLSVVLNVCSVVVNSVVSSVSSVVSVVRTDIDIDRD/DVVVVVCVVVCVVQLAAQLQVQCVLLVVLLVCLVVVNLVSNLVSLVSNLVSLVPDPVVQVSQWPPPDDDAVPATKGQHDKDKDKDAPPDDDVLQVVLQVVLVVCVVVVVNVSNQVSNVVVRIHIWMKTKMGSVLLSVLSVVLNVCSVVVNSVVSSVSSVVSVVRTDIDIGRD

Solvent-accessible surface area: 26786 Å² total

Secondary structure (DSSP, 8-state):
-PPPP-HHHHHHHHHHHTT--HHHHH--HHHHHHHHHTTT-HHHHHHHHHHHHHHHTS-HHHHHTTB-TT------S--B--EEEEEEE------HHHHHHHHHHHHHHHTT-HHHHHHHHHHTT-EEEEEEE--HHHHHHHHHHHHHHHHTT-HHHHHHHHHHHHHTPPEEE---/-PPPP-HHHHHHHHHHHTT--HHHHH--HHHHHHHHHTTT-HHHHHHHHHHHHHHHTS-HHHHGGGB-TT------S--B--EEEEEEE------HHHHHHHHHHHHHHHTT-HHHHHHHHHHTT-EEEEEEE--HHHHHHHHHHHHHHHHTT-HHHHHHHHHHHHHTPPEEE---/-HHHHHHHHHHHHT--HHHHH--HHHHHHHHHHTT-HHHHHHHHHHHHHHHTS-HHHHHTTB-S--S----SPPB--EEEEEEE------HHHHHHHHHHHHHHHTT-HHHHHHHHHHTT-EEEEEEE--HHHHHHHHHHHHHHHHTT-HHHHHHHHHHHHHTPPEEE---/-HHHHHHHHHHHHTT--HHHHH--HHHHHHHHHHTT-HHHHHHHHHHHHHHHTS-HHHHGGGB-TT------SPPB--EEEEEEE------HHHHHHHHHHHHHHHTT-HHHHHHHHHHTT-EEEEEEE--HHHHHHHHHHHHHHHHTT-HHHHHHHHHHHHHTPPEEE---

Sequence (695 aa):
APAAAATTQQVQKEEAADVLQVAVQGANARDIQFARLALFHGQPDSAKKLTTDDAAALLAADDASWAKFVKTDAKAKIADRYVIINASIALSEDYVATPEKKESAIQQSANEKLAKKGDQKGAIDTLRLAGIGVIENQYLPLNNQTRKKAVAQSSQELLKAGKKYYEANLVLKKGAEEGIVVDSSELVAPAAAATTQVQKEAADVLQQVAVQGANARDIQFARLALFHGQPDSAKKLTDDAAALLAADDASWAKFVKTDAKAKIADRYVIINASIALSEDYVATPEKKESSAIQSANEKKLAKGDQKGAIDTLRLAGIGVIENQYLPLNNQTRKKAVAQSSQELLKKAGKKYYEANLVLKKGAEEGIVVDSSELVATTQVQKKKEEAADVLQQVAVQGANARDIQFARLALFHGQPDSAKKLTTDDAAALLAADDASWAKFVKTDAKAKIIADRYVIINASIALSEDYVATPEKKESAIQQSANEKLAKGDQKGAIDTLRRLAGIGVIENQYLPLNNQTRKKAVAQSSQELLKKAGKYYEANLVLKKGAEEGIVVVDSSELVAATTQVQKKEAADVLQVAVQGANARDIQFARLALFHGQPDSAKKLTTDDAAALLAADDASWAKFVKTTDAKAKIIADRYVIINASIALSEDYVATPEKESAIQSANEKLAKGDQKGAIDTLRLAGIGVIENQYLPLNNQTRKKAVAQSSQELLKAGKYYEANLVLKGAEEGIVVDSSEELV

CATH classification: 1.20.120.1940 (+1 more: 6.10.250.2140)

InterPro domains:
  IPR021236 Uncharacterised protein family YfdX [NF007645] (11-219)
  IPR021236 Uncharacterised protein family YfdX [PF10938] (64-215)

Radius of gyration: 24.64 Å; Cα contacts (8 Å, |Δi|>4): 1468; chains: 4; bounding box: 60×55×66 Å

B-factor: mean 15.26, std 9.47, range [2.0, 58.86]

Organism: Klebsiella pneumoniae subsp. pneumoniae (strain ATCC 700721 / MGH 78578) (NCBI:txid272620)